Protein AF-A0A817G6S7-F1 (afdb_monomer)

Sequence (597 aa):
MTTTNDTPSNLWQRVIGHIGKLNFYKDNTSFSLVEQILATRIYIVLFALSVLILLIFTGTSAQTRVVTVSSPSLTTFEQLSTDYPSTLSCPCSQISIPYDRFLAFSPEYHQVCSSKFVSDEWILSLFSVTISDNYPLDFRLISSSQFQVLALFCRTANTTVLDAIEQFLSSEMISSNTLFRATFDIQIATQVEQLKSTTSIGFSRTNRLLLLSMAQNLIFSSLRTNFYVKNIPGANGFSTYLATYANYVNEYNISSPPINSNDTCTCLDTFDCKFPSGFFNWSRAGSMVPGEILWPYPPPLFFVSGMQAGCIPQASLLSSTLECFFNQTCLTLVLSSMGDLISVTPLNATAGFSDYNPNTLISDIFDKLMIESFHNKTDFQGYFEACAPKVCSSPLSTKGVQLRQWFQNELNVSLDLPDLNIPCFREQCLSKMVDHVEKKIIESNSTWFLIGSSFGGLVSTLVTQRQPQLVHSLLLLAPAFNPIQRWISKLNIEQWRNNGFMNYFNPMTQCDEPINYEFFRDLQTYPPYPIVITCPVTIIHGLHDDVVPIETSREYMQKLRLSNKHPTLMIEVDDDHHLRKKKTLNTIKTIILDYHK

Nearest PDB structures (foldseek):
  8b4u-assembly1_A  TM=8.163E-01  e=1.088E-08  Candidatus Bathyarchaeota archaeon
  3pf9-assembly1_A  TM=7.535E-01  e=1.072E-07  Lactobacillus johnsonii
  6qe2-assembly2_B  TM=7.305E-01  e=1.205E-07  Palaeococcus ferrophilus
  7xri-assembly1_B  TM=6.910E-01  e=1.437E-07  Lactobacillus acidophilus
  7qun-assembly1_D  TM=6.775E-01  e=6.900E-06  Sus scrofa domesticus

Mean predicted aligned error: 18.36 Å

Secondary structure (DSSP, 8-state):
----------HHHHHHHHHTT--S--S--SS-HHHHHHHHHHHHHHHHHHHHHHHHHHHHS-------EES--HHHHHHHHHH-TTT-B-B-S-SEEEGGGTEEEEEEE-GGGGSGGGSHHHHHHT--TTGGGS-TTBHHHHHHHHHHHHHHHHHHHHHHHHHHHHHHHHSEEE-SBPPPHHHHHHHHHHHHHHHHHHHHHHHHHHHHHHHHHHHHTTPPPTTS-SEEEEEEEETTEEEEEEEEHHHHHHHTT-------TT----TTT-S--EEEEEEE-----S-PPTTTTSSSPPPEEEEEEEEEEESSHHHHHHT-B-HHHH-HHHHHHHHHHHT-----PPP-TT-TT-S--TT-BHHHHHHTTTEEEEEEEE-HHHHHHHH--SEEB----HHHHHHHHHHHHHH-----------S-GGG--HHHHHHHHHHHHHHTTS-EEEEEETHHHHHHHHHHHH-TTTEEEEEEES---SHHHHHHHHS-HHHHHHHSEEEEEETTTTEEEEEEHHHHHHHTTS-SS-----S-EEEEEETT-SSS-HHHHHHHHHHHHHH--S-EEEEEES--TT--SHHHHHHHHHHHHHHH-

Solvent-accessible surface area (backbone atoms only — not comparable to full-atom values): 33404 Å² total; per-residue (Å²): 137,92,76,79,90,75,74,85,74,48,70,64,59,56,51,51,56,51,58,73,67,46,51,82,60,85,62,102,55,102,63,55,75,66,55,34,37,50,52,34,51,52,49,54,52,53,49,53,50,52,52,51,52,49,53,50,54,70,70,67,60,81,74,67,75,65,56,70,40,70,57,57,50,72,71,53,46,55,50,47,44,70,78,30,74,91,47,59,45,27,44,24,70,37,39,67,42,47,38,58,63,28,44,48,77,54,73,39,62,36,68,62,69,78,35,64,70,44,32,69,71,47,32,53,66,41,54,59,96,65,35,85,38,44,51,58,44,19,40,65,57,45,44,27,54,29,33,49,46,50,30,46,50,40,50,51,29,49,52,53,51,50,54,51,48,52,55,52,31,69,36,67,48,79,37,67,43,67,70,53,69,71,58,45,54,52,52,50,52,52,52,53,51,48,50,54,51,52,52,27,53,52,51,49,49,52,52,50,49,51,55,52,49,47,57,76,65,63,58,86,27,62,51,41,38,28,46,36,85,44,72,46,85,50,101,91,48,72,50,75,47,82,42,46,36,71,55,51,44,63,74,67,67,55,74,73,68,97,64,69,94,82,73,87,72,35,46,69,84,43,58,81,36,68,42,78,13,18,44,57,90,48,80,55,99,62,82,80,61,70,68,54,79,77,59,81,64,76,72,60,79,44,70,45,51,45,37,37,27,24,23,38,47,64,58,11,41,35,71,8,27,53,33,26,50,46,31,63,68,51,42,49,53,53,41,67,75,69,74,58,88,77,91,76,79,57,49,74,86,75,56,92,76,59,88,65,58,52,76,42,41,40,41,64,39,50,52,48,44,38,47,54,45,82,46,69,51,79,34,69,63,46,42,50,63,59,23,40,37,54,44,34,38,36,86,68,59,70,66,59,52,54,49,32,55,46,33,43,75,76,67,71,38,89,63,88,80,84,83,66,59,37,89,34,71,42,65,38,31,57,64,50,39,28,51,54,54,42,51,56,50,60,75,64,79,49,75,35,77,47,77,12,49,29,63,44,15,43,39,46,44,50,33,32,44,77,39,43,87,41,32,64,32,38,41,28,41,39,41,40,47,43,54,64,73,57,42,66,78,74,46,68,60,68,57,21,57,74,64,47,34,37,75,42,75,35,68,84,77,74,41,70,40,52,35,36,35,63,26,62,58,48,49,68,75,50,70,55,67,73,46,66,46,76,36,36,37,38,37,42,33,24,76,58,21,84,81,51,57,52,64,48,52,54,53,43,51,57,56,30,64,76,64,26,92,46,65,74,46,80,44,82,37,99,30,38,62,78,51,74,49,70,69,49,44,50,50,53,51,53,54,52,55,66,74,72,110

Structure (mmCIF, N/CA/C/O backbone):
data_AF-A0A817G6S7-F1
#
_entry.id   AF-A0A817G6S7-F1
#
loop_
_atom_site.group_PDB
_atom_site.id
_atom_site.type_symbol
_atom_site.label_atom_id
_atom_site.label_alt_id
_atom_site.label_comp_id
_atom_site.label_asym_id
_atom_site.label_entity_id
_atom_site.label_seq_id
_atom_site.pdbx_PDB_ins_code
_atom_site.Cartn_x
_atom_site.Cartn_y
_atom_site.Cartn_z
_atom_site.occupancy
_atom_site.B_iso_or_equiv
_atom_site.auth_seq_id
_atom_site.auth_comp_id
_atom_site.auth_asym_id
_atom_site.auth_atom_id
_atom_site.pdbx_PDB_model_num
ATOM 1 N N . MET A 1 1 ? -71.262 -42.920 59.393 1.00 38.56 1 MET A N 1
ATOM 2 C CA . MET A 1 1 ? -69.800 -42.846 59.205 1.00 38.56 1 MET A CA 1
ATOM 3 C C . MET A 1 1 ? -69.362 -41.444 59.565 1.00 38.56 1 MET A C 1
ATOM 5 O O . MET A 1 1 ? -69.710 -40.493 58.884 1.00 38.56 1 MET A O 1
ATOM 9 N N . THR A 1 2 ? -68.729 -41.335 60.723 1.00 40.19 2 THR A N 1
ATOM 10 C CA . THR A 1 2 ? -68.119 -40.133 61.289 1.00 40.19 2 THR A CA 1
ATOM 11 C C . THR A 1 2 ? -66.786 -39.862 60.604 1.00 40.19 2 THR A C 1
ATOM 13 O O . THR A 1 2 ? -65.854 -40.638 60.787 1.00 40.19 2 THR A O 1
ATOM 16 N N . THR A 1 3 ? -66.680 -38.755 59.876 1.00 33.69 3 THR A N 1
ATOM 17 C CA . THR A 1 3 ? -65.395 -38.161 59.475 1.00 33.69 3 THR A CA 1
ATOM 18 C C . THR A 1 3 ? -65.510 -36.643 59.572 1.00 33.69 3 THR A C 1
ATOM 20 O O . THR A 1 3 ? -65.927 -35.962 58.642 1.00 33.69 3 THR A O 1
ATOM 23 N N . THR A 1 4 ? -65.268 -36.175 60.797 1.00 35.31 4 THR A N 1
ATOM 24 C CA . THR A 1 4 ? -64.459 -35.001 61.160 1.00 35.31 4 THR A CA 1
ATOM 25 C C . THR A 1 4 ? -64.301 -33.896 60.110 1.00 35.31 4 THR A C 1
ATOM 27 O O . THR A 1 4 ? -63.497 -33.997 59.185 1.00 35.31 4 THR A O 1
ATOM 30 N N . ASN A 1 5 ? -65.000 -32.787 60.367 1.00 38.91 5 ASN A N 1
ATOM 31 C CA . ASN A 1 5 ? -64.627 -31.444 59.931 1.00 38.91 5 ASN A CA 1
ATOM 32 C C . ASN A 1 5 ? -63.262 -31.073 60.538 1.00 38.91 5 ASN A C 1
ATOM 34 O O . ASN A 1 5 ? -63.215 -30.553 61.652 1.00 38.91 5 ASN A O 1
ATOM 38 N N . ASP A 1 6 ? -62.170 -31.324 59.817 1.00 37.66 6 ASP A N 1
ATOM 39 C CA . ASP A 1 6 ? -60.887 -30.680 60.101 1.00 37.66 6 ASP A CA 1
ATOM 40 C C . ASP A 1 6 ? -60.823 -29.370 59.316 1.00 37.66 6 ASP A C 1
ATOM 42 O O . ASP A 1 6 ? -60.654 -29.327 58.096 1.00 37.66 6 ASP A O 1
ATOM 46 N N . THR A 1 7 ? -61.002 -28.274 60.043 1.00 46.25 7 THR A N 1
ATOM 47 C CA . THR A 1 7 ? -60.671 -26.932 59.576 1.00 46.25 7 THR A CA 1
ATOM 48 C C . THR A 1 7 ? -59.185 -26.888 59.193 1.00 46.25 7 THR A C 1
ATOM 50 O O . THR A 1 7 ? -58.347 -27.428 59.924 1.00 46.25 7 THR A O 1
ATOM 53 N N . PRO A 1 8 ? -58.798 -26.240 58.077 1.00 42.81 8 PRO A N 1
ATOM 54 C CA . PRO A 1 8 ? -57.393 -26.060 57.747 1.00 42.81 8 PRO A CA 1
ATOM 55 C C . PRO A 1 8 ? -56.807 -25.041 58.728 1.00 42.81 8 PRO A C 1
ATOM 57 O O . PRO A 1 8 ? -56.767 -23.839 58.474 1.00 42.81 8 PRO A O 1
ATOM 60 N N . SER A 1 9 ? -56.372 -25.523 59.893 1.00 50.97 9 SER A N 1
ATOM 61 C CA . SER A 1 9 ? -55.462 -24.779 60.755 1.00 50.97 9 SER A CA 1
ATOM 62 C C . SER A 1 9 ? -54.223 -24.463 59.922 1.00 50.97 9 SER A C 1
ATOM 64 O O . SER A 1 9 ? -53.489 -25.353 59.490 1.00 50.97 9 SER A O 1
ATOM 66 N N . ASN A 1 10 ? -54.095 -23.173 59.611 1.00 57.75 10 ASN A N 1
ATOM 67 C CA . ASN A 1 10 ? -53.077 -22.545 58.785 1.00 57.75 10 ASN A CA 1
ATOM 68 C C . ASN A 1 10 ? -51.746 -23.311 58.820 1.00 57.75 10 ASN A C 1
ATOM 70 O O . ASN A 1 10 ? -51.132 -23.441 59.879 1.00 57.75 10 ASN A O 1
ATOM 74 N N . LEU A 1 11 ? -51.248 -23.746 57.659 1.00 60.09 11 LEU A N 1
ATOM 75 C CA . LEU A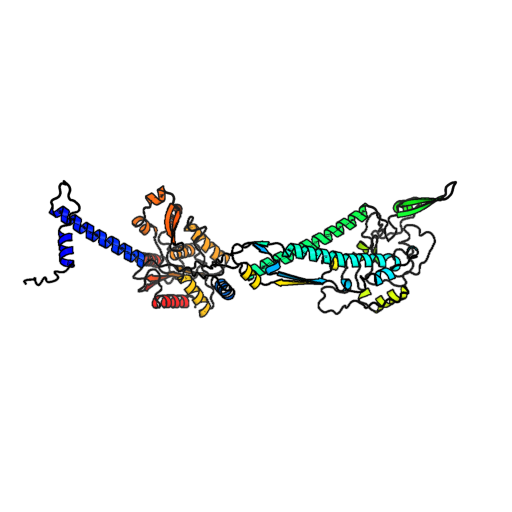 1 11 ? -49.886 -24.276 57.501 1.00 60.09 11 LEU A CA 1
ATOM 76 C C . LEU A 1 11 ? -48.859 -23.346 58.184 1.00 60.09 11 LEU A C 1
ATOM 78 O O . LEU A 1 11 ? -47.944 -23.803 58.864 1.00 60.09 11 LEU A O 1
ATOM 82 N N . TRP A 1 12 ? -49.109 -22.035 58.115 1.00 56.75 12 TRP A N 1
ATOM 83 C CA . TRP A 1 12 ? -48.393 -20.988 58.838 1.00 56.75 12 TRP A CA 1
ATOM 84 C C . TRP A 1 12 ? -48.417 -21.136 60.365 1.00 56.75 12 TRP A C 1
ATOM 86 O O . TRP A 1 12 ? -47.378 -20.975 60.990 1.00 56.75 12 TRP A O 1
ATOM 96 N N . GLN A 1 13 ? -49.541 -21.503 60.987 1.00 59.59 13 GLN A N 1
ATOM 97 C CA . GLN A 1 13 ? -49.611 -21.746 62.436 1.00 59.59 13 GLN A CA 1
ATOM 98 C C . GLN A 1 13 ? -48.802 -22.983 62.853 1.00 59.59 13 GLN A C 1
ATOM 100 O O . GLN A 1 13 ? -48.162 -22.961 63.903 1.00 59.59 13 GLN A O 1
ATOM 105 N N . ARG A 1 14 ? -48.763 -24.036 62.023 1.00 62.38 14 ARG A N 1
ATOM 106 C CA . ARG A 1 14 ? -47.921 -25.223 62.273 1.00 62.38 14 ARG A CA 1
ATOM 107 C C . ARG A 1 14 ? -46.429 -24.918 62.108 1.00 62.38 14 ARG A C 1
ATOM 109 O O . ARG A 1 14 ? -45.633 -25.312 62.957 1.00 62.38 14 ARG A O 1
ATOM 116 N N . VAL A 1 15 ? -46.057 -24.169 61.070 1.00 62.06 15 VAL A N 1
ATOM 117 C CA . VAL A 1 15 ? -44.669 -23.740 60.823 1.00 62.06 15 VAL A CA 1
ATOM 118 C C . VAL A 1 15 ? -44.186 -22.783 61.917 1.00 62.06 15 VAL A C 1
ATOM 120 O O . VAL A 1 15 ? -43.121 -23.004 62.484 1.00 62.06 15 VAL A O 1
ATOM 123 N N . ILE A 1 16 ? -44.992 -21.790 62.305 1.00 64.19 16 ILE A N 1
ATOM 124 C CA . ILE A 1 16 ? -44.683 -20.872 63.416 1.00 64.19 16 ILE A CA 1
ATOM 125 C C . ILE A 1 16 ? -44.578 -21.640 64.744 1.00 64.19 16 ILE A C 1
ATOM 127 O O . ILE A 1 16 ? -43.671 -21.379 65.534 1.00 64.19 16 ILE A O 1
ATOM 131 N N . GLY A 1 17 ? -45.449 -22.629 64.976 1.00 63.94 17 GLY A N 1
ATOM 132 C CA . GLY A 1 17 ? -45.400 -23.490 66.159 1.00 63.94 17 GLY A CA 1
ATOM 133 C C . GLY A 1 17 ? -44.143 -24.368 66.239 1.00 63.94 17 GLY A C 1
ATOM 134 O O . GLY A 1 17 ? -43.617 -24.580 67.333 1.00 63.94 17 GLY A O 1
ATOM 135 N N . HIS A 1 18 ? -43.628 -24.851 65.103 1.00 65.06 18 HIS A N 1
ATOM 136 C CA . HIS A 1 18 ? -42.362 -25.589 65.044 1.00 65.06 18 HIS A CA 1
ATOM 137 C C . HIS A 1 18 ? -41.137 -24.677 65.144 1.00 65.06 18 HIS A C 1
ATOM 139 O O . HIS A 1 18 ? -40.225 -24.992 65.907 1.00 65.06 18 HIS A O 1
ATOM 145 N N . ILE A 1 19 ? -41.143 -23.519 64.478 1.00 62.09 19 ILE A N 1
ATOM 146 C CA . ILE A 1 19 ? -40.071 -22.519 64.590 1.00 62.09 19 ILE A CA 1
ATOM 147 C C . ILE A 1 19 ? -39.972 -21.983 66.023 1.00 62.09 19 ILE A C 1
ATOM 149 O O . ILE A 1 19 ? -38.877 -21.800 66.546 1.00 62.09 19 ILE A O 1
ATOM 153 N N . GLY A 1 20 ? -41.105 -21.814 66.710 1.00 62.12 20 GLY A N 1
ATOM 154 C CA . GLY A 1 20 ? -41.150 -21.371 68.102 1.00 62.12 20 GLY A CA 1
ATOM 155 C C . GLY A 1 20 ? -40.481 -22.324 69.102 1.00 62.12 20 GLY A C 1
ATOM 156 O O . GLY A 1 20 ? -40.126 -21.866 70.190 1.00 62.12 20 GLY A O 1
ATOM 157 N N . LYS A 1 21 ? -40.296 -23.602 68.731 1.00 67.38 21 LYS A N 1
ATOM 158 C CA . LYS A 1 21 ? -39.643 -24.664 69.521 1.00 67.38 21 LYS A CA 1
ATOM 159 C C . LYS A 1 21 ? -38.208 -24.974 69.067 1.00 67.38 21 LYS A C 1
ATOM 161 O O . LYS A 1 21 ? -37.568 -25.836 69.670 1.00 67.38 21 LYS A O 1
ATOM 166 N N . LEU A 1 22 ? -37.710 -24.319 68.013 1.00 69.81 22 LEU A N 1
ATOM 167 C CA . LEU A 1 22 ? -36.333 -24.497 67.556 1.00 69.81 22 LEU A CA 1
ATOM 168 C C . LEU A 1 22 ? -35.369 -23.892 68.575 1.00 69.81 22 LEU A C 1
ATOM 170 O O . LEU A 1 22 ? -35.498 -22.736 68.976 1.00 69.81 22 LEU A O 1
ATOM 174 N N . ASN A 1 23 ? -34.394 -24.699 68.970 1.00 75.44 23 ASN A N 1
ATOM 175 C CA . ASN A 1 23 ? -33.251 -24.278 69.758 1.00 75.44 23 ASN A CA 1
ATOM 176 C C . ASN A 1 23 ? -32.001 -24.896 69.123 1.00 75.44 23 ASN A C 1
ATOM 178 O O . ASN A 1 23 ? -31.816 -26.112 69.194 1.00 75.44 23 ASN A O 1
ATOM 182 N N . PHE A 1 24 ? -31.189 -24.064 68.472 1.00 75.00 24 PHE A N 1
ATOM 183 C CA . PHE A 1 24 ? -29.956 -24.481 67.801 1.00 75.00 24 PHE A CA 1
ATOM 184 C C . PHE A 1 24 ? -28.780 -24.684 68.769 1.00 75.00 24 PHE A C 1
ATOM 186 O O . PHE A 1 24 ? -27.783 -25.281 68.383 1.00 75.00 24 PHE A O 1
ATOM 193 N N . TYR A 1 25 ? -28.901 -24.251 70.028 1.00 69.88 25 TYR A N 1
ATOM 194 C CA . TYR A 1 25 ? -27.814 -24.226 71.013 1.00 69.88 25 TYR A CA 1
ATOM 195 C C . TYR A 1 25 ? -28.022 -25.260 72.125 1.00 69.88 25 TYR A C 1
ATOM 197 O O . TYR A 1 25 ? -27.939 -24.951 73.309 1.00 69.88 25 TYR A O 1
ATOM 205 N N . LYS A 1 26 ? -28.337 -26.501 71.739 1.00 63.44 26 LYS A N 1
ATOM 206 C CA . LYS A 1 26 ? -28.828 -27.564 72.633 1.00 63.44 26 LYS A CA 1
ATOM 207 C C . LYS A 1 26 ? -27.773 -28.217 73.546 1.00 63.44 26 LYS A C 1
ATOM 209 O O . LYS A 1 26 ? -28.055 -29.282 74.088 1.00 63.44 26 LYS A O 1
ATOM 214 N N . ASP A 1 27 ? -26.613 -27.589 73.737 1.00 61.47 27 ASP A N 1
ATOM 215 C CA . ASP A 1 27 ? -25.489 -28.161 74.481 1.00 61.47 27 ASP A CA 1
ATOM 216 C C . ASP A 1 27 ? -25.076 -27.357 75.720 1.00 61.47 27 ASP A C 1
ATOM 218 O O . ASP A 1 27 ? -25.231 -26.137 75.812 1.00 61.47 27 ASP A O 1
ATOM 222 N N . ASN A 1 28 ? -24.549 -28.134 76.670 1.00 57.31 28 ASN A N 1
ATOM 223 C CA . ASN A 1 28 ? -24.267 -27.906 78.088 1.00 57.31 28 ASN A CA 1
ATOM 224 C C . ASN A 1 28 ? -23.417 -26.651 78.391 1.00 57.31 28 ASN A C 1
ATOM 226 O O . ASN A 1 28 ? -22.260 -26.728 78.800 1.00 57.31 28 ASN A O 1
ATOM 230 N N . THR A 1 29 ? -23.998 -25.477 78.181 1.00 57.41 29 THR A N 1
ATOM 231 C CA . THR A 1 29 ? -23.383 -24.174 78.443 1.00 57.41 29 THR A CA 1
ATOM 232 C C . THR A 1 29 ? -24.155 -23.443 79.535 1.00 57.41 29 THR A C 1
ATOM 234 O O . THR A 1 29 ? -25.329 -23.715 79.774 1.00 57.41 29 THR A O 1
ATOM 237 N N . SER A 1 30 ? -23.483 -22.517 80.218 1.00 60.41 30 SER A N 1
ATOM 238 C CA . SER A 1 30 ? -23.931 -21.731 81.380 1.00 60.41 30 SER A CA 1
ATOM 239 C C . SER A 1 30 ? -25.164 -20.832 81.159 1.00 60.41 30 SER A C 1
ATOM 241 O O . SER A 1 30 ? -25.425 -19.951 81.975 1.00 60.41 30 SER A O 1
ATOM 243 N N . PHE A 1 31 ? -25.904 -21.027 80.068 1.00 63.53 31 PHE A N 1
ATOM 244 C CA . PHE A 1 31 ? -27.051 -20.228 79.654 1.00 63.53 31 PHE A CA 1
ATOM 245 C C . PHE A 1 31 ? -28.362 -20.962 79.928 1.00 63.53 31 PHE A C 1
ATOM 247 O O . PHE A 1 31 ? -28.517 -22.151 79.642 1.00 63.53 31 PHE A O 1
ATOM 254 N N . SER A 1 32 ? -29.336 -20.228 80.451 1.00 73.25 32 SER A N 1
ATOM 255 C CA . SER A 1 32 ? -30.696 -20.705 80.667 1.00 73.25 32 SER A CA 1
ATOM 256 C C . SER A 1 32 ? -31.373 -21.096 79.344 1.00 73.25 32 SER A C 1
ATOM 258 O O . SER A 1 32 ? -31.104 -20.534 78.282 1.00 73.25 32 SER A O 1
ATOM 260 N N . LEU A 1 33 ? -32.324 -22.036 79.399 1.00 73.75 33 LEU A N 1
ATOM 261 C CA . LEU A 1 33 ? -33.094 -22.480 78.226 1.00 73.75 33 LEU A CA 1
ATOM 262 C C . LEU A 1 33 ? -33.772 -21.309 77.480 1.00 73.75 33 LEU A C 1
ATOM 264 O O . LEU A 1 33 ? -33.934 -21.352 76.262 1.00 73.75 33 LEU A O 1
ATOM 268 N N . VAL A 1 34 ? -34.143 -20.252 78.209 1.00 73.25 34 VAL A N 1
ATOM 269 C CA . VAL A 1 34 ? -34.744 -19.030 77.654 1.00 73.25 34 VAL A CA 1
ATOM 270 C C . VAL A 1 34 ? -33.745 -18.269 76.778 1.00 73.25 34 VAL A C 1
ATOM 272 O O . VAL A 1 34 ? -34.104 -17.846 75.679 1.00 73.25 34 VAL A O 1
ATOM 275 N N . GLU A 1 35 ? -32.492 -18.143 77.216 1.00 74.44 35 GLU A N 1
ATOM 276 C CA . GLU A 1 35 ? -31.427 -17.469 76.461 1.00 74.44 35 GLU A CA 1
ATOM 277 C C . GLU A 1 35 ? -31.084 -18.226 75.172 1.00 74.44 35 GLU A C 1
ATOM 279 O O . GLU A 1 35 ? -30.914 -17.611 74.121 1.00 74.44 35 GLU A O 1
ATOM 284 N N . GLN A 1 36 ? -31.086 -19.561 75.209 1.00 75.81 36 GLN A N 1
ATOM 285 C CA . GLN A 1 36 ? -30.825 -20.401 74.033 1.00 75.81 36 GLN A CA 1
ATOM 286 C C . GLN A 1 36 ? -31.923 -20.272 72.956 1.00 75.81 36 GLN A C 1
ATOM 288 O O . GLN A 1 36 ? -31.641 -20.156 71.755 1.00 75.81 36 GLN A O 1
ATOM 293 N N . ILE A 1 37 ? -33.194 -20.240 73.376 1.00 75.81 37 ILE A N 1
ATOM 294 C CA . ILE A 1 37 ? -34.338 -20.028 72.471 1.00 75.81 37 ILE A CA 1
ATOM 295 C C . ILE A 1 37 ? -34.308 -18.606 71.893 1.00 75.81 37 ILE A C 1
ATOM 297 O O . ILE A 1 37 ? -34.572 -18.418 70.703 1.00 75.81 37 ILE A O 1
ATOM 301 N N . LEU A 1 38 ? -33.959 -17.602 72.705 1.00 77.44 38 LEU A N 1
ATOM 302 C CA . LEU A 1 38 ? -33.843 -16.215 72.253 1.00 77.44 38 LEU A CA 1
ATOM 303 C C . LEU A 1 38 ? -32.716 -16.052 71.221 1.00 77.44 38 LEU A C 1
ATOM 305 O O . LEU A 1 38 ? -32.946 -15.466 70.163 1.00 77.44 38 LEU A O 1
ATOM 309 N N . ALA A 1 39 ? -31.542 -16.637 71.474 1.00 78.50 39 ALA A N 1
ATOM 310 C CA . ALA A 1 39 ? -30.411 -16.632 70.548 1.00 78.50 39 ALA A CA 1
ATOM 311 C C . ALA A 1 39 ? -30.760 -17.295 69.207 1.00 78.50 39 ALA A C 1
ATOM 313 O O . ALA A 1 39 ? -30.444 -16.759 68.146 1.00 78.50 39 ALA A O 1
ATOM 314 N N . THR A 1 40 ? -31.495 -18.411 69.240 1.00 82.31 40 THR A N 1
ATOM 315 C CA . THR A 1 40 ? -31.969 -19.097 68.027 1.00 82.31 40 THR A CA 1
ATOM 316 C C . THR A 1 40 ? -32.894 -18.209 67.190 1.00 82.31 40 THR A C 1
ATOM 318 O O . THR A 1 40 ? -32.763 -18.144 65.968 1.00 82.31 40 THR A O 1
ATOM 321 N N . ARG A 1 41 ? -33.808 -17.466 67.827 1.00 81.06 41 ARG A N 1
ATOM 322 C CA . ARG A 1 41 ? -34.709 -16.537 67.123 1.00 81.06 41 ARG A CA 1
ATOM 323 C C . ARG A 1 41 ? -33.964 -15.350 66.528 1.00 81.06 41 ARG A C 1
ATOM 325 O O . ARG A 1 41 ? -34.223 -14.996 65.381 1.00 81.06 41 ARG A O 1
ATOM 332 N N . ILE A 1 42 ? -33.031 -14.769 67.283 1.00 82.69 42 ILE A N 1
ATOM 333 C CA . ILE A 1 42 ? -32.172 -13.681 66.803 1.00 82.69 42 ILE A CA 1
ATOM 334 C C . ILE A 1 42 ? -31.367 -14.155 65.589 1.00 82.69 42 ILE A C 1
ATOM 336 O O . ILE A 1 42 ? -31.351 -13.468 64.572 1.00 82.69 42 ILE A O 1
ATOM 340 N N . TYR A 1 43 ? -30.784 -15.355 65.649 1.00 84.56 43 TYR A N 1
ATOM 341 C CA . TYR A 1 43 ? -30.046 -15.942 64.533 1.00 84.56 43 TYR A CA 1
ATOM 342 C C . TYR A 1 43 ? -30.916 -16.108 63.282 1.00 84.56 43 TYR A C 1
ATOM 344 O O . TYR A 1 43 ? -30.513 -15.682 62.206 1.00 84.56 43 TYR A O 1
ATOM 352 N N . ILE A 1 44 ? -32.127 -16.664 63.407 1.00 84.19 44 ILE A N 1
ATOM 353 C CA . ILE A 1 44 ? -33.037 -16.851 62.263 1.00 84.19 44 ILE A CA 1
ATOM 354 C C . ILE A 1 44 ? -33.428 -15.503 61.637 1.00 84.19 44 ILE A C 1
ATOM 356 O O . ILE A 1 44 ? -33.453 -15.383 60.413 1.00 84.19 44 ILE A O 1
ATOM 360 N N . VAL A 1 45 ? -33.702 -14.482 62.455 1.00 84.94 45 VAL A N 1
ATOM 361 C CA . VAL A 1 45 ? -34.047 -13.135 61.971 1.00 84.94 45 VAL A CA 1
ATOM 362 C C . VAL A 1 45 ? -32.859 -12.481 61.265 1.00 84.94 45 VAL A C 1
ATOM 364 O O . VAL A 1 45 ? -33.026 -11.951 60.169 1.00 84.94 45 VAL A O 1
ATOM 367 N N . LEU A 1 46 ? -31.660 -12.556 61.847 1.00 83.94 46 LEU A N 1
ATOM 368 C CA . LEU A 1 46 ? -30.437 -12.032 61.235 1.00 83.94 46 LEU A CA 1
ATOM 369 C C . LEU A 1 46 ? -30.085 -12.773 59.941 1.00 83.94 46 LEU A C 1
ATOM 371 O O . LEU A 1 46 ? -29.707 -12.138 58.961 1.00 83.94 46 LEU A O 1
ATOM 375 N N . PHE A 1 47 ? -30.267 -14.094 59.905 1.00 85.62 47 PHE A N 1
ATOM 376 C CA . PHE A 1 47 ? -30.061 -14.903 58.709 1.00 85.62 47 PHE A CA 1
ATOM 377 C C . PHE A 1 47 ? -31.039 -14.503 57.598 1.00 85.62 47 PHE A C 1
ATOM 379 O O . PHE A 1 47 ? -30.610 -14.207 56.484 1.00 85.62 47 PHE A O 1
ATOM 386 N N . ALA A 1 48 ? -32.335 -14.387 57.902 1.00 85.12 48 ALA A N 1
ATOM 387 C CA . ALA A 1 48 ? -33.338 -13.945 56.933 1.00 85.12 48 ALA A CA 1
ATOM 388 C C . ALA A 1 48 ? -33.069 -12.517 56.420 1.00 85.12 48 ALA A C 1
ATOM 390 O O . ALA A 1 48 ? -33.167 -12.271 55.218 1.00 85.12 48 ALA A O 1
ATOM 391 N N . LEU A 1 49 ? -32.669 -11.594 57.304 1.00 89.38 49 LEU A N 1
ATOM 392 C CA . LEU A 1 49 ? -32.237 -10.244 56.929 1.00 89.38 49 LEU A CA 1
ATOM 393 C C . LEU A 1 49 ? -31.011 -10.275 56.012 1.00 89.38 49 LEU A C 1
ATOM 395 O O . LEU A 1 49 ? -30.996 -9.575 55.005 1.00 89.38 49 LEU A O 1
ATOM 399 N N . SER A 1 50 ? -30.012 -11.109 56.313 1.00 83.19 50 SER A N 1
ATOM 400 C CA . SER A 1 50 ? -28.804 -11.228 55.489 1.00 83.19 50 SER A CA 1
ATOM 401 C C . SER A 1 50 ? -29.103 -11.757 54.084 1.00 83.19 50 SER A C 1
ATOM 403 O O . SER A 1 50 ? -28.585 -11.217 53.111 1.00 83.19 50 SER A O 1
ATOM 405 N N . VAL A 1 51 ? -30.002 -12.743 53.962 1.00 86.88 51 VAL A N 1
ATOM 406 C CA . VAL A 1 51 ? -30.441 -13.292 52.671 1.00 86.88 51 VAL A CA 1
ATOM 407 C C . VAL A 1 51 ? -31.247 -12.258 51.886 1.00 86.88 51 VAL A C 1
ATOM 409 O O . VAL A 1 51 ? -31.041 -12.116 50.685 1.00 86.88 51 VAL A O 1
ATOM 412 N N . LEU A 1 52 ? -32.126 -11.498 52.546 1.00 86.88 52 LEU A N 1
ATOM 413 C CA . LEU A 1 52 ? -32.889 -10.427 51.901 1.00 86.88 52 LEU A CA 1
ATOM 414 C C . LEU A 1 52 ? -31.970 -9.314 51.379 1.00 86.88 52 LEU A C 1
ATOM 416 O O . LEU A 1 52 ? -32.146 -8.860 50.252 1.00 86.88 52 LEU A O 1
ATOM 420 N N . ILE A 1 53 ? -30.969 -8.912 52.167 1.00 81.38 53 ILE A N 1
ATOM 421 C CA . ILE A 1 53 ? -29.951 -7.934 51.757 1.00 81.38 53 ILE A CA 1
ATOM 422 C C . ILE A 1 53 ? -29.167 -8.457 50.546 1.00 81.38 53 ILE A C 1
ATOM 424 O O . ILE A 1 53 ? -28.973 -7.715 49.588 1.00 81.38 53 ILE A O 1
ATOM 428 N N . LEU A 1 54 ? -28.776 -9.736 50.553 1.00 76.25 54 LEU A N 1
ATOM 429 C CA . LEU A 1 54 ? -28.108 -10.391 49.424 1.00 76.25 54 LEU A CA 1
ATOM 430 C C . LEU A 1 54 ? -28.980 -10.392 48.164 1.00 76.25 54 LEU A C 1
ATOM 432 O O . LEU A 1 54 ? -28.502 -10.016 47.099 1.00 76.25 54 LEU A O 1
ATOM 436 N N . LEU A 1 55 ? -30.263 -10.748 48.283 1.00 77.25 55 LEU A N 1
ATOM 437 C CA . LEU A 1 55 ? -31.197 -10.769 47.155 1.00 77.25 55 LEU A CA 1
ATOM 438 C C . LEU A 1 55 ? -31.411 -9.374 46.562 1.00 77.25 55 LEU A C 1
ATOM 440 O O . LEU A 1 55 ? -31.363 -9.221 45.342 1.00 77.25 55 LEU A O 1
ATOM 444 N N . ILE A 1 56 ? -31.586 -8.356 47.409 1.00 70.94 56 ILE A N 1
ATOM 445 C CA . ILE A 1 56 ? -31.706 -6.961 46.970 1.00 70.94 56 ILE A CA 1
ATOM 446 C C . ILE A 1 56 ? -30.421 -6.531 46.255 1.00 70.94 56 ILE A C 1
ATOM 448 O O . ILE A 1 56 ? -30.500 -6.056 45.129 1.00 70.94 56 ILE A O 1
ATOM 452 N N . PHE A 1 57 ? -29.249 -6.799 46.835 1.00 69.00 57 PHE A N 1
ATOM 453 C CA . PHE A 1 57 ? -27.949 -6.462 46.246 1.00 69.00 57 PHE A CA 1
ATOM 454 C C . PHE A 1 57 ? -27.712 -7.132 44.878 1.00 69.00 57 PHE A C 1
ATOM 456 O O . PHE A 1 57 ? -27.209 -6.508 43.940 1.00 69.00 57 PHE A O 1
ATOM 463 N N . THR A 1 58 ? -28.119 -8.397 44.727 1.00 59.59 58 THR A N 1
ATOM 464 C CA . THR A 1 58 ? -28.043 -9.105 43.436 1.00 59.59 58 THR A CA 1
ATOM 465 C C . THR A 1 58 ? -29.084 -8.628 42.420 1.00 59.59 58 THR A C 1
ATOM 467 O O . THR A 1 58 ? -28.859 -8.756 41.222 1.00 59.59 58 THR A O 1
ATOM 470 N N . GLY A 1 59 ? -30.215 -8.075 42.871 1.00 50.53 59 GLY A N 1
ATOM 471 C CA . GLY A 1 59 ? -31.273 -7.552 42.002 1.00 50.53 59 GLY A CA 1
ATOM 472 C C . GLY A 1 59 ? -31.060 -6.103 41.549 1.00 50.53 59 GLY A C 1
ATOM 473 O O . GLY A 1 59 ? -31.584 -5.719 40.505 1.00 50.53 59 GLY A O 1
ATOM 474 N N . THR A 1 60 ? -30.304 -5.299 42.306 1.00 44.28 60 THR A N 1
ATOM 475 C CA . THR A 1 60 ? -30.074 -3.866 42.033 1.00 44.28 60 THR A CA 1
ATOM 476 C C . THR A 1 60 ? -28.738 -3.558 41.355 1.00 44.28 60 THR A C 1
ATOM 478 O O . THR A 1 60 ? -28.542 -2.439 40.882 1.00 44.28 60 THR A O 1
ATOM 481 N N . SER A 1 61 ? -27.825 -4.526 41.240 1.00 38.75 61 SER A N 1
ATOM 482 C CA . SER A 1 61 ? -26.535 -4.327 40.569 1.00 38.75 61 SER A CA 1
ATOM 483 C C . SER A 1 61 ? -26.728 -4.113 39.061 1.00 38.75 61 SER A C 1
ATOM 485 O O . SER A 1 61 ? -27.207 -4.987 38.336 1.00 38.75 61 SER A O 1
ATOM 487 N N . ALA A 1 62 ? -26.372 -2.926 38.557 1.00 39.53 62 ALA A N 1
ATOM 488 C CA . ALA A 1 62 ? -26.534 -2.626 37.140 1.00 39.53 62 ALA A CA 1
ATOM 489 C C . ALA A 1 62 ? -25.614 -3.475 36.267 1.00 39.53 62 ALA A C 1
ATOM 491 O O . ALA A 1 62 ? -24.389 -3.380 36.324 1.00 39.53 62 ALA A O 1
ATOM 492 N N . GLN A 1 63 ? -26.237 -4.234 35.375 1.00 36.16 63 GLN A N 1
ATOM 493 C CA . GLN A 1 63 ? -25.542 -4.909 34.297 1.00 36.16 63 GLN A CA 1
ATOM 494 C C . GLN A 1 63 ? -25.189 -3.903 33.195 1.00 36.16 63 GLN A C 1
ATOM 496 O O . GLN A 1 63 ? -26.068 -3.297 32.574 1.00 36.16 63 GLN A O 1
ATOM 501 N N . THR A 1 64 ? -23.896 -3.739 32.918 1.00 39.72 64 THR A N 1
ATOM 502 C CA . THR A 1 64 ? -23.423 -3.252 31.619 1.00 39.72 64 THR A CA 1
ATOM 503 C C . THR A 1 64 ? -23.784 -4.296 30.573 1.00 39.72 64 THR A C 1
ATOM 505 O O . THR A 1 64 ? -23.216 -5.385 30.539 1.00 39.72 64 THR A O 1
ATOM 508 N N . ARG A 1 65 ? -24.770 -3.985 29.731 1.00 39.47 65 ARG A N 1
ATOM 509 C CA . ARG A 1 65 ? -25.168 -4.867 28.637 1.00 39.47 65 ARG A CA 1
ATOM 510 C C . ARG A 1 65 ? -24.140 -4.734 27.518 1.00 39.47 65 ARG A C 1
ATOM 512 O O . ARG A 1 65 ? -24.141 -3.729 26.813 1.00 39.47 65 ARG A O 1
ATOM 519 N N . VAL A 1 66 ? -23.284 -5.743 27.357 1.00 48.50 66 VAL A N 1
ATOM 520 C CA . VAL A 1 66 ? -22.486 -5.900 26.137 1.00 48.50 66 VAL A CA 1
ATOM 521 C C . VAL A 1 66 ? -23.475 -6.035 24.985 1.00 48.50 66 VAL A C 1
ATOM 523 O O . VAL A 1 66 ? -24.325 -6.929 24.989 1.00 48.50 66 VAL A O 1
ATOM 526 N N . VAL A 1 67 ? -23.417 -5.114 24.026 1.00 54.47 67 VAL A N 1
ATOM 527 C CA . VAL A 1 67 ? -24.173 -5.269 22.784 1.00 54.47 67 VAL A CA 1
ATOM 528 C C . VAL A 1 67 ? -23.452 -6.348 21.991 1.00 54.47 67 VAL A C 1
ATOM 530 O O . VAL A 1 67 ? -22.411 -6.093 21.393 1.00 54.47 67 VAL A O 1
ATOM 533 N N . THR A 1 68 ? -23.961 -7.575 22.069 1.00 61.84 68 THR A N 1
ATOM 534 C CA . THR A 1 68 ? -23.481 -8.700 21.274 1.00 61.84 68 THR A CA 1
ATOM 535 C C . THR A 1 68 ? -24.366 -8.855 20.051 1.00 61.84 68 THR A C 1
ATOM 537 O O . THR A 1 68 ? -25.585 -8.999 20.153 1.00 61.84 68 THR A O 1
ATOM 540 N N . VAL A 1 69 ? -23.747 -8.824 18.876 1.00 72.75 69 VAL A N 1
ATOM 541 C CA . VAL A 1 69 ? -24.420 -9.131 17.613 1.00 72.75 69 VAL A CA 1
ATOM 542 C C . VAL A 1 69 ? -23.789 -10.392 17.053 1.00 72.75 69 VAL A C 1
ATOM 544 O O . VAL A 1 69 ? -22.598 -10.412 16.745 1.00 72.75 69 VAL A O 1
ATOM 547 N N . SER A 1 70 ? -24.576 -11.462 16.960 1.00 81.00 70 SER A N 1
ATOM 548 C CA . SER A 1 70 ? -24.146 -12.720 16.353 1.00 81.00 70 SER A CA 1
ATOM 549 C C . SER A 1 70 ? -24.314 -12.669 14.839 1.00 81.00 70 SER A C 1
ATOM 551 O O . SER A 1 70 ? -25.386 -12.302 14.365 1.00 81.00 70 SER A O 1
ATOM 553 N N . SER A 1 71 ? -23.289 -13.105 14.108 1.00 81.31 71 SER A N 1
ATOM 554 C CA . SER A 1 71 ? -23.236 -13.153 12.638 1.00 81.31 71 SER A CA 1
ATOM 555 C C . SER A 1 71 ? -23.692 -11.834 11.995 1.00 81.31 71 SER A C 1
ATOM 557 O O . SER A 1 71 ? -24.696 -11.813 11.279 1.00 81.31 71 SER A O 1
ATOM 559 N N . PRO A 1 72 ? -23.017 -10.711 12.304 1.00 86.69 72 PRO A N 1
ATOM 560 C CA . PRO A 1 72 ? -23.388 -9.407 11.770 1.00 86.69 72 PRO A CA 1
ATOM 561 C C . PRO A 1 72 ? -23.303 -9.404 10.242 1.00 86.69 72 PRO A C 1
ATOM 563 O O . PRO A 1 72 ? -22.351 -9.917 9.654 1.00 86.69 72 PRO A O 1
ATOM 566 N N . SER A 1 73 ? -24.284 -8.773 9.599 1.00 91.88 73 SER A N 1
ATOM 567 C CA . SER A 1 73 ? -24.164 -8.417 8.184 1.00 91.88 73 SER A CA 1
ATOM 568 C C . SER A 1 73 ? -23.142 -7.289 8.002 1.00 91.88 73 SER A C 1
ATOM 570 O O . SER A 1 73 ? -22.851 -6.564 8.958 1.00 91.88 73 SER A O 1
ATOM 572 N N . LEU A 1 74 ? -22.632 -7.097 6.781 1.00 92.44 74 LEU A N 1
ATOM 573 C CA . LEU A 1 74 ? -21.697 -6.008 6.474 1.00 92.44 74 LEU A CA 1
ATOM 574 C C . LEU A 1 74 ? -22.258 -4.638 6.887 1.00 92.44 74 LEU A C 1
ATOM 576 O O . LEU A 1 74 ? -21.569 -3.864 7.544 1.00 92.44 74 LEU A O 1
ATOM 580 N N . THR A 1 75 ? -23.529 -4.366 6.585 1.00 89.69 75 THR A N 1
ATOM 581 C CA . THR A 1 75 ? -24.183 -3.101 6.955 1.00 89.69 75 THR A CA 1
ATOM 582 C C . THR A 1 75 ? -24.283 -2.938 8.470 1.00 89.69 75 THR A C 1
ATOM 584 O O . THR A 1 75 ? -24.053 -1.852 8.997 1.00 89.69 75 THR A O 1
ATOM 587 N N . THR A 1 76 ? -24.560 -4.027 9.195 1.00 84.56 76 THR A N 1
ATOM 588 C CA . THR A 1 76 ? -24.550 -4.026 10.663 1.00 84.56 76 THR A CA 1
ATOM 589 C C . THR A 1 76 ? -23.153 -3.746 11.210 1.00 84.56 76 THR A C 1
ATOM 591 O O . THR A 1 76 ? -23.015 -2.966 12.145 1.00 84.56 76 THR A O 1
ATOM 594 N N . PHE A 1 77 ? -22.113 -4.347 10.632 1.00 87.62 77 PHE A N 1
ATOM 595 C CA . PHE A 1 77 ? -20.733 -4.094 11.033 1.00 87.62 77 PHE A CA 1
ATOM 596 C C . PHE A 1 77 ? -20.307 -2.648 10.760 1.00 87.62 77 PHE A C 1
ATOM 598 O O . PHE A 1 77 ? -19.711 -2.030 11.636 1.00 87.62 77 PHE A O 1
ATOM 605 N N . GLU A 1 78 ? -20.626 -2.083 9.595 1.00 87.56 78 GLU A N 1
ATOM 606 C CA . GLU A 1 78 ? -20.291 -0.691 9.263 1.00 87.56 78 GLU A CA 1
ATOM 607 C C . GLU A 1 78 ? -20.999 0.297 10.207 1.00 87.56 78 GLU A C 1
ATOM 609 O O . GLU A 1 78 ? -20.382 1.250 10.695 1.00 87.56 78 GLU A O 1
ATOM 614 N N . GLN A 1 79 ? -22.257 0.020 10.562 1.00 81.31 79 GLN A N 1
ATOM 615 C CA . GLN A 1 79 ? -22.979 0.795 11.568 1.00 81.31 79 GLN A CA 1
ATOM 616 C C . GLN A 1 79 ? -22.315 0.685 12.949 1.00 81.31 79 GLN A C 1
ATOM 618 O O . GLN A 1 79 ? -21.980 1.701 13.553 1.00 81.31 79 GLN A O 1
ATOM 623 N N . LEU A 1 80 ? -22.035 -0.535 13.421 1.00 76.12 80 LEU A N 1
ATOM 624 C CA . LEU A 1 80 ? -21.344 -0.756 14.696 1.00 76.12 80 LEU A CA 1
ATOM 625 C C . LEU A 1 80 ? -19.945 -0.126 14.715 1.00 76.12 80 LEU A C 1
ATOM 627 O O . LEU A 1 80 ? -19.509 0.362 15.750 1.00 76.12 80 LEU A O 1
ATOM 631 N N . SER A 1 81 ? -19.241 -0.114 13.585 1.00 81.19 81 SER A N 1
ATOM 632 C CA . SER A 1 81 ? -17.917 0.507 13.454 1.00 81.19 81 SER A CA 1
ATOM 633 C C . SER A 1 81 ? -17.989 2.023 13.615 1.00 81.19 81 SER A C 1
ATOM 635 O O . SER A 1 81 ? -17.083 2.627 14.181 1.00 81.19 81 SER A O 1
ATOM 637 N N . THR A 1 82 ? -19.087 2.631 13.160 1.00 75.25 82 THR A N 1
ATOM 638 C CA . THR A 1 82 ? -19.366 4.061 13.346 1.00 75.25 82 THR A CA 1
ATOM 639 C C . THR A 1 82 ? -19.743 4.366 14.794 1.00 75.25 82 THR A C 1
ATOM 641 O O . THR A 1 82 ? -19.270 5.343 15.372 1.00 75.25 82 THR A O 1
ATOM 644 N N . ASP A 1 83 ? -20.554 3.501 15.403 1.00 68.31 83 ASP A N 1
ATOM 645 C CA . ASP A 1 83 ? -21.025 3.673 16.777 1.00 68.31 83 ASP A CA 1
ATOM 646 C C . ASP A 1 83 ? -19.914 3.402 17.819 1.00 68.31 83 ASP A C 1
ATOM 648 O O . ASP A 1 83 ? -19.890 4.019 18.891 1.00 68.31 83 ASP A O 1
ATOM 652 N N . TYR A 1 84 ? -18.969 2.505 17.502 1.00 70.88 84 TYR A N 1
ATOM 653 C CA . TYR A 1 84 ? -17.970 1.953 18.430 1.00 70.88 84 TYR A CA 1
ATOM 654 C C . TYR A 1 84 ? -16.526 1.893 17.866 1.00 70.88 84 TYR A C 1
ATOM 656 O O . TYR A 1 84 ? -15.853 0.869 18.012 1.00 70.88 84 TYR A O 1
ATOM 664 N N . PRO A 1 85 ? -15.971 2.977 17.296 1.00 63.78 85 PRO A N 1
ATOM 665 C CA . PRO A 1 85 ? -14.736 2.939 16.498 1.00 63.78 85 PRO A CA 1
ATOM 666 C C . PRO A 1 85 ? -13.474 2.494 17.256 1.00 63.78 85 PRO A C 1
ATOM 668 O O . PRO A 1 85 ? -12.532 1.999 16.650 1.00 63.78 85 PRO A O 1
ATOM 671 N N . SER A 1 86 ? -13.427 2.667 18.579 1.00 59.19 86 SER A N 1
ATOM 672 C CA . SER A 1 86 ? -12.255 2.338 19.409 1.00 59.19 86 SER A CA 1
ATOM 673 C C . SER A 1 86 ? -12.424 1.092 20.278 1.00 59.19 86 SER A C 1
ATOM 675 O O . SER A 1 86 ? -11.493 0.697 20.972 1.00 59.19 86 SER A O 1
ATOM 677 N N . THR A 1 87 ? -13.618 0.501 20.296 1.00 64.31 87 THR A N 1
ATOM 678 C CA . THR A 1 87 ? -13.996 -0.541 21.269 1.00 64.31 87 THR A CA 1
ATOM 679 C C . THR A 1 87 ? -14.696 -1.733 20.630 1.00 64.31 87 THR A C 1
ATOM 681 O O . THR A 1 87 ? -14.871 -2.752 21.295 1.00 64.31 87 THR A O 1
ATOM 684 N N . LEU A 1 88 ? -15.105 -1.631 19.361 1.00 75.19 88 LEU A N 1
ATOM 685 C CA . LEU A 1 88 ? -15.687 -2.748 18.634 1.00 75.19 88 LEU A CA 1
ATOM 686 C C . LEU A 1 88 ? -14.641 -3.841 18.413 1.00 75.19 88 LEU A C 1
ATOM 688 O O . LEU A 1 88 ? -13.613 -3.621 17.780 1.00 75.19 88 LEU A O 1
ATOM 692 N N . SER A 1 89 ? -14.948 -5.032 18.905 1.00 81.50 89 SER A N 1
ATOM 693 C CA . SER A 1 89 ? -14.189 -6.251 18.672 1.00 81.50 89 SER A CA 1
ATOM 694 C C . SER A 1 89 ? -15.069 -7.245 17.929 1.00 81.50 89 SER A C 1
ATOM 696 O O . SER A 1 89 ? -16.136 -7.627 18.419 1.00 81.50 89 SER A O 1
ATOM 698 N N . CYS A 1 90 ? -14.617 -7.638 16.742 1.00 82.75 90 CYS A N 1
ATOM 699 C CA . CYS A 1 90 ? -15.288 -8.574 15.848 1.00 82.75 90 CYS A CA 1
ATOM 700 C C . CYS A 1 90 ? -14.268 -9.617 15.375 1.00 82.75 90 CYS A C 1
ATOM 702 O O . CYS A 1 90 ? -13.643 -9.414 14.334 1.00 82.75 90 CYS A O 1
ATOM 704 N N . PRO A 1 91 ? -14.044 -10.709 16.122 1.00 83.69 91 PRO A N 1
ATOM 705 C CA . PRO A 1 91 ? -13.049 -11.703 15.746 1.00 83.69 91 PRO A CA 1
ATOM 706 C C . PRO A 1 91 ? -13.389 -12.371 14.412 1.00 83.69 91 PRO A C 1
ATOM 708 O O . PRO A 1 91 ? -14.519 -12.836 14.220 1.00 83.69 91 PRO A O 1
ATOM 711 N N . CYS A 1 92 ? -12.410 -12.445 13.507 1.00 82.44 92 CYS A N 1
ATOM 712 C CA . CYS A 1 92 ? -12.563 -13.178 12.252 1.00 82.44 92 CYS A CA 1
ATOM 713 C C . CYS A 1 92 ? -12.599 -14.686 12.530 1.00 82.44 92 CYS A C 1
ATOM 715 O O . CYS A 1 92 ? -11.843 -15.199 13.356 1.00 82.44 92 CYS A O 1
ATOM 717 N N . SER A 1 93 ? -13.451 -15.418 11.810 1.00 86.75 93 SER A N 1
ATOM 718 C CA . SER A 1 93 ? -13.399 -16.885 11.808 1.00 86.75 93 SER A CA 1
ATOM 719 C C . SER A 1 93 ? -12.194 -17.398 11.027 1.00 86.75 93 SER A C 1
ATOM 721 O O . SER A 1 93 ? -11.609 -18.409 11.408 1.00 86.75 93 SER A O 1
ATOM 723 N N . GLN A 1 94 ? -11.838 -16.696 9.951 1.00 84.38 94 GLN A N 1
ATOM 724 C CA . GLN A 1 94 ? -10.663 -16.969 9.139 1.00 84.38 94 GLN A CA 1
ATOM 725 C C . GLN A 1 94 ? -9.659 -15.835 9.342 1.00 84.38 94 GLN A C 1
ATOM 727 O O . GLN A 1 94 ? -9.893 -14.704 8.927 1.00 84.38 94 GLN A O 1
ATOM 732 N N . ILE A 1 95 ? -8.554 -16.145 10.018 1.00 83.00 95 ILE A N 1
ATOM 733 C CA . ILE A 1 95 ? -7.533 -15.152 10.388 1.00 83.00 95 ILE A CA 1
ATOM 734 C C . ILE A 1 95 ? -6.574 -14.879 9.223 1.00 83.00 95 ILE A C 1
ATOM 736 O O . ILE A 1 95 ? -6.022 -13.788 9.142 1.00 83.00 95 ILE A O 1
ATOM 740 N N . SER A 1 96 ? -6.391 -15.853 8.329 1.00 89.06 96 SER A N 1
ATOM 741 C CA . SER A 1 96 ? -5.511 -15.760 7.161 1.00 89.06 96 SER A CA 1
ATOM 742 C C . SER A 1 96 ? -6.339 -15.769 5.883 1.00 89.06 96 SER A C 1
ATOM 744 O O . SER A 1 96 ? -7.026 -16.755 5.600 1.00 89.06 96 SER A O 1
ATOM 746 N N . ILE A 1 97 ? -6.326 -14.662 5.144 1.00 91.62 97 ILE A N 1
ATOM 747 C CA . ILE A 1 97 ? -7.156 -14.478 3.950 1.00 91.62 97 ILE A CA 1
ATOM 748 C C . ILE A 1 97 ? -6.246 -14.126 2.771 1.00 91.62 97 ILE A C 1
ATOM 750 O O . ILE A 1 97 ? -5.559 -13.106 2.847 1.00 91.62 97 ILE A O 1
ATOM 754 N N . PRO A 1 98 ? -6.238 -14.916 1.686 1.00 94.06 98 PRO A N 1
ATOM 755 C CA . PRO A 1 98 ? -5.442 -14.592 0.510 1.00 94.06 98 PRO A CA 1
ATOM 756 C C . PRO A 1 98 ? -5.957 -13.318 -0.176 1.00 94.06 98 PRO A C 1
ATOM 758 O O . PRO A 1 98 ? -7.165 -13.052 -0.192 1.00 94.06 98 PRO A O 1
ATOM 761 N N . TYR A 1 99 ? -5.038 -12.500 -0.700 1.00 96.00 99 TYR A N 1
ATOM 762 C CA . TYR A 1 99 ? -5.380 -11.201 -1.301 1.00 96.00 99 TYR A CA 1
ATOM 763 C C . TYR A 1 99 ? -6.263 -11.339 -2.552 1.00 96.00 99 TYR A C 1
ATOM 765 O O . TYR A 1 99 ? -7.070 -10.449 -2.819 1.00 96.00 99 TYR A O 1
ATOM 773 N N . ASP A 1 100 ? -6.175 -12.454 -3.282 1.00 95.81 100 ASP A N 1
ATOM 774 C CA . ASP A 1 100 ? -7.004 -12.759 -4.461 1.00 95.81 100 ASP A CA 1
ATOM 775 C C . ASP A 1 100 ? -8.525 -12.721 -4.207 1.00 95.81 100 ASP A C 1
ATOM 777 O O . ASP A 1 100 ? -9.309 -12.518 -5.134 1.00 95.81 100 ASP A O 1
ATOM 781 N N . ARG A 1 101 ? -8.962 -12.857 -2.948 1.00 94.62 101 ARG A N 1
ATOM 782 C CA . ARG A 1 101 ? -10.380 -12.818 -2.554 1.00 94.62 101 ARG A CA 1
ATOM 783 C C . ARG A 1 101 ? -10.988 -11.424 -2.623 1.00 94.62 101 ARG A C 1
ATOM 785 O O . ARG A 1 101 ? -12.205 -11.313 -2.730 1.00 94.62 101 ARG A O 1
ATOM 792 N N . PHE A 1 102 ? -10.172 -10.381 -2.493 1.00 95.19 102 PHE A N 1
ATOM 793 C CA . PHE A 1 102 ? -10.652 -9.007 -2.326 1.00 95.19 102 PHE A CA 1
ATOM 794 C C . PHE A 1 102 ? -9.818 -7.957 -3.070 1.00 95.19 102 PHE A C 1
ATOM 796 O O . PHE A 1 102 ? -10.067 -6.757 -2.927 1.00 95.19 102 PHE A O 1
ATOM 803 N N . LEU A 1 103 ? -8.829 -8.377 -3.857 1.00 96.56 103 LEU A N 1
ATOM 804 C CA . LEU A 1 103 ? -7.973 -7.494 -4.633 1.00 96.56 103 LEU A CA 1
ATOM 805 C C . LEU A 1 103 ? -7.772 -8.041 -6.045 1.00 96.56 103 LEU A C 1
ATOM 807 O O . LEU A 1 103 ? -7.479 -9.217 -6.238 1.00 96.56 103 LEU A O 1
ATOM 811 N N . ALA A 1 104 ? -7.884 -7.160 -7.034 1.00 96.38 104 ALA A N 1
ATOM 812 C CA . ALA A 1 104 ? -7.568 -7.460 -8.424 1.00 96.38 104 ALA A CA 1
ATOM 813 C C . ALA A 1 104 ? -6.727 -6.338 -9.036 1.00 96.38 104 ALA A C 1
ATOM 815 O O . ALA A 1 104 ? -6.892 -5.168 -8.681 1.00 96.38 104 ALA A O 1
ATOM 816 N N . PHE A 1 105 ? -5.861 -6.691 -9.983 1.00 96.44 105 PHE A N 1
ATOM 817 C CA . PHE A 1 105 ? -4.966 -5.764 -10.672 1.00 96.44 105 PHE A CA 1
ATOM 818 C C . PHE A 1 105 ? -5.227 -5.758 -12.177 1.00 96.44 105 PHE A C 1
ATOM 820 O O . PHE A 1 105 ? -5.565 -6.785 -12.760 1.00 96.44 105 PHE A O 1
ATOM 827 N N . SER A 1 106 ? -5.051 -4.594 -12.797 1.00 94.50 106 SER A N 1
ATOM 828 C CA . SER A 1 106 ? -5.162 -4.388 -14.241 1.00 94.50 106 SER A CA 1
ATOM 829 C C . SER A 1 106 ? -4.117 -3.356 -14.681 1.00 94.50 106 SER A C 1
ATOM 831 O O . SER A 1 106 ? -4.451 -2.177 -14.816 1.00 94.50 106 SER A O 1
ATOM 833 N N . PRO A 1 107 ? -2.838 -3.752 -14.828 1.00 94.44 107 PRO A N 1
ATOM 834 C CA . PRO A 1 107 ? -1.802 -2.852 -15.321 1.00 94.44 107 PRO A CA 1
ATOM 835 C C . PRO A 1 107 ? -1.997 -2.579 -16.817 1.00 94.44 107 PRO A C 1
ATOM 837 O O . PRO A 1 107 ? -2.182 -3.508 -17.605 1.00 94.44 107 PRO A O 1
ATOM 840 N N . GLU A 1 108 ? -1.908 -1.314 -17.217 1.00 93.00 108 GLU A N 1
ATOM 841 C CA . GLU A 1 108 ? -1.893 -0.910 -18.622 1.00 93.00 108 GLU A CA 1
ATOM 842 C C . GLU A 1 108 ? -0.477 -0.478 -19.003 1.00 93.00 108 GLU A C 1
ATOM 844 O O . GLU A 1 108 ? 0.121 0.400 -18.380 1.00 93.00 108 GLU A O 1
ATOM 849 N N . TYR A 1 109 ? 0.083 -1.123 -20.024 1.00 93.94 109 TYR A N 1
ATOM 850 C CA . TYR A 1 109 ? 1.445 -0.855 -20.480 1.00 93.94 109 TYR A CA 1
ATOM 851 C C . TYR A 1 109 ? 1.488 0.293 -21.484 1.00 93.94 109 TYR A C 1
ATOM 853 O O . TYR A 1 109 ? 0.532 0.533 -22.224 1.00 93.94 109 TYR A O 1
ATOM 861 N N . HIS A 1 110 ? 2.646 0.946 -21.558 1.00 93.94 110 HIS A N 1
ATOM 862 C CA . HIS A 1 110 ? 2.956 1.975 -22.539 1.00 93.94 110 HIS A CA 1
ATOM 863 C C . HIS A 1 110 ? 2.609 1.499 -23.944 1.00 93.94 110 HIS A C 1
ATOM 865 O O . HIS A 1 110 ? 2.985 0.399 -24.354 1.00 93.94 110 HIS A O 1
ATOM 871 N N . GLN A 1 111 ? 1.932 2.357 -24.708 1.00 93.06 111 GLN A N 1
ATOM 872 C CA . GLN A 1 111 ? 1.406 2.043 -26.043 1.00 93.06 111 GLN A CA 1
ATOM 873 C C . GLN A 1 111 ? 2.458 1.478 -27.009 1.00 93.06 111 GLN A C 1
ATOM 875 O O . GLN A 1 111 ? 2.137 0.720 -27.920 1.00 93.06 111 GLN A O 1
ATOM 880 N N . VAL A 1 112 ? 3.738 1.800 -26.795 1.00 94.94 112 VAL A N 1
ATOM 881 C CA . VAL A 1 112 ? 4.842 1.224 -27.574 1.00 94.94 112 VAL A CA 1
ATOM 882 C C . VAL A 1 112 ? 4.889 -0.303 -27.471 1.00 94.94 112 VAL A C 1
ATOM 884 O O . VAL A 1 112 ? 5.159 -0.958 -28.473 1.00 94.94 112 VAL A O 1
ATOM 887 N N . CYS A 1 113 ? 4.549 -0.869 -26.310 1.00 96.31 113 CYS A N 1
ATOM 888 C CA . CYS A 1 113 ? 4.582 -2.302 -26.033 1.00 96.31 113 CYS A CA 1
ATOM 889 C C . CYS A 1 113 ? 3.483 -3.100 -26.745 1.00 96.31 113 CYS A C 1
ATOM 891 O O . CYS A 1 113 ? 3.612 -4.314 -26.877 1.00 96.31 113 CYS A O 1
ATOM 893 N N . SER A 1 114 ? 2.429 -2.437 -27.224 1.00 94.81 114 SER A N 1
ATOM 894 C CA . SER A 1 114 ? 1.378 -3.027 -28.065 1.00 94.81 114 SER A CA 1
ATOM 895 C C . SER A 1 114 ? 1.430 -2.536 -29.519 1.00 94.81 114 SER A C 1
ATOM 897 O O . SER A 1 114 ? 0.618 -2.951 -30.346 1.00 94.81 114 SER A O 1
ATOM 899 N N . SER A 1 115 ? 2.386 -1.665 -29.849 1.00 95.12 115 SER A N 1
ATOM 900 C CA . SER A 1 115 ? 2.551 -1.096 -31.187 1.00 95.12 115 SER A CA 1
ATOM 901 C C . SER A 1 115 ? 3.340 -2.011 -32.129 1.00 95.12 115 SER A C 1
ATOM 903 O O . SER A 1 115 ? 4.045 -2.929 -31.710 1.00 95.12 115 SER A O 1
ATOM 905 N N . LYS A 1 116 ? 3.320 -1.689 -33.430 1.00 95.19 116 LYS A N 1
ATOM 906 C CA . LYS A 1 116 ? 4.189 -2.352 -34.414 1.00 95.19 116 LYS A CA 1
ATOM 907 C C . LYS A 1 116 ? 5.685 -2.152 -34.145 1.00 95.19 116 LYS A C 1
ATOM 909 O O . LYS A 1 116 ? 6.469 -2.974 -34.608 1.00 95.19 116 LYS A O 1
ATOM 914 N N . PHE A 1 117 ? 6.095 -1.134 -33.385 1.00 95.69 117 PHE A N 1
ATOM 915 C CA . PHE A 1 117 ? 7.512 -0.843 -33.136 1.00 95.69 117 PHE A CA 1
ATOM 916 C C . PHE A 1 117 ? 8.229 -1.908 -32.295 1.00 95.69 117 PHE A C 1
ATOM 918 O O . PHE A 1 117 ? 9.452 -1.936 -32.265 1.00 95.69 117 PHE A O 1
ATOM 925 N N . VAL A 1 118 ? 7.503 -2.812 -31.639 1.00 96.88 118 VAL A N 1
ATOM 926 C CA . VAL A 1 118 ? 8.090 -3.959 -30.921 1.00 96.88 118 VAL A CA 1
ATOM 927 C C . VAL A 1 118 ? 7.838 -5.296 -31.625 1.00 96.88 118 VAL A C 1
ATOM 929 O O . VAL A 1 118 ? 8.103 -6.353 -31.057 1.00 96.88 118 VAL A O 1
ATOM 932 N N . SER A 1 119 ? 7.310 -5.262 -32.853 1.00 95.81 119 SER A N 1
ATOM 933 C CA . SER A 1 119 ? 7.040 -6.461 -33.651 1.00 95.81 119 SER A CA 1
ATOM 934 C C . SER A 1 119 ? 8.285 -6.959 -34.384 1.00 95.81 119 SER A C 1
ATOM 936 O O . SER A 1 119 ? 9.155 -6.171 -34.764 1.00 95.81 119 SER A O 1
ATOM 938 N N . ASP A 1 120 ? 8.328 -8.264 -34.656 1.00 94.69 120 ASP A N 1
ATOM 939 C CA . ASP A 1 120 ? 9.402 -8.867 -35.451 1.00 94.69 120 ASP A CA 1
ATOM 940 C C . ASP A 1 120 ? 9.444 -8.293 -36.878 1.00 94.69 120 ASP A C 1
ATOM 942 O O . ASP A 1 120 ? 10.526 -8.102 -37.422 1.00 94.69 120 ASP A O 1
ATOM 946 N N . GLU A 1 121 ? 8.286 -7.954 -37.464 1.00 93.12 121 GLU A N 1
ATOM 947 C CA . GLU A 1 121 ? 8.179 -7.329 -38.795 1.00 93.12 121 GLU A CA 1
ATOM 948 C C . GLU A 1 121 ? 8.968 -6.011 -38.854 1.00 93.12 121 GLU A C 1
ATOM 950 O O . GLU A 1 121 ? 9.793 -5.815 -39.744 1.00 93.12 121 GLU A O 1
ATOM 955 N N . TRP A 1 122 ? 8.759 -5.137 -37.864 1.00 93.38 122 TRP A N 1
ATOM 956 C CA . TRP A 1 122 ? 9.480 -3.871 -37.740 1.00 93.38 122 TRP A CA 1
ATOM 957 C C . TRP A 1 122 ? 10.968 -4.086 -37.469 1.00 93.38 122 TRP A C 1
ATOM 959 O O . TRP A 1 122 ? 11.820 -3.515 -38.137 1.00 93.38 122 TRP A O 1
ATOM 969 N N . ILE A 1 123 ? 11.299 -4.935 -36.497 1.00 93.62 123 ILE A N 1
ATOM 970 C CA . ILE A 1 123 ? 12.689 -5.179 -36.106 1.00 93.62 123 ILE A CA 1
ATOM 971 C C . ILE A 1 123 ? 13.514 -5.722 -37.279 1.00 93.62 123 ILE A C 1
ATOM 973 O O . ILE A 1 123 ? 14.661 -5.313 -37.456 1.00 93.62 123 ILE A O 1
ATOM 977 N N . LEU A 1 124 ? 12.948 -6.644 -38.061 1.00 90.75 124 LEU A N 1
ATOM 978 C CA . LEU A 1 124 ? 13.632 -7.261 -39.194 1.00 90.75 124 LEU A CA 1
ATOM 979 C C . LEU A 1 124 ? 13.836 -6.288 -40.353 1.00 90.75 124 LEU A C 1
ATOM 981 O O . LEU A 1 124 ? 14.849 -6.398 -41.036 1.00 90.75 124 LEU A O 1
ATOM 985 N N . SER A 1 125 ? 12.936 -5.326 -40.556 1.00 90.06 125 SER A N 1
ATOM 986 C CA . SER A 1 125 ? 13.134 -4.294 -41.582 1.00 90.06 125 SER A CA 1
ATOM 987 C C . SER A 1 125 ? 14.271 -3.350 -41.230 1.00 90.06 125 SER A C 1
ATOM 989 O O . SER A 1 125 ? 15.005 -2.890 -42.094 1.00 90.06 125 SER A O 1
ATOM 991 N N . LEU A 1 126 ? 14.489 -3.114 -39.934 1.00 89.56 126 LEU A N 1
ATOM 992 C CA . LEU A 1 126 ? 15.605 -2.292 -39.487 1.00 89.56 126 LEU A CA 1
ATOM 993 C C . LEU A 1 126 ? 16.977 -2.940 -39.728 1.00 89.56 126 LEU A C 1
ATOM 995 O O . LEU A 1 126 ? 18.002 -2.272 -39.587 1.00 89.56 126 LEU A O 1
ATOM 999 N N . PHE A 1 127 ? 17.019 -4.234 -40.050 1.00 86.06 127 PHE A N 1
ATOM 1000 C CA . PHE A 1 127 ? 18.251 -4.982 -40.238 1.00 86.06 127 PHE A CA 1
ATOM 1001 C C . PHE A 1 127 ? 18.652 -5.073 -41.716 1.00 86.06 127 PHE A C 1
ATOM 1003 O O . PHE A 1 127 ? 17.867 -5.443 -42.582 1.00 86.06 127 PHE A O 1
ATOM 1010 N N . SER A 1 128 ? 19.935 -4.836 -41.997 1.00 82.00 128 SER A N 1
ATOM 1011 C CA . SER A 1 128 ? 20.546 -5.122 -43.297 1.00 82.00 128 SER A CA 1
ATOM 1012 C C . SER A 1 128 ? 21.879 -5.847 -43.113 1.00 82.00 128 SER A C 1
ATOM 1014 O O . SER A 1 128 ? 22.610 -5.624 -42.151 1.00 82.00 128 SER A O 1
ATOM 1016 N N . VAL A 1 129 ? 22.236 -6.717 -44.056 1.00 77.50 129 VAL A N 1
ATOM 1017 C CA . VAL A 1 129 ? 23.506 -7.463 -44.016 1.00 77.50 129 VAL A CA 1
ATOM 1018 C C . VAL A 1 129 ? 24.736 -6.572 -44.227 1.00 77.50 129 VAL A C 1
ATOM 1020 O O . VAL A 1 129 ? 25.835 -6.960 -43.845 1.00 77.50 129 VAL A O 1
ATOM 1023 N N . THR A 1 130 ? 24.567 -5.371 -44.790 1.00 76.44 130 THR A N 1
ATOM 1024 C CA . THR A 1 130 ? 25.653 -4.403 -45.033 1.00 76.44 130 THR A CA 1
ATOM 1025 C C . THR A 1 130 ? 25.715 -3.295 -43.978 1.00 76.44 130 THR A C 1
ATOM 1027 O O . THR A 1 130 ? 26.403 -2.294 -44.171 1.00 76.44 130 THR A O 1
ATOM 1030 N N . ILE A 1 131 ? 25.009 -3.432 -42.845 1.00 74.06 131 ILE A N 1
ATOM 1031 C CA . ILE A 1 131 ? 24.964 -2.390 -41.798 1.00 74.06 131 ILE A CA 1
ATOM 1032 C C . ILE A 1 131 ? 26.343 -2.013 -41.257 1.00 74.06 131 ILE A C 1
ATOM 1034 O O . ILE A 1 131 ? 26.522 -0.888 -40.798 1.00 74.06 131 ILE A O 1
ATOM 1038 N N . SER A 1 132 ? 27.323 -2.920 -41.330 1.00 71.19 132 SER A N 1
ATOM 1039 C CA . SER A 1 132 ? 28.685 -2.696 -40.844 1.00 71.19 132 SER A CA 1
ATOM 1040 C C . SER A 1 132 ? 29.434 -1.575 -41.566 1.00 71.19 132 SER A C 1
ATOM 1042 O O . SER A 1 132 ? 30.423 -1.085 -41.011 1.00 71.19 132 SER A O 1
ATOM 1044 N N . ASP A 1 133 ? 28.966 -1.188 -42.753 1.00 73.25 133 ASP A N 1
ATOM 1045 C CA . ASP A 1 133 ? 29.575 -0.164 -43.607 1.00 73.25 133 ASP A CA 1
ATOM 1046 C C . ASP A 1 133 ? 29.096 1.255 -43.265 1.00 73.25 133 ASP A C 1
ATOM 1048 O O . ASP A 1 133 ? 29.703 2.239 -43.702 1.00 73.25 133 ASP A O 1
ATOM 1052 N N . ASN A 1 134 ? 28.019 1.362 -42.477 1.00 77.44 134 ASN A N 1
ATOM 1053 C CA . ASN A 1 134 ? 27.473 2.633 -42.019 1.00 77.44 134 ASN A CA 1
ATOM 1054 C C . ASN A 1 134 ? 28.336 3.249 -40.909 1.00 77.44 134 ASN A C 1
ATOM 1056 O O . ASN A 1 134 ? 29.072 2.568 -40.189 1.00 77.44 134 ASN A O 1
ATOM 1060 N N . TYR A 1 135 ? 28.207 4.566 -40.749 1.00 79.62 135 TYR A N 1
ATOM 1061 C CA . TYR A 1 135 ? 28.874 5.308 -39.683 1.00 79.62 135 TYR A CA 1
ATOM 1062 C C . TYR A 1 135 ? 28.417 4.822 -38.286 1.00 79.62 135 TYR A C 1
ATOM 1064 O O . TYR A 1 135 ? 27.245 4.487 -38.130 1.00 79.62 135 TYR A O 1
ATOM 1072 N N . PRO A 1 136 ? 29.270 4.802 -37.241 1.00 79.75 136 PRO A N 1
ATOM 1073 C CA . PRO A 1 136 ? 28.890 4.281 -35.919 1.00 79.75 136 PRO A CA 1
ATOM 1074 C C . PRO A 1 136 ? 27.705 4.978 -35.237 1.00 79.75 136 PRO A C 1
ATOM 1076 O O . PRO A 1 136 ? 27.032 4.369 -34.410 1.00 79.75 136 PRO A O 1
ATOM 1079 N N . LEU A 1 137 ? 27.454 6.251 -35.566 1.00 84.44 137 LEU A N 1
ATOM 1080 C CA . LEU A 1 137 ? 26.295 7.005 -35.064 1.00 84.44 137 LEU A CA 1
ATOM 1081 C C . LEU A 1 137 ? 25.051 6.849 -35.955 1.00 84.44 137 LEU A C 1
ATOM 1083 O O . LEU A 1 137 ? 23.993 7.405 -35.645 1.00 84.44 137 LEU A O 1
ATOM 1087 N N . ASP A 1 138 ? 25.172 6.116 -37.064 1.00 88.81 138 ASP A N 1
ATOM 1088 C CA . ASP A 1 138 ? 24.093 5.936 -38.021 1.00 88.81 138 ASP A CA 1
ATOM 1089 C C . ASP A 1 138 ? 22.960 5.099 -37.428 1.00 88.81 138 ASP A C 1
ATOM 1091 O O . ASP A 1 138 ? 23.167 4.001 -36.906 1.00 88.81 138 ASP A O 1
ATOM 1095 N N . PHE A 1 139 ? 21.741 5.613 -37.543 1.00 91.19 139 PHE A N 1
ATOM 1096 C CA . PHE A 1 139 ? 20.542 4.976 -37.022 1.00 91.19 139 PHE A CA 1
ATOM 1097 C C . PHE A 1 139 ? 20.351 3.561 -37.585 1.00 91.19 139 PHE A C 1
ATOM 1099 O O . PHE A 1 139 ? 19.939 2.656 -36.859 1.00 91.19 139 PHE A O 1
ATOM 1106 N N . ARG A 1 140 ? 20.727 3.317 -38.848 1.00 88.19 140 ARG A N 1
ATOM 1107 C CA . ARG A 1 140 ? 20.621 1.994 -39.492 1.00 88.19 140 ARG A CA 1
ATOM 1108 C C . ARG A 1 140 ? 21.531 0.943 -38.855 1.00 88.19 140 ARG A C 1
ATOM 1110 O O . ARG A 1 140 ? 21.257 -0.243 -38.979 1.00 88.19 140 ARG A O 1
ATOM 1117 N N . LEU A 1 141 ? 22.608 1.351 -38.183 1.00 85.44 141 LEU A N 1
ATOM 1118 C CA . LEU A 1 141 ? 23.521 0.421 -37.516 1.00 85.44 141 LEU A CA 1
ATOM 1119 C C . LEU A 1 141 ? 22.948 -0.096 -36.188 1.00 85.44 141 LEU A C 1
ATOM 1121 O O . LEU A 1 141 ? 23.147 -1.258 -35.843 1.00 85.44 141 LEU A O 1
ATOM 1125 N N . ILE A 1 142 ? 22.264 0.766 -35.431 1.00 86.25 142 ILE A N 1
ATOM 1126 C CA . ILE A 1 142 ? 21.885 0.487 -34.035 1.00 86.25 142 ILE A CA 1
ATOM 1127 C C . ILE A 1 142 ? 20.398 0.178 -33.844 1.00 86.25 142 ILE A C 1
ATOM 1129 O O . ILE A 1 142 ? 20.041 -0.529 -32.899 1.00 86.25 142 ILE A O 1
ATOM 1133 N N . SER A 1 143 ? 19.535 0.688 -34.726 1.00 91.38 143 SER A N 1
ATOM 1134 C CA . SER A 1 143 ? 18.080 0.697 -34.534 1.00 91.38 143 SER A CA 1
ATOM 1135 C C . SER A 1 143 ? 17.500 -0.705 -34.374 1.00 91.38 143 SER A C 1
ATOM 1137 O O . SER A 1 143 ? 16.784 -0.944 -33.406 1.00 91.38 143 SER A O 1
ATOM 1139 N N . SER A 1 144 ? 17.873 -1.669 -35.224 1.00 92.25 144 SER A N 1
ATOM 1140 C CA . SER A 1 144 ? 17.421 -3.062 -35.082 1.00 92.25 144 SER A CA 1
ATOM 1141 C C . SER A 1 144 ? 17.691 -3.624 -33.682 1.00 92.25 144 SER A C 1
ATOM 1143 O O . SER A 1 144 ? 16.812 -4.256 -33.099 1.00 92.25 144 SER A O 1
ATOM 1145 N N . SER A 1 145 ? 18.875 -3.374 -33.117 1.00 92.00 145 SER A N 1
ATOM 1146 C CA . SER A 1 145 ? 19.229 -3.879 -31.785 1.00 92.00 145 SER A CA 1
ATOM 1147 C C . SER A 1 145 ? 18.501 -3.115 -30.678 1.00 92.00 145 SER A C 1
ATOM 1149 O O . SER A 1 145 ? 18.074 -3.704 -29.690 1.00 92.00 145 SER A O 1
ATOM 1151 N N . GLN A 1 146 ? 18.321 -1.803 -30.839 1.00 95.06 146 GLN A N 1
ATOM 1152 C CA . GLN A 1 146 ? 17.574 -0.981 -29.888 1.00 95.06 146 GLN A CA 1
ATOM 1153 C C . GLN A 1 146 ? 16.099 -1.384 -29.819 1.00 95.06 146 GLN A C 1
ATOM 1155 O O . GLN A 1 146 ? 15.567 -1.549 -28.726 1.00 95.06 146 GLN A O 1
ATOM 1160 N N . PHE A 1 147 ? 15.449 -1.631 -30.956 1.00 96.88 147 PHE A N 1
ATOM 1161 C CA . PHE A 1 147 ? 14.056 -2.080 -30.979 1.00 96.88 147 PHE A CA 1
ATOM 1162 C C . PHE A 1 147 ? 13.884 -3.527 -30.498 1.00 96.88 147 PHE A C 1
ATOM 1164 O O . PHE A 1 147 ? 12.881 -3.828 -29.853 1.00 96.88 147 PHE A O 1
ATOM 1171 N N . GLN A 1 148 ? 14.885 -4.397 -30.685 1.00 96.69 148 GLN A N 1
ATOM 1172 C CA . GLN A 1 148 ? 14.924 -5.706 -30.015 1.00 96.69 148 GLN A CA 1
ATOM 1173 C C . GLN A 1 148 ? 14.969 -5.567 -28.491 1.00 96.69 148 GLN A C 1
ATOM 1175 O O . GLN A 1 148 ? 14.227 -6.256 -27.790 1.00 96.69 148 GLN A O 1
ATOM 1180 N N . VAL A 1 149 ? 15.809 -4.666 -27.970 1.00 95.88 149 VAL A N 1
ATOM 1181 C CA . VAL A 1 149 ? 15.878 -4.397 -26.527 1.00 95.88 149 VAL A CA 1
ATOM 1182 C C . VAL A 1 149 ? 14.576 -3.773 -26.025 1.00 95.88 149 VAL A C 1
ATOM 1184 O O . VAL A 1 149 ? 14.088 -4.184 -24.979 1.00 95.88 149 VAL A O 1
ATOM 1187 N N . LEU A 1 150 ? 13.966 -2.850 -26.771 1.00 98.06 150 LEU A N 1
ATOM 1188 C CA . LEU A 1 150 ? 12.681 -2.250 -26.408 1.00 98.06 150 LEU A CA 1
ATOM 1189 C C . LEU A 1 150 ? 11.565 -3.301 -26.325 1.00 98.06 150 LEU A C 1
ATOM 1191 O O . LEU A 1 150 ? 10.822 -3.342 -25.345 1.00 98.06 150 LEU A O 1
ATOM 1195 N N . ALA A 1 151 ? 11.486 -4.199 -27.311 1.00 98.31 151 ALA A N 1
ATOM 1196 C CA . ALA A 1 151 ? 10.555 -5.323 -27.291 1.00 98.31 151 ALA A CA 1
ATOM 1197 C C . ALA A 1 151 ? 10.821 -6.260 -26.103 1.00 98.31 151 ALA A C 1
ATOM 1199 O O . ALA A 1 151 ? 9.887 -6.736 -25.453 1.00 98.31 151 ALA A O 1
ATOM 1200 N N . LEU A 1 152 ? 12.096 -6.506 -25.782 1.00 97.12 152 LEU A N 1
ATOM 1201 C CA . LEU A 1 152 ? 12.479 -7.289 -24.612 1.00 97.12 152 LEU A CA 1
ATOM 1202 C C . LEU A 1 152 ? 12.074 -6.598 -23.305 1.00 97.12 152 LEU A C 1
ATOM 1204 O O . LEU A 1 152 ? 11.536 -7.267 -22.434 1.00 97.12 152 LEU A O 1
ATOM 1208 N N . PHE A 1 153 ? 12.265 -5.285 -23.172 1.00 97.25 153 PHE A N 1
ATOM 1209 C CA . PHE A 1 153 ? 11.819 -4.524 -22.005 1.00 97.25 153 PHE A CA 1
ATOM 1210 C C . PHE A 1 153 ? 10.313 -4.644 -21.801 1.00 97.25 153 PHE A C 1
ATOM 1212 O O . PHE A 1 153 ? 9.888 -4.979 -20.701 1.00 97.25 153 PHE A O 1
ATOM 1219 N N . CYS A 1 154 ? 9.518 -4.478 -22.859 1.00 98.12 154 CYS A N 1
ATOM 1220 C CA . CYS A 1 154 ? 8.069 -4.654 -22.796 1.00 98.12 154 CYS A CA 1
ATOM 1221 C C . CYS A 1 154 ? 7.662 -6.064 -22.342 1.00 98.12 154 CYS A C 1
ATOM 1223 O O . CYS A 1 154 ? 6.823 -6.210 -21.456 1.00 98.12 154 CYS A O 1
ATOM 1225 N N . ARG A 1 155 ? 8.268 -7.114 -22.915 1.00 97.69 155 ARG A N 1
ATOM 1226 C CA . ARG A 1 155 ? 7.953 -8.504 -22.545 1.00 97.69 155 ARG A CA 1
ATOM 1227 C C . ARG A 1 155 ? 8.383 -8.835 -21.120 1.00 97.69 155 ARG A C 1
ATOM 1229 O O . ARG A 1 155 ? 7.576 -9.342 -20.350 1.00 97.69 155 ARG A O 1
ATOM 1236 N N . THR A 1 156 ? 9.628 -8.532 -20.763 1.00 96.94 156 THR A N 1
ATOM 1237 C CA . THR A 1 156 ? 10.175 -8.869 -19.446 1.00 96.94 156 THR A CA 1
ATOM 1238 C C . THR A 1 156 ? 9.500 -8.060 -18.349 1.00 96.94 156 THR A C 1
ATOM 1240 O O . THR A 1 156 ? 9.224 -8.621 -17.295 1.00 96.94 156 THR A O 1
ATOM 1243 N N . ALA A 1 157 ? 9.187 -6.781 -18.578 1.00 97.56 157 ALA A N 1
ATOM 1244 C CA . ALA A 1 157 ? 8.430 -5.994 -17.612 1.00 97.56 157 ALA A CA 1
ATOM 1245 C C . ALA A 1 157 ? 7.027 -6.575 -17.405 1.00 97.56 157 ALA A C 1
ATOM 1247 O O . ALA A 1 157 ? 6.606 -6.726 -16.262 1.00 97.56 157 ALA A O 1
ATOM 1248 N N . ASN A 1 158 ? 6.356 -6.999 -18.484 1.00 97.56 158 ASN A N 1
ATOM 1249 C CA . ASN A 1 158 ? 5.050 -7.641 -18.387 1.00 97.56 158 ASN A CA 1
ATOM 1250 C C . ASN A 1 158 ? 5.092 -8.928 -17.552 1.00 97.56 158 ASN A C 1
ATOM 1252 O O . ASN A 1 158 ? 4.391 -9.035 -16.549 1.00 97.56 158 ASN A O 1
ATOM 1256 N N . THR A 1 159 ? 5.980 -9.863 -17.894 1.00 97.56 159 THR A N 1
ATOM 1257 C CA . THR A 1 159 ? 6.156 -11.099 -17.118 1.00 97.56 159 THR A CA 1
ATOM 1258 C C . THR A 1 159 ? 6.534 -10.811 -15.664 1.00 97.56 159 THR A C 1
ATOM 1260 O O . THR A 1 159 ? 5.913 -11.353 -14.762 1.00 97.56 159 THR A O 1
ATOM 1263 N N . THR A 1 160 ? 7.471 -9.889 -15.419 1.00 97.50 160 THR A N 1
ATOM 1264 C CA . THR A 1 160 ? 7.898 -9.517 -14.056 1.00 97.50 160 THR A CA 1
ATOM 1265 C C . THR A 1 160 ? 6.733 -8.997 -13.214 1.00 97.50 160 THR A C 1
ATOM 1267 O O . THR A 1 160 ? 6.613 -9.335 -12.039 1.00 97.50 160 THR A O 1
ATOM 1270 N N . VAL A 1 161 ? 5.869 -8.168 -13.801 1.00 97.69 161 VAL A N 1
ATOM 1271 C CA . VAL A 1 161 ? 4.698 -7.604 -13.121 1.00 97.69 161 VAL A CA 1
ATOM 1272 C C . VAL A 1 161 ? 3.643 -8.674 -12.865 1.00 97.69 161 VAL A C 1
ATOM 1274 O O . VAL A 1 161 ? 3.104 -8.720 -11.762 1.00 97.69 161 VAL A O 1
ATOM 1277 N N . LEU A 1 162 ? 3.357 -9.533 -13.848 1.00 97.00 162 LEU A N 1
ATOM 1278 C CA . LEU A 1 162 ? 2.388 -10.620 -13.696 1.00 97.00 162 LEU A CA 1
ATOM 1279 C C . LEU A 1 162 ? 2.827 -11.623 -12.627 1.00 97.00 162 LEU A C 1
ATOM 1281 O O . LEU A 1 162 ? 2.027 -11.929 -11.748 1.00 97.00 162 LEU A O 1
ATOM 1285 N N . ASP A 1 163 ? 4.092 -12.044 -12.637 1.00 97.81 163 ASP A N 1
ATOM 1286 C CA . ASP A 1 163 ? 4.647 -12.960 -11.636 1.00 97.81 163 ASP A CA 1
ATOM 1287 C C . ASP A 1 163 ? 4.590 -12.338 -10.230 1.00 97.81 163 ASP A C 1
ATOM 1289 O O . ASP A 1 163 ? 4.196 -12.988 -9.260 1.00 97.81 163 ASP A O 1
ATOM 1293 N N . ALA A 1 164 ? 4.932 -11.048 -10.110 1.00 97.56 164 ALA A N 1
ATOM 1294 C CA . ALA A 1 164 ? 4.863 -10.332 -8.839 1.00 97.56 164 ALA A CA 1
ATOM 1295 C C . ALA A 1 164 ? 3.419 -10.188 -8.331 1.00 97.56 164 ALA A C 1
ATOM 1297 O O . ALA A 1 164 ? 3.171 -10.336 -7.133 1.00 97.56 164 ALA A O 1
ATOM 1298 N N . ILE A 1 165 ? 2.463 -9.917 -9.226 1.00 97.75 165 ILE A N 1
ATOM 1299 C CA . ILE A 1 165 ? 1.034 -9.862 -8.904 1.00 97.75 165 ILE A CA 1
ATOM 1300 C C . ILE A 1 165 ? 0.533 -11.237 -8.466 1.00 97.75 165 ILE A C 1
ATOM 1302 O O . ILE A 1 165 ? -0.133 -11.324 -7.441 1.00 97.75 165 ILE A O 1
ATOM 1306 N N . GLU A 1 166 ? 0.853 -12.304 -9.195 1.00 97.00 166 GLU A N 1
ATOM 1307 C CA . GLU A 1 166 ? 0.434 -13.668 -8.860 1.00 97.00 166 GLU A CA 1
ATOM 1308 C C . GLU A 1 166 ? 0.969 -14.080 -7.484 1.00 97.00 166 GLU A C 1
ATOM 1310 O O . GLU A 1 166 ? 0.207 -14.510 -6.613 1.00 97.00 166 GLU A O 1
ATOM 1315 N N . GLN A 1 167 ? 2.261 -13.846 -7.237 1.00 96.69 167 GLN A N 1
ATOM 1316 C CA . GLN A 1 167 ? 2.875 -14.108 -5.942 1.00 96.69 167 GLN A CA 1
ATOM 1317 C C . GLN A 1 167 ? 2.211 -13.288 -4.827 1.00 96.69 167 GLN A C 1
ATOM 1319 O O . GLN A 1 167 ? 1.908 -13.829 -3.763 1.00 96.69 167 GLN A O 1
ATOM 1324 N N . PHE A 1 168 ? 1.944 -12.002 -5.061 1.00 96.56 168 PHE A N 1
ATOM 1325 C CA . PHE A 1 168 ? 1.279 -11.141 -4.087 1.00 96.56 168 PHE A CA 1
ATOM 1326 C C . PHE A 1 168 ? -0.154 -11.597 -3.792 1.00 96.56 168 PHE A C 1
ATOM 1328 O O . PHE A 1 168 ? -0.536 -11.701 -2.628 1.00 96.56 168 PHE A O 1
ATOM 1335 N N . LEU A 1 169 ? -0.940 -11.906 -4.823 1.00 96.19 169 LEU A N 1
ATOM 1336 C CA . LEU A 1 169 ? -2.327 -12.349 -4.686 1.00 96.19 169 LEU A CA 1
ATOM 1337 C C . LEU A 1 169 ? -2.437 -13.698 -3.963 1.00 96.19 169 LEU A C 1
ATOM 1339 O O . LEU A 1 169 ? -3.394 -13.905 -3.219 1.00 96.19 169 LEU A O 1
ATOM 1343 N N . SER A 1 170 ? -1.434 -14.569 -4.119 1.00 93.81 170 SER A N 1
ATOM 1344 C CA . SER A 1 170 ? -1.323 -15.832 -3.377 1.00 93.81 170 SER A CA 1
ATOM 1345 C C . SER A 1 170 ? -0.914 -15.663 -1.907 1.00 93.81 170 SER A C 1
ATOM 1347 O O . SER A 1 170 ? -1.061 -16.593 -1.114 1.00 93.81 170 SER A O 1
ATOM 1349 N N . SER A 1 171 ? -0.382 -14.495 -1.530 1.00 93.81 171 SER A N 1
ATOM 1350 C CA . SER A 1 171 ? 0.015 -14.221 -0.150 1.00 93.81 171 SER A CA 1
ATOM 1351 C C . SER A 1 171 ? -1.203 -13.961 0.739 1.00 93.81 171 SER A C 1
ATOM 1353 O O . SER A 1 171 ? -2.271 -13.573 0.263 1.00 93.81 171 SER A O 1
ATOM 1355 N N . GLU A 1 172 ? -1.052 -14.183 2.045 1.00 88.81 172 GLU A N 1
ATOM 1356 C CA . GLU A 1 172 ? -2.155 -14.071 2.997 1.00 88.81 172 GLU A CA 1
ATOM 1357 C C . GLU A 1 172 ? -2.067 -12.790 3.833 1.00 88.81 172 GLU A C 1
ATOM 1359 O O . GLU A 1 172 ? -1.020 -12.431 4.379 1.00 88.81 172 GLU A O 1
ATOM 1364 N N . MET A 1 173 ? -3.204 -12.115 3.979 1.00 88.31 173 MET A N 1
ATOM 1365 C CA . MET A 1 173 ? -3.406 -11.071 4.970 1.00 88.31 173 MET A CA 1
ATOM 1366 C C . MET A 1 173 ? -3.824 -11.702 6.299 1.00 88.31 173 MET A C 1
ATOM 1368 O O . MET A 1 173 ? -4.807 -12.441 6.362 1.00 88.31 173 MET A O 1
ATOM 1372 N N . ILE A 1 174 ? -3.098 -11.365 7.366 1.00 82.69 174 ILE A N 1
ATOM 1373 C CA . ILE A 1 174 ? -3.360 -11.863 8.718 1.00 82.69 174 ILE A CA 1
ATOM 1374 C C . ILE A 1 174 ? -4.135 -10.805 9.502 1.00 82.69 174 ILE A C 1
ATOM 1376 O O . ILE A 1 174 ? -3.615 -9.718 9.756 1.00 82.69 174 ILE A O 1
ATOM 1380 N N . SER A 1 175 ? -5.355 -11.131 9.925 1.00 81.56 175 SER A N 1
ATOM 1381 C CA . SER A 1 175 ? -6.133 -10.289 10.833 1.00 81.56 175 SER A CA 1
ATOM 1382 C C . SER A 1 175 ? -6.969 -11.120 11.799 1.00 81.56 175 SER A C 1
ATOM 1384 O O . SER A 1 175 ? -7.824 -11.906 11.402 1.00 81.56 175 SER A O 1
ATOM 1386 N N . SER A 1 176 ? -6.742 -10.936 13.099 1.00 78.69 176 SER A N 1
ATOM 1387 C CA . SER A 1 176 ? -7.514 -11.616 14.147 1.00 78.69 176 SER A CA 1
ATOM 1388 C C . SER A 1 176 ? -8.908 -11.016 14.347 1.00 78.69 176 SER A C 1
ATOM 1390 O O . SER A 1 176 ? -9.808 -11.701 14.829 1.00 78.69 176 SER A O 1
ATOM 1392 N N . ASN A 1 177 ? -9.099 -9.755 13.958 1.00 82.75 177 ASN A N 1
ATOM 1393 C CA . ASN A 1 177 ? -10.368 -9.035 14.020 1.00 82.75 177 ASN A CA 1
ATOM 1394 C C . ASN A 1 177 ? -10.717 -8.428 12.661 1.00 82.75 177 ASN A C 1
ATOM 1396 O O . ASN A 1 177 ? -9.833 -8.113 11.866 1.00 82.75 177 ASN A O 1
ATOM 1400 N N . THR A 1 178 ? -12.005 -8.218 12.401 1.00 90.00 178 THR A N 1
ATOM 1401 C CA . THR A 1 178 ? -12.460 -7.510 11.207 1.00 90.00 178 THR A CA 1
ATOM 1402 C C . THR A 1 178 ? -11.891 -6.096 11.208 1.00 90.00 178 THR A C 1
ATOM 1404 O O . THR A 1 178 ? -12.092 -5.329 12.149 1.00 90.00 178 THR A O 1
ATOM 1407 N N . LEU A 1 179 ? -11.170 -5.758 10.143 1.00 89.62 179 LEU A N 1
ATOM 1408 C CA . LEU A 1 179 ? -10.610 -4.421 9.960 1.00 89.62 179 LEU A CA 1
ATOM 1409 C C . LEU A 1 179 ? -11.728 -3.430 9.636 1.00 89.62 179 LEU A C 1
ATOM 1411 O O . LEU A 1 179 ? -12.633 -3.732 8.856 1.00 89.62 179 LEU A O 1
ATOM 1415 N N . PHE A 1 180 ? -11.629 -2.223 10.184 1.00 88.38 180 PHE A N 1
ATOM 1416 C CA . PHE A 1 180 ? -12.463 -1.110 9.745 1.00 88.38 180 PHE A CA 1
ATOM 1417 C C . PHE A 1 180 ? -12.121 -0.720 8.311 1.00 88.38 180 PHE A C 1
ATOM 1419 O O . PHE A 1 180 ? -10.971 -0.846 7.892 1.00 88.38 180 PHE A O 1
ATOM 1426 N N . ARG A 1 181 ? -13.102 -0.183 7.578 1.00 90.69 181 ARG A N 1
ATOM 1427 C CA . ARG A 1 181 ? -12.945 0.180 6.162 1.00 90.69 181 ARG A CA 1
ATOM 1428 C C . ARG A 1 181 ? -11.736 1.082 5.908 1.00 90.69 181 ARG A C 1
ATOM 1430 O O . ARG A 1 181 ? -10.898 0.740 5.089 1.00 90.69 181 ARG A O 1
ATOM 1437 N N . ALA A 1 182 ? -11.578 2.155 6.684 1.00 84.81 182 ALA A N 1
ATOM 1438 C CA . ALA A 1 182 ? -10.429 3.051 6.544 1.00 84.81 182 ALA A CA 1
ATOM 1439 C C . ALA A 1 182 ? -9.084 2.343 6.801 1.00 84.81 182 ALA A C 1
ATOM 1441 O O . ALA A 1 182 ? -8.115 2.573 6.084 1.00 84.81 182 ALA A O 1
ATOM 1442 N N . THR A 1 183 ? -9.019 1.461 7.804 1.00 87.00 183 THR 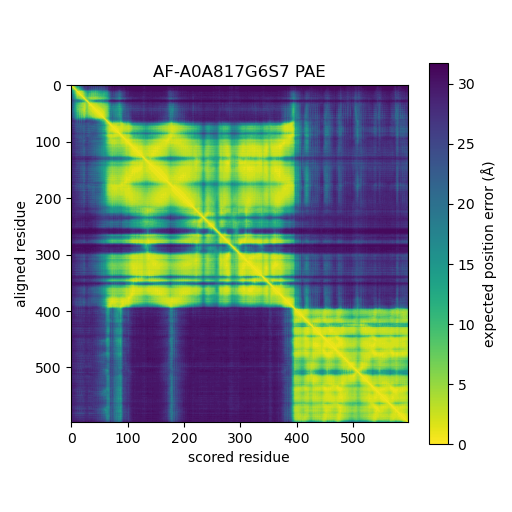A N 1
ATOM 1443 C CA . THR A 1 183 ? -7.807 0.687 8.112 1.00 87.00 183 THR A CA 1
ATOM 1444 C C . THR A 1 183 ? -7.494 -0.315 7.007 1.00 87.00 183 THR A C 1
ATOM 1446 O O . THR A 1 183 ? -6.340 -0.423 6.605 1.00 87.00 183 THR A O 1
ATOM 1449 N N . PHE A 1 184 ? -8.515 -1.003 6.491 1.00 92.31 184 PHE A N 1
ATOM 1450 C CA . PHE A 1 184 ? -8.391 -1.884 5.337 1.00 92.31 184 PHE A CA 1
ATOM 1451 C C . PHE A 1 184 ? -7.858 -1.112 4.126 1.00 92.31 184 PHE A C 1
ATOM 1453 O O . PHE A 1 184 ? -6.827 -1.493 3.584 1.00 92.31 184 PHE A O 1
ATOM 1460 N N . ASP A 1 185 ? -8.482 0.008 3.758 1.00 91.06 185 ASP A N 1
ATOM 1461 C CA . ASP A 1 185 ? -8.088 0.792 2.584 1.00 91.06 185 ASP A CA 1
ATOM 1462 C C . ASP A 1 185 ? -6.631 1.276 2.689 1.00 91.06 185 ASP A C 1
ATOM 1464 O O . ASP A 1 185 ? -5.861 1.127 1.740 1.00 91.06 185 ASP A O 1
ATOM 1468 N N . ILE A 1 186 ? -6.214 1.780 3.859 1.00 86.00 186 ILE A N 1
ATOM 1469 C CA . ILE A 1 186 ? -4.827 2.213 4.108 1.00 86.00 186 ILE A CA 1
ATOM 1470 C C . ILE A 1 186 ? -3.854 1.035 4.033 1.00 86.00 186 ILE A C 1
ATOM 1472 O O . ILE A 1 186 ? -2.789 1.153 3.422 1.00 86.00 186 ILE A O 1
ATOM 1476 N N . GLN A 1 187 ? -4.197 -0.099 4.647 1.00 90.50 187 GLN A N 1
ATOM 1477 C CA . GLN A 1 187 ? -3.340 -1.279 4.656 1.00 90.50 187 GLN A CA 1
ATOM 1478 C C . GLN A 1 187 ? -3.163 -1.834 3.240 1.00 90.50 187 GLN A C 1
ATOM 1480 O O . GLN A 1 187 ? -2.034 -2.106 2.836 1.00 90.50 187 GLN A O 1
ATOM 1485 N N . ILE A 1 188 ? -4.241 -1.934 2.457 1.00 93.56 188 ILE A N 1
ATOM 1486 C CA . ILE A 1 188 ? -4.172 -2.387 1.064 1.00 93.56 188 ILE A CA 1
ATOM 1487 C C . ILE A 1 188 ? -3.383 -1.406 0.206 1.00 93.56 188 ILE A C 1
ATOM 1489 O O . ILE A 1 188 ? -2.488 -1.837 -0.515 1.00 93.56 188 ILE A O 1
ATOM 1493 N N . ALA A 1 189 ? -3.647 -0.102 0.311 1.00 92.38 189 ALA A N 1
ATOM 1494 C CA . ALA A 1 189 ? -2.887 0.906 -0.423 1.00 92.38 189 ALA A CA 1
ATOM 1495 C C . ALA A 1 189 ? -1.383 0.809 -0.120 1.00 92.38 189 ALA A C 1
ATOM 1497 O O . ALA A 1 189 ? -0.568 0.795 -1.038 1.00 92.38 189 ALA A O 1
ATOM 1498 N N . THR A 1 190 ? -1.017 0.648 1.155 1.00 92.56 190 THR A N 1
ATOM 1499 C CA . THR A 1 190 ? 0.383 0.492 1.579 1.00 92.56 190 THR A CA 1
ATOM 1500 C C . THR A 1 190 ? 1.026 -0.749 0.959 1.00 92.56 190 THR A C 1
ATOM 1502 O O . THR A 1 190 ? 2.131 -0.668 0.428 1.00 92.56 190 THR A O 1
ATOM 1505 N N . GLN A 1 191 ? 0.329 -1.887 0.974 1.00 94.25 191 GLN A N 1
ATOM 1506 C CA . GLN A 1 191 ? 0.859 -3.133 0.421 1.00 94.25 191 GLN A CA 1
ATOM 1507 C C . GLN A 1 191 ? 0.965 -3.099 -1.108 1.00 94.25 191 GLN A C 1
ATOM 1509 O O . GLN A 1 191 ? 1.939 -3.595 -1.670 1.00 94.25 191 GLN A O 1
ATOM 1514 N N . VAL A 1 192 ? 0.005 -2.465 -1.786 1.00 95.44 192 VAL A N 1
ATOM 1515 C CA . VAL A 1 192 ? 0.046 -2.244 -3.238 1.00 95.44 192 VAL A CA 1
ATOM 1516 C C . VAL A 1 192 ? 1.224 -1.346 -3.619 1.00 95.44 192 VAL A C 1
ATOM 1518 O O . VAL A 1 192 ? 1.951 -1.660 -4.560 1.00 95.44 192 VAL A O 1
ATOM 1521 N N . GLU A 1 193 ? 1.463 -0.258 -2.885 1.00 94.06 193 GLU A N 1
ATOM 1522 C CA . GLU A 1 193 ? 2.624 0.607 -3.128 1.00 94.06 193 GLU A CA 1
ATOM 1523 C C . GLU A 1 193 ? 3.949 -0.108 -2.843 1.00 94.06 193 GLU A C 1
ATOM 1525 O O . GLU A 1 193 ? 4.913 0.033 -3.601 1.00 94.06 193 GLU A O 1
ATOM 1530 N N . GLN A 1 194 ? 3.999 -0.950 -1.809 1.00 94.31 194 GLN A N 1
ATOM 1531 C CA . GLN A 1 194 ? 5.171 -1.773 -1.531 1.00 94.31 194 GLN A CA 1
ATOM 1532 C C . GLN A 1 194 ? 5.444 -2.786 -2.651 1.00 94.31 194 GLN A C 1
ATOM 1534 O O . GLN A 1 194 ? 6.605 -2.945 -3.041 1.00 94.31 194 GLN A O 1
ATOM 1539 N N . LEU A 1 195 ? 4.407 -3.433 -3.195 1.00 95.56 195 LEU A N 1
ATOM 1540 C CA . LEU A 1 195 ? 4.513 -4.316 -4.359 1.00 95.56 195 LEU A CA 1
ATOM 1541 C C . LEU A 1 195 ? 5.100 -3.559 -5.556 1.00 95.56 195 LEU A C 1
ATOM 1543 O O . LEU A 1 195 ? 6.134 -3.963 -6.081 1.00 95.56 195 LEU A O 1
ATOM 1547 N N . LYS A 1 196 ? 4.494 -2.428 -5.943 1.00 94.44 196 LYS A N 1
ATOM 1548 C CA . LYS A 1 196 ? 4.960 -1.600 -7.070 1.00 94.44 196 LYS A CA 1
ATOM 1549 C C . LYS A 1 196 ? 6.429 -1.208 -6.915 1.00 94.44 196 LYS A C 1
ATOM 1551 O O . LYS A 1 196 ? 7.233 -1.436 -7.818 1.00 94.44 196 LYS A O 1
ATOM 1556 N N . SER A 1 197 ? 6.778 -0.653 -5.754 1.00 94.81 197 SER A N 1
ATOM 1557 C CA . SER A 1 197 ? 8.126 -0.165 -5.455 1.00 94.81 197 SER A CA 1
ATOM 1558 C C . SER A 1 197 ? 9.158 -1.293 -5.468 1.00 94.81 197 SER A C 1
ATOM 1560 O O . SER A 1 197 ? 10.194 -1.186 -6.123 1.00 94.81 197 SER A O 1
ATOM 1562 N N . THR A 1 198 ? 8.862 -2.415 -4.810 1.00 95.81 198 THR A N 1
ATOM 1563 C CA . THR A 1 198 ? 9.797 -3.546 -4.726 1.00 95.81 198 THR A CA 1
ATOM 1564 C C . THR A 1 198 ? 10.030 -4.178 -6.097 1.00 95.81 198 THR A C 1
ATOM 1566 O O . THR A 1 198 ? 11.178 -4.457 -6.448 1.00 95.81 198 THR A O 1
ATOM 1569 N N . THR A 1 199 ? 8.971 -4.349 -6.893 1.00 96.50 199 THR A N 1
ATOM 1570 C CA . THR A 1 199 ? 9.057 -4.907 -8.248 1.00 96.50 199 THR A CA 1
ATOM 1571 C C . THR A 1 199 ? 9.854 -3.994 -9.179 1.00 96.50 199 THR A C 1
ATOM 1573 O O . THR A 1 199 ? 10.777 -4.462 -9.843 1.00 96.50 199 THR A O 1
ATOM 1576 N N . SER A 1 200 ? 9.572 -2.686 -9.173 1.00 95.25 200 SER A N 1
ATOM 1577 C CA . SER A 1 200 ? 10.309 -1.686 -9.964 1.00 95.25 200 SER A CA 1
ATOM 1578 C C . SER A 1 200 ? 11.797 -1.660 -9.592 1.00 95.25 200 SER A C 1
ATOM 1580 O O . SER A 1 200 ? 12.664 -1.838 -10.449 1.00 95.25 200 SER A O 1
ATOM 1582 N N . ILE A 1 201 ? 12.114 -1.558 -8.296 1.00 95.31 201 ILE A N 1
ATOM 1583 C CA . ILE A 1 201 ? 13.499 -1.538 -7.811 1.00 95.31 201 ILE A CA 1
ATOM 1584 C C . ILE A 1 201 ? 14.230 -2.836 -8.176 1.00 95.31 201 ILE A C 1
ATOM 1586 O O . ILE A 1 201 ? 15.392 -2.794 -8.590 1.00 95.31 201 ILE A O 1
ATOM 1590 N N . GLY A 1 202 ? 13.582 -3.993 -8.017 1.00 95.56 202 GLY A N 1
ATOM 1591 C CA . GLY A 1 202 ? 14.153 -5.293 -8.375 1.00 95.56 202 GLY A CA 1
ATOM 1592 C C . GLY A 1 202 ? 14.470 -5.400 -9.869 1.00 95.56 202 GLY A C 1
ATOM 1593 O O . GLY A 1 202 ? 15.564 -5.838 -10.246 1.00 95.56 202 GLY A O 1
ATOM 1594 N N . PHE A 1 203 ? 13.554 -4.928 -10.712 1.00 95.25 203 PHE A N 1
ATOM 1595 C CA . PHE A 1 203 ? 13.709 -4.898 -12.162 1.00 95.25 203 PHE A CA 1
ATOM 1596 C C . PHE A 1 203 ? 14.872 -3.992 -12.599 1.00 95.25 203 PHE A C 1
ATOM 1598 O O . PHE A 1 203 ? 15.799 -4.459 -13.272 1.00 95.25 203 PHE A O 1
ATOM 1605 N N . SER A 1 204 ? 14.917 -2.742 -12.124 1.00 93.44 204 SER A N 1
ATOM 1606 C CA . SER A 1 204 ? 15.997 -1.801 -12.459 1.00 93.44 204 SER A CA 1
ATOM 1607 C C . SER A 1 204 ? 17.361 -2.248 -11.925 1.00 93.44 204 SER A C 1
ATOM 1609 O O . SER A 1 204 ? 18.377 -2.098 -12.611 1.00 93.44 204 SER A O 1
ATOM 1611 N N . ARG A 1 205 ? 17.420 -2.874 -10.739 1.00 94.19 205 ARG A N 1
ATOM 1612 C CA . ARG A 1 205 ? 18.665 -3.461 -10.204 1.00 94.19 205 ARG A CA 1
ATOM 1613 C C . ARG A 1 205 ? 19.188 -4.594 -11.078 1.00 94.19 205 ARG A C 1
ATOM 1615 O O . ARG A 1 205 ? 20.387 -4.634 -11.351 1.00 94.19 205 ARG A O 1
ATOM 1622 N N . THR A 1 206 ? 18.308 -5.482 -11.535 1.00 93.06 206 THR A N 1
ATOM 1623 C CA . THR A 1 206 ? 18.678 -6.586 -12.433 1.00 93.06 206 THR A CA 1
ATOM 1624 C C . THR A 1 206 ? 19.239 -6.042 -13.745 1.00 93.06 206 THR A C 1
ATOM 1626 O O . THR A 1 206 ? 20.314 -6.446 -14.185 1.00 93.06 206 THR A O 1
ATOM 1629 N N . ASN A 1 207 ? 18.577 -5.039 -14.320 1.00 90.75 207 ASN A N 1
ATOM 1630 C CA . ASN A 1 207 ? 19.039 -4.343 -15.516 1.00 90.75 207 ASN A CA 1
ATOM 1631 C C . ASN A 1 207 ? 20.413 -3.681 -15.325 1.00 90.75 207 ASN A C 1
ATOM 1633 O O . ASN A 1 207 ? 21.305 -3.842 -16.159 1.00 90.75 207 ASN A O 1
ATOM 1637 N N . ARG A 1 208 ? 20.625 -2.987 -14.199 1.00 90.19 208 ARG A N 1
ATOM 1638 C CA . ARG A 1 208 ? 21.918 -2.368 -13.879 1.00 90.19 208 ARG A CA 1
ATOM 1639 C C . ARG A 1 208 ? 23.025 -3.406 -13.714 1.00 90.19 208 ARG A C 1
ATOM 1641 O O . ARG A 1 208 ? 24.136 -3.169 -14.181 1.00 90.19 208 ARG A O 1
ATOM 1648 N N . LEU A 1 209 ? 22.732 -4.546 -13.090 1.00 91.31 209 LEU A N 1
ATOM 1649 C CA . LEU A 1 209 ? 23.684 -5.648 -12.967 1.00 91.31 209 LEU A CA 1
ATOM 1650 C C . LEU A 1 209 ? 24.087 -6.196 -14.341 1.00 91.31 209 LEU A C 1
ATOM 1652 O O . LEU A 1 209 ? 25.274 -6.418 -14.573 1.00 91.31 209 LEU A O 1
ATOM 1656 N N . LEU A 1 210 ? 23.133 -6.357 -15.264 1.00 88.44 210 LEU A N 1
ATOM 1657 C CA . LEU A 1 210 ? 23.420 -6.778 -16.638 1.00 88.44 210 LEU A CA 1
ATOM 1658 C C . LEU A 1 210 ? 24.326 -5.772 -17.355 1.00 88.44 210 LEU A C 1
ATOM 1660 O O . LEU A 1 210 ? 25.341 -6.174 -17.916 1.00 88.44 210 LEU A O 1
ATOM 1664 N N . LEU A 1 211 ? 24.025 -4.473 -17.270 1.00 84.62 211 LEU A N 1
ATOM 1665 C CA . LEU A 1 211 ? 24.857 -3.420 -17.866 1.00 84.62 211 LEU A CA 1
ATOM 1666 C C . LEU A 1 211 ? 26.290 -3.437 -17.313 1.00 84.62 211 LEU A C 1
ATOM 1668 O O . LEU A 1 211 ? 27.250 -3.386 -18.079 1.00 84.62 211 LEU A O 1
ATOM 1672 N N . LEU A 1 212 ? 26.446 -3.556 -15.991 1.00 84.31 212 LEU A N 1
ATOM 1673 C CA . LEU A 1 212 ? 27.761 -3.657 -15.351 1.00 84.31 212 LEU A CA 1
ATOM 1674 C C . LEU A 1 212 ? 28.496 -4.937 -15.761 1.00 84.31 212 LEU A C 1
ATOM 1676 O O . LEU A 1 212 ? 29.702 -4.903 -15.990 1.00 84.31 212 LEU A O 1
ATOM 1680 N N . SER A 1 213 ? 27.780 -6.054 -15.894 1.00 85.94 213 SER A N 1
ATOM 1681 C CA . SER A 1 213 ? 28.355 -7.315 -16.358 1.00 85.94 213 SER A CA 1
ATOM 1682 C C . SER A 1 213 ? 28.862 -7.200 -17.795 1.00 85.94 213 SER A C 1
ATOM 1684 O O . SER A 1 213 ? 30.004 -7.562 -18.067 1.00 85.94 213 SER A O 1
ATOM 1686 N N . MET A 1 214 ? 28.070 -6.630 -18.707 1.00 81.12 214 MET A N 1
ATOM 1687 C CA . MET A 1 214 ? 28.497 -6.376 -20.088 1.00 81.12 214 MET A CA 1
ATOM 1688 C C . MET A 1 214 ? 29.719 -5.457 -20.135 1.00 81.12 214 MET A C 1
ATOM 1690 O O . MET A 1 214 ? 30.636 -5.693 -20.925 1.00 81.12 214 MET A O 1
ATOM 1694 N N . ALA A 1 215 ? 29.751 -4.456 -19.251 1.00 75.69 215 ALA A N 1
ATOM 1695 C CA . ALA A 1 215 ? 30.851 -3.514 -19.179 1.00 75.69 215 ALA A CA 1
ATOM 1696 C C . ALA A 1 215 ? 32.168 -4.164 -18.747 1.00 75.69 215 ALA A C 1
ATOM 1698 O O . ALA A 1 215 ? 33.190 -4.006 -19.409 1.00 75.69 215 ALA A O 1
ATOM 1699 N N . GLN A 1 216 ? 32.133 -4.947 -17.668 1.00 80.31 216 GLN A N 1
ATOM 1700 C CA . GLN A 1 216 ? 33.318 -5.620 -17.130 1.00 80.31 216 GLN A CA 1
ATOM 1701 C C . GLN A 1 216 ? 33.796 -6.782 -18.008 1.00 80.31 216 GLN A C 1
ATOM 1703 O O . GLN A 1 216 ? 34.983 -7.095 -18.021 1.00 80.31 216 GLN A O 1
ATOM 1708 N N . ASN A 1 217 ? 32.897 -7.399 -18.780 1.00 83.19 217 ASN A N 1
ATOM 1709 C CA . ASN A 1 217 ? 33.260 -8.422 -19.762 1.00 83.19 217 ASN A CA 1
ATOM 1710 C C . ASN A 1 217 ? 33.762 -7.839 -21.094 1.00 83.19 217 ASN A C 1
ATOM 1712 O O . ASN A 1 217 ? 34.065 -8.607 -22.004 1.00 83.19 217 ASN A O 1
ATOM 1716 N N . LEU A 1 218 ? 33.860 -6.507 -21.218 1.00 78.25 218 LEU A N 1
ATOM 1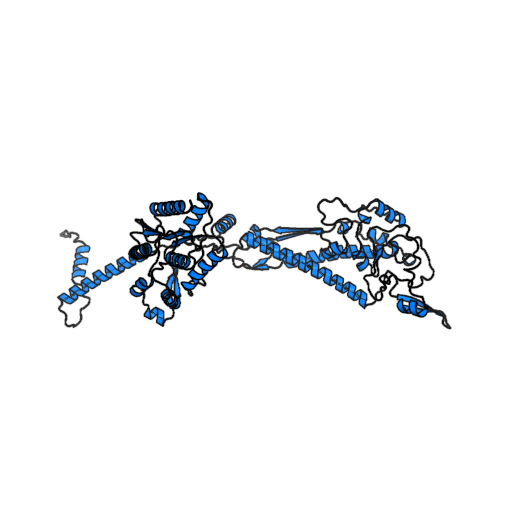717 C CA . LEU A 1 218 ? 34.395 -5.817 -22.393 1.00 78.25 218 LEU A CA 1
ATOM 1718 C C . LEU A 1 218 ? 33.735 -6.290 -23.702 1.00 78.25 218 LEU A C 1
ATOM 1720 O O . LEU A 1 218 ? 34.403 -6.596 -24.688 1.00 78.25 218 LEU A O 1
ATOM 1724 N N . ILE A 1 219 ? 32.403 -6.369 -23.726 1.00 81.81 219 ILE A N 1
ATOM 1725 C CA . ILE A 1 219 ? 31.675 -6.744 -24.946 1.00 81.81 219 ILE A CA 1
ATOM 1726 C C . ILE A 1 219 ? 31.920 -5.693 -26.033 1.00 81.81 219 ILE A C 1
ATOM 1728 O O . ILE A 1 219 ? 31.936 -4.495 -25.751 1.00 81.81 219 ILE A O 1
ATOM 1732 N N . PHE A 1 220 ? 32.105 -6.130 -27.283 1.00 78.94 220 PHE A N 1
ATOM 1733 C CA . PHE A 1 220 ? 32.306 -5.239 -28.427 1.00 78.94 220 PHE A CA 1
ATOM 1734 C C . PHE A 1 220 ? 31.227 -4.153 -28.489 1.00 78.94 220 PHE A C 1
ATOM 1736 O O . PHE A 1 220 ? 30.035 -4.451 -28.521 1.00 78.94 220 PHE A O 1
ATOM 1743 N N . SER A 1 221 ? 31.658 -2.892 -28.494 1.00 78.88 221 SER A N 1
ATOM 1744 C CA . SER A 1 221 ? 30.732 -1.761 -28.467 1.00 78.88 221 SER A CA 1
ATOM 1745 C C . SER A 1 221 ? 30.150 -1.477 -29.849 1.00 78.88 221 SER A C 1
ATOM 1747 O O . SER A 1 221 ? 30.856 -1.575 -30.856 1.00 78.88 221 SER A O 1
ATOM 1749 N N . SER A 1 222 ? 28.892 -1.031 -29.901 1.00 76.81 222 SER A N 1
ATOM 1750 C CA . SER A 1 222 ? 28.257 -0.551 -31.138 1.00 76.81 222 SER A CA 1
ATOM 1751 C C . SER A 1 222 ? 28.944 0.692 -31.706 1.00 76.81 222 SER A C 1
ATOM 1753 O O . SER A 1 222 ? 28.972 0.864 -32.921 1.00 76.81 222 SER A O 1
ATOM 1755 N N . LEU A 1 223 ? 29.571 1.512 -30.852 1.00 75.38 223 LEU A N 1
ATOM 1756 C CA . LEU A 1 223 ? 30.392 2.641 -31.298 1.00 75.38 223 LEU A CA 1
ATOM 1757 C C . LEU A 1 223 ? 31.753 2.213 -31.861 1.00 75.38 223 LEU A C 1
ATOM 1759 O O . LEU A 1 223 ? 32.374 3.000 -32.558 1.00 75.38 223 LEU A O 1
ATOM 1763 N N . ARG A 1 224 ? 32.231 0.989 -31.603 1.00 74.81 224 ARG A N 1
ATOM 1764 C CA . ARG A 1 224 ? 33.581 0.529 -31.986 1.00 74.81 224 ARG A CA 1
ATOM 1765 C C . ARG A 1 224 ? 34.714 1.362 -31.356 1.00 74.81 224 ARG A C 1
ATOM 1767 O O . ARG A 1 224 ? 35.762 1.549 -31.968 1.00 74.81 224 ARG A O 1
ATOM 1774 N N . THR A 1 225 ? 34.517 1.863 -30.132 1.00 71.69 225 THR A N 1
ATOM 1775 C CA . THR A 1 225 ? 35.536 2.646 -29.391 1.00 71.69 225 THR A CA 1
ATOM 1776 C C . THR A 1 225 ? 36.239 1.873 -28.286 1.00 71.69 225 THR A C 1
ATOM 1778 O O . THR A 1 225 ? 37.194 2.385 -27.716 1.00 71.69 225 THR A O 1
ATOM 1781 N N . ASN A 1 226 ? 35.818 0.645 -27.976 1.00 76.44 226 ASN A N 1
ATOM 1782 C CA . ASN A 1 226 ? 36.532 -0.205 -27.020 1.00 76.44 226 ASN A CA 1
ATOM 1783 C C . ASN A 1 226 ? 37.630 -1.053 -27.680 1.00 76.44 226 ASN A C 1
ATOM 1785 O O . ASN A 1 226 ? 38.745 -1.122 -27.160 1.00 76.44 226 ASN A O 1
ATOM 1789 N N . PHE A 1 227 ? 37.349 -1.631 -28.851 1.00 77.06 227 PHE A N 1
ATOM 1790 C CA . PHE A 1 227 ? 38.290 -2.460 -29.605 1.00 77.06 227 PHE A CA 1
ATOM 1791 C C . PHE A 1 227 ? 38.356 -2.084 -31.074 1.00 77.06 227 PHE A C 1
ATOM 1793 O O . PHE A 1 227 ? 37.399 -1.576 -31.656 1.00 77.06 227 PHE A O 1
ATOM 1800 N N . TYR A 1 228 ? 39.475 -2.451 -31.687 1.00 71.75 228 TYR A N 1
ATOM 1801 C CA . TYR A 1 228 ? 39.639 -2.446 -33.121 1.00 71.75 228 TYR A CA 1
ATOM 1802 C C . TYR A 1 228 ? 40.402 -3.646 -33.650 1.00 71.75 228 TYR A C 1
ATOM 1804 O O . TYR A 1 228 ? 41.165 -4.300 -32.939 1.00 71.75 228 TYR A O 1
ATOM 1812 N N . VAL A 1 229 ? 40.200 -3.900 -34.939 1.00 72.88 229 VAL A N 1
ATOM 1813 C CA . VAL A 1 229 ? 40.899 -4.941 -35.681 1.00 72.88 229 VAL A CA 1
ATOM 1814 C C . VAL A 1 229 ? 42.204 -4.369 -36.224 1.00 72.88 229 VAL A C 1
ATOM 1816 O O . VAL A 1 229 ? 42.190 -3.483 -37.078 1.00 72.88 229 VAL A O 1
ATOM 1819 N N . LYS A 1 230 ? 43.334 -4.887 -35.740 1.00 72.50 230 LYS A N 1
ATOM 1820 C CA . LYS A 1 230 ? 44.667 -4.552 -36.238 1.00 72.50 230 LYS A CA 1
ATOM 1821 C C . LYS A 1 230 ? 45.193 -5.670 -37.127 1.00 72.50 230 LYS A C 1
ATOM 1823 O O . LYS A 1 230 ? 45.170 -6.837 -36.746 1.00 72.50 230 LYS A O 1
ATOM 1828 N N . ASN A 1 231 ? 45.712 -5.295 -38.293 1.00 76.56 231 ASN A N 1
ATOM 1829 C CA . ASN A 1 231 ? 46.402 -6.202 -39.204 1.00 76.56 231 ASN A CA 1
ATOM 1830 C C . ASN A 1 231 ? 47.897 -5.867 -39.196 1.00 76.56 231 ASN A C 1
ATOM 1832 O O . ASN A 1 231 ? 48.286 -4.807 -39.682 1.00 76.56 231 ASN A O 1
ATOM 1836 N N . ILE A 1 232 ? 48.735 -6.753 -38.650 1.00 75.50 232 ILE A N 1
ATOM 1837 C CA . ILE A 1 232 ? 50.195 -6.641 -38.777 1.00 75.50 232 ILE A CA 1
ATOM 1838 C C . ILE A 1 232 ? 50.651 -7.429 -40.014 1.00 75.50 232 ILE A C 1
ATOM 1840 O O . ILE A 1 232 ? 50.357 -8.624 -40.104 1.00 75.50 232 ILE A O 1
ATOM 1844 N N . PRO A 1 233 ? 51.402 -6.814 -40.945 1.00 75.25 233 PRO A N 1
ATOM 1845 C CA . PRO A 1 233 ? 52.074 -7.541 -42.017 1.00 75.25 233 PRO A CA 1
ATOM 1846 C C . PRO A 1 233 ? 53.184 -8.440 -41.450 1.00 75.25 233 PRO A C 1
ATOM 1848 O O . PRO A 1 233 ? 54.046 -7.975 -40.708 1.00 75.25 233 PRO A O 1
ATOM 1851 N N . GLY A 1 234 ? 53.183 -9.720 -41.817 1.00 75.38 234 GLY A N 1
ATOM 1852 C CA . GLY A 1 234 ? 54.225 -10.693 -41.493 1.00 75.38 234 GLY A CA 1
ATOM 1853 C C . GLY A 1 234 ? 54.740 -11.420 -42.739 1.00 75.38 234 GLY A C 1
ATOM 1854 O O . GLY A 1 234 ? 54.177 -11.299 -43.826 1.00 75.38 234 GLY A O 1
ATOM 1855 N N . ALA A 1 235 ? 55.805 -12.212 -42.581 1.00 69.81 235 ALA A N 1
ATOM 1856 C CA . ALA A 1 235 ? 56.495 -12.883 -43.692 1.00 69.81 235 ALA A CA 1
ATOM 1857 C C . ALA A 1 235 ? 55.604 -13.831 -44.533 1.00 69.81 235 ALA A C 1
ATOM 1859 O O . ALA A 1 235 ? 55.933 -14.091 -45.685 1.00 69.81 235 ALA A O 1
ATOM 1860 N N . ASN A 1 236 ? 54.470 -14.299 -43.987 1.00 73.62 236 ASN A N 1
ATOM 1861 C CA . ASN A 1 236 ? 53.532 -15.230 -44.636 1.00 73.62 236 ASN A CA 1
ATOM 1862 C C . ASN A 1 236 ? 52.100 -14.660 -44.805 1.00 73.62 236 ASN A C 1
ATOM 1864 O O . ASN A 1 236 ? 51.157 -15.431 -44.968 1.00 73.62 236 ASN A O 1
ATOM 1868 N N . GLY A 1 237 ? 51.908 -13.336 -44.731 1.00 78.88 237 GLY A N 1
ATOM 1869 C CA . GLY A 1 237 ? 50.590 -12.685 -44.835 1.00 78.88 237 GLY A CA 1
ATOM 1870 C C . GLY A 1 237 ? 50.285 -11.745 -43.665 1.00 78.88 237 GLY A C 1
ATOM 1871 O O . GLY A 1 237 ? 51.191 -11.322 -42.952 1.00 78.88 237 GLY A O 1
ATOM 1872 N N . PHE A 1 238 ? 49.012 -11.398 -43.457 1.00 75.31 238 PHE A N 1
ATOM 1873 C CA . PHE A 1 238 ? 48.591 -10.534 -42.346 1.00 75.31 238 PHE A CA 1
ATOM 1874 C C . PHE A 1 238 ? 48.218 -11.360 -41.111 1.00 75.31 238 PHE A C 1
ATOM 1876 O O . PHE A 1 238 ? 47.469 -12.327 -41.210 1.00 75.31 238 PHE A O 1
ATOM 1883 N N . SER A 1 239 ? 48.713 -10.956 -39.941 1.00 76.75 239 SER A N 1
ATOM 1884 C CA . SER A 1 239 ? 48.214 -11.430 -38.648 1.00 76.75 239 SER A CA 1
ATOM 1885 C C . SER A 1 239 ? 47.175 -10.444 -38.124 1.00 76.75 239 SER A C 1
ATOM 1887 O O . SER A 1 239 ? 47.495 -9.278 -37.881 1.00 76.75 239 SER A O 1
ATOM 1889 N N . THR A 1 240 ? 45.938 -10.910 -37.964 1.00 73.88 240 THR A N 1
ATOM 1890 C CA . THR A 1 240 ? 44.817 -10.110 -37.462 1.00 73.88 240 THR A CA 1
ATOM 1891 C C . THR A 1 240 ? 44.641 -10.336 -35.965 1.00 73.88 240 THR A C 1
ATOM 1893 O O . THR A 1 240 ? 44.524 -11.476 -35.521 1.00 73.88 240 THR A O 1
ATOM 1896 N N . TYR A 1 241 ? 44.595 -9.263 -35.181 1.00 75.50 241 TYR A N 1
ATOM 1897 C CA . TYR A 1 241 ? 44.299 -9.332 -33.751 1.00 75.50 241 TYR A CA 1
ATOM 1898 C C . TYR A 1 241 ? 43.459 -8.146 -33.292 1.00 75.50 241 TYR A C 1
ATOM 1900 O O . TYR A 1 241 ? 43.363 -7.114 -33.957 1.00 75.50 241 TYR A O 1
ATOM 1908 N N . LEU A 1 242 ? 42.838 -8.319 -32.131 1.00 74.56 242 LEU A N 1
ATOM 1909 C CA . LEU A 1 242 ? 42.049 -7.295 -31.467 1.00 74.56 242 LEU A CA 1
ATOM 1910 C C . LEU A 1 242 ? 42.951 -6.460 -30.562 1.00 74.56 242 LEU A C 1
ATOM 1912 O O . LEU A 1 242 ? 43.638 -6.999 -29.698 1.00 74.56 242 LEU A O 1
ATOM 1916 N N . ALA A 1 243 ? 42.950 -5.147 -30.763 1.00 72.31 243 ALA A N 1
ATOM 1917 C CA . ALA A 1 243 ? 43.656 -4.190 -29.922 1.00 72.31 243 ALA A CA 1
ATOM 1918 C C . ALA A 1 243 ? 42.666 -3.173 -29.337 1.00 72.31 243 ALA A C 1
ATOM 1920 O O . ALA A 1 243 ? 41.601 -2.931 -29.902 1.00 72.31 243 ALA A O 1
ATOM 1921 N N . THR A 1 244 ? 42.989 -2.593 -28.180 1.00 74.62 244 THR A N 1
ATOM 1922 C CA . THR A 1 244 ? 42.144 -1.568 -27.551 1.00 74.62 244 THR A CA 1
ATOM 1923 C C . THR A 1 244 ? 42.340 -0.223 -28.231 1.00 74.62 244 THR A C 1
ATOM 1925 O O . THR A 1 244 ? 43.438 0.099 -28.685 1.00 74.62 244 THR A O 1
ATOM 1928 N N . TYR A 1 245 ? 41.301 0.607 -28.264 1.00 67.06 245 TYR A N 1
ATOM 1929 C CA . TYR A 1 245 ? 41.414 1.942 -28.853 1.00 67.06 245 TYR A CA 1
ATOM 1930 C C . TYR A 1 245 ? 42.495 2.813 -28.180 1.00 67.06 245 TYR A C 1
ATOM 1932 O O . TYR A 1 245 ? 43.228 3.528 -28.857 1.00 67.06 245 TYR A O 1
ATOM 1940 N N . ALA A 1 246 ? 42.693 2.678 -26.867 1.00 66.50 246 ALA A N 1
ATOM 1941 C CA . ALA A 1 246 ? 43.782 3.353 -26.159 1.00 66.50 246 ALA A 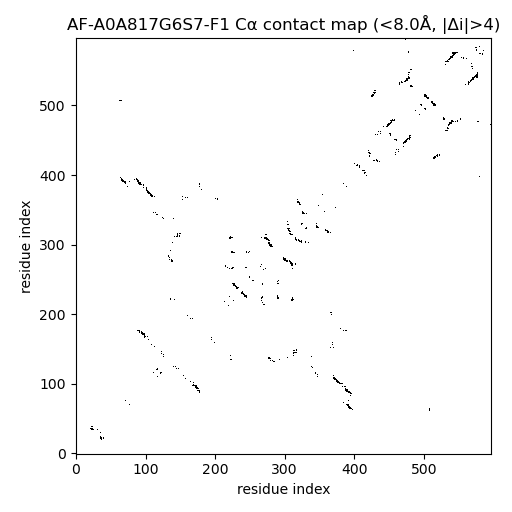CA 1
ATOM 1942 C C . ALA A 1 246 ? 45.173 3.017 -26.743 1.00 66.50 246 ALA A C 1
ATOM 1944 O O . ALA A 1 246 ? 46.018 3.899 -26.891 1.00 66.50 246 ALA A O 1
ATOM 1945 N N . ASN A 1 247 ? 45.401 1.760 -27.149 1.00 67.19 247 ASN A N 1
ATOM 1946 C CA . ASN A 1 247 ? 46.647 1.363 -27.809 1.00 67.19 247 ASN A CA 1
ATOM 1947 C C . ASN A 1 247 ? 46.792 2.000 -29.194 1.00 67.19 247 ASN A C 1
ATOM 1949 O O . ASN A 1 247 ? 47.908 2.309 -29.592 1.00 67.19 247 ASN A O 1
ATOM 1953 N N . TYR A 1 248 ? 45.686 2.216 -29.911 1.00 65.56 248 TYR A N 1
ATOM 1954 C CA . TYR A 1 248 ? 45.696 2.904 -31.201 1.00 65.56 248 TYR A CA 1
ATOM 1955 C C . TYR A 1 248 ? 46.184 4.356 -31.067 1.00 65.56 248 TYR A C 1
ATOM 1957 O O . TYR A 1 248 ? 47.119 4.756 -31.756 1.00 65.56 248 TYR A O 1
ATOM 1965 N N . VAL A 1 249 ? 45.610 5.127 -30.134 1.00 64.88 249 VAL A N 1
ATOM 1966 C CA . VAL A 1 249 ? 46.000 6.531 -29.890 1.00 64.88 249 VAL A CA 1
ATOM 1967 C C . VAL A 1 249 ? 47.490 6.647 -29.556 1.00 64.88 249 VAL A C 1
ATOM 1969 O O . VAL A 1 249 ? 48.188 7.491 -30.119 1.00 64.88 249 VAL A O 1
ATOM 1972 N N . ASN A 1 250 ? 47.979 5.756 -28.688 1.00 64.88 250 ASN A N 1
ATOM 1973 C CA . ASN A 1 250 ? 49.382 5.717 -28.280 1.00 64.88 250 ASN A CA 1
ATOM 1974 C C . ASN A 1 250 ? 50.323 5.298 -29.421 1.00 64.88 250 ASN A C 1
ATOM 1976 O O . ASN A 1 250 ? 51.382 5.892 -29.590 1.00 64.88 250 ASN A O 1
ATOM 1980 N N . GLU A 1 251 ? 49.960 4.278 -30.203 1.00 68.62 251 GLU A N 1
ATOM 1981 C CA . GLU A 1 251 ? 50.806 3.747 -31.279 1.00 68.62 251 GLU A CA 1
ATOM 1982 C C . GLU A 1 251 ? 51.013 4.752 -32.414 1.00 68.62 251 GLU A C 1
ATOM 1984 O O . GLU A 1 251 ? 52.113 4.861 -32.956 1.00 68.62 251 GLU A O 1
ATOM 1989 N N . TYR A 1 252 ? 49.968 5.499 -32.764 1.00 67.00 252 TYR A N 1
ATOM 1990 C CA . TYR A 1 252 ? 50.001 6.424 -33.894 1.00 67.00 252 TYR A CA 1
ATOM 1991 C C . TYR A 1 252 ? 50.337 7.868 -33.494 1.00 67.00 252 TYR A C 1
ATOM 1993 O O . TYR A 1 252 ? 50.282 8.749 -34.350 1.00 67.00 252 TYR A O 1
ATOM 2001 N N . ASN A 1 253 ? 50.711 8.119 -32.227 1.00 60.38 253 ASN A N 1
ATOM 2002 C CA . ASN A 1 253 ? 51.006 9.457 -31.690 1.00 60.38 253 ASN A CA 1
ATOM 2003 C C . ASN A 1 253 ? 49.953 10.497 -32.106 1.00 60.38 253 ASN A C 1
ATOM 2005 O O . ASN A 1 253 ? 50.271 11.637 -32.456 1.00 60.38 253 ASN A O 1
ATOM 2009 N N . ILE A 1 254 ? 48.684 10.088 -32.104 1.00 63.03 254 ILE A N 1
ATOM 2010 C CA . ILE A 1 254 ? 47.591 10.985 -32.449 1.00 63.03 254 ILE A CA 1
ATOM 2011 C C . ILE A 1 254 ? 47.503 11.964 -31.291 1.00 63.03 254 ILE A C 1
ATOM 2013 O O . ILE A 1 254 ? 47.155 11.578 -30.174 1.00 63.03 254 ILE A O 1
ATOM 2017 N N . SER A 1 255 ? 47.863 13.227 -31.540 1.00 54.50 255 SER A N 1
ATOM 2018 C CA . SER A 1 255 ? 47.570 14.302 -30.605 1.00 54.50 255 SER A CA 1
ATOM 2019 C C . SER A 1 255 ? 46.073 14.236 -30.369 1.00 54.50 255 SER A C 1
ATOM 2021 O O . SER A 1 255 ? 45.304 14.507 -31.296 1.00 54.50 255 SER A O 1
ATOM 2023 N N . SER A 1 256 ? 45.672 13.812 -29.168 1.00 51.72 256 SER A N 1
ATOM 2024 C CA . SER A 1 256 ? 44.302 13.962 -28.694 1.00 51.72 256 SER A CA 1
ATOM 2025 C C . SER A 1 256 ? 43.792 15.313 -29.204 1.00 51.72 256 SER A C 1
ATOM 2027 O O . SER A 1 256 ? 44.536 16.296 -29.070 1.00 51.72 256 SER A O 1
ATOM 2029 N N . PRO A 1 257 ? 42.621 15.381 -29.871 1.00 44.88 257 PRO A N 1
ATOM 2030 C CA . PRO A 1 257 ? 42.145 16.638 -30.438 1.00 44.88 257 PRO A CA 1
ATOM 2031 C C . PRO A 1 257 ? 42.123 17.726 -29.348 1.00 44.88 257 PRO A C 1
ATOM 2033 O O . PRO A 1 257 ? 42.236 17.397 -28.164 1.00 44.88 257 PRO A O 1
ATOM 2036 N N . PRO A 1 258 ? 42.002 19.024 -29.680 1.00 38.66 258 PRO A N 1
ATOM 2037 C CA . PRO A 1 258 ? 41.739 20.046 -28.673 1.00 38.66 258 PRO A CA 1
ATOM 2038 C C . PRO A 1 258 ? 40.364 19.751 -28.052 1.00 38.66 258 PRO A C 1
ATOM 2040 O O . PRO A 1 258 ? 39.322 20.207 -28.510 1.00 38.66 258 PRO A O 1
ATOM 2043 N N . ILE A 1 259 ? 40.384 18.870 -27.059 1.00 45.38 259 ILE A N 1
ATOM 2044 C CA . ILE A 1 259 ? 39.263 18.330 -26.317 1.00 45.38 259 ILE A CA 1
ATOM 2045 C C . ILE A 1 259 ? 38.941 19.404 -25.297 1.00 45.38 259 ILE A C 1
ATOM 2047 O O . ILE A 1 259 ? 39.671 19.594 -24.323 1.00 45.38 259 ILE A O 1
ATOM 2051 N N . ASN A 1 260 ? 37.833 20.106 -25.504 1.00 37.22 260 ASN A N 1
ATOM 2052 C CA . ASN A 1 260 ? 37.151 20.688 -24.363 1.00 37.22 260 ASN A CA 1
ATOM 2053 C C . ASN A 1 260 ? 36.852 19.522 -23.408 1.00 37.22 260 ASN A C 1
ATOM 2055 O O . ASN A 1 260 ? 36.306 18.494 -23.802 1.00 37.22 260 ASN A O 1
ATOM 2059 N N . SER A 1 261 ? 37.349 19.646 -22.187 1.00 42.03 261 SER A N 1
ATOM 2060 C CA . SER A 1 261 ? 37.769 18.579 -21.279 1.00 42.03 261 SER A CA 1
ATOM 2061 C C . SER A 1 261 ? 36.654 17.714 -20.661 1.00 42.03 261 SER A C 1
ATOM 2063 O O . SER A 1 261 ? 36.679 17.518 -19.455 1.00 42.03 261 SER A O 1
ATOM 2065 N N . ASN A 1 262 ? 35.702 17.187 -21.443 1.00 42.28 262 ASN A N 1
ATOM 2066 C CA . ASN A 1 262 ? 34.664 16.239 -20.988 1.00 42.28 262 ASN A CA 1
ATOM 2067 C C . ASN A 1 262 ? 34.182 15.216 -22.057 1.00 42.28 262 ASN A C 1
ATOM 2069 O O . ASN A 1 262 ? 33.438 14.307 -21.701 1.00 42.28 262 ASN A O 1
ATOM 2073 N N . ASP A 1 263 ? 34.604 15.308 -23.330 1.00 48.53 263 ASP A N 1
ATOM 2074 C CA . ASP A 1 263 ? 33.958 14.586 -24.454 1.00 48.53 263 ASP A CA 1
ATOM 2075 C C . ASP A 1 263 ? 34.728 13.375 -25.037 1.00 48.53 263 ASP A C 1
ATOM 2077 O O . ASP A 1 263 ? 34.322 12.806 -26.053 1.00 48.53 263 ASP A O 1
ATOM 2081 N N . THR A 1 264 ? 35.822 12.907 -24.425 1.00 58.56 264 THR A N 1
ATOM 2082 C CA . THR A 1 264 ? 36.484 11.657 -24.861 1.00 58.56 264 THR A CA 1
ATOM 2083 C C . THR A 1 264 ? 35.764 10.438 -24.304 1.00 58.56 264 THR A C 1
ATOM 2085 O O . THR A 1 264 ? 36.271 9.751 -23.418 1.00 58.56 264 THR A O 1
ATOM 2088 N N . CYS A 1 265 ? 34.560 10.169 -24.798 1.00 68.56 265 CYS A N 1
ATOM 2089 C CA . CYS A 1 265 ? 33.823 9.001 -24.352 1.00 68.56 265 CYS A CA 1
ATOM 2090 C C . CYS A 1 265 ? 34.281 7.743 -25.100 1.00 68.56 265 CYS A C 1
ATOM 2092 O O . CYS A 1 265 ? 33.960 7.537 -26.273 1.00 68.56 265 CYS A O 1
ATOM 2094 N N . THR A 1 266 ? 35.053 6.902 -24.411 1.00 73.00 266 THR A N 1
ATOM 2095 C CA . THR A 1 266 ? 35.477 5.584 -24.891 1.00 73.00 266 THR A CA 1
ATOM 2096 C C . THR A 1 266 ? 34.701 4.485 -24.178 1.00 73.00 266 THR A C 1
ATOM 2098 O O . THR A 1 266 ? 34.631 4.450 -22.949 1.00 73.00 266 THR A O 1
ATOM 2101 N N . CYS A 1 267 ? 34.187 3.529 -24.955 1.00 78.75 267 CYS A N 1
ATOM 2102 C CA . CYS A 1 267 ? 33.493 2.354 -24.433 1.00 78.75 267 CYS A CA 1
ATOM 2103 C C . CYS A 1 267 ? 34.416 1.372 -23.699 1.00 78.75 267 CYS A C 1
ATOM 2105 O O . CYS A 1 267 ? 33.964 0.311 -23.273 1.00 78.75 267 CYS A O 1
ATOM 2107 N N . LEU A 1 268 ? 35.714 1.682 -23.609 1.00 74.50 268 LEU A N 1
ATOM 2108 C CA . LEU A 1 268 ? 36.666 0.960 -22.771 1.00 74.50 268 LEU A CA 1
ATOM 2109 C C . LEU A 1 268 ? 36.517 1.336 -21.289 1.00 74.50 268 LEU A C 1
ATOM 2111 O O . LEU A 1 268 ? 36.593 0.457 -20.437 1.00 74.50 268 LEU A O 1
ATOM 2115 N N . ASP A 1 269 ? 36.281 2.620 -21.001 1.00 70.12 269 ASP A N 1
ATOM 2116 C CA . ASP A 1 269 ? 36.295 3.161 -19.635 1.00 70.12 269 ASP A CA 1
ATOM 2117 C C . ASP A 1 269 ? 34.879 3.353 -19.075 1.00 70.12 269 ASP A C 1
ATOM 2119 O O . ASP A 1 269 ? 34.657 3.254 -17.868 1.00 70.12 269 ASP A O 1
ATOM 2123 N N . THR A 1 270 ? 33.899 3.618 -19.945 1.00 73.38 270 THR A N 1
ATOM 2124 C CA . THR A 1 270 ? 32.495 3.800 -19.560 1.00 73.38 270 THR A CA 1
ATOM 2125 C C . THR A 1 270 ? 31.540 3.371 -20.670 1.00 73.38 270 THR A C 1
ATOM 2127 O O . THR A 1 270 ? 31.800 3.590 -21.847 1.00 73.38 270 THR A O 1
ATOM 2130 N N . PHE A 1 271 ? 30.395 2.791 -20.301 1.00 76.44 271 PHE A N 1
ATOM 2131 C CA . PHE A 1 271 ? 29.318 2.456 -21.244 1.00 76.44 271 PHE A CA 1
ATOM 2132 C C . PHE A 1 271 ? 28.248 3.547 -21.351 1.00 76.44 271 PHE A C 1
ATOM 2134 O O . PHE A 1 271 ? 27.310 3.405 -22.135 1.00 76.44 271 PHE A O 1
ATOM 2141 N N . ASP A 1 272 ? 28.418 4.647 -20.617 1.00 77.44 272 ASP A N 1
ATOM 2142 C CA . ASP A 1 272 ? 27.473 5.766 -20.575 1.00 77.44 272 ASP A CA 1
ATOM 2143 C C . ASP A 1 272 ? 27.653 6.738 -21.759 1.00 77.44 272 ASP A C 1
ATOM 2145 O O . ASP A 1 272 ? 27.022 7.796 -21.810 1.00 77.44 272 ASP A O 1
ATOM 2149 N N . CYS A 1 273 ? 28.502 6.389 -22.733 1.00 80.56 273 CYS A N 1
ATOM 2150 C CA . CYS A 1 273 ? 28.674 7.179 -23.945 1.00 80.56 273 CYS A CA 1
ATOM 2151 C C . CYS A 1 273 ? 27.381 7.243 -24.742 1.00 80.56 273 CYS A C 1
ATOM 2153 O O . CYS A 1 273 ? 26.842 6.211 -25.152 1.00 80.56 273 CYS A O 1
ATOM 2155 N N . LYS A 1 274 ? 26.939 8.472 -25.005 1.00 84.12 274 LYS A N 1
ATOM 2156 C CA . LYS A 1 274 ? 25.724 8.773 -25.750 1.00 84.12 274 LYS A CA 1
ATOM 2157 C C . LYS A 1 274 ? 25.963 9.917 -26.723 1.00 84.12 274 LYS A C 1
ATOM 2159 O O . LYS A 1 274 ? 26.547 10.936 -26.366 1.00 84.12 274 LYS A O 1
ATOM 2164 N N . PHE A 1 275 ? 25.494 9.723 -27.942 1.00 86.62 275 PHE A N 1
ATOM 2165 C CA . PHE A 1 275 ? 25.599 10.678 -29.032 1.00 86.62 275 PHE A CA 1
ATOM 2166 C C . PHE A 1 275 ? 24.289 10.678 -29.819 1.00 86.62 275 PHE A C 1
ATOM 2168 O O . PHE A 1 275 ? 23.717 9.605 -30.009 1.00 86.62 275 PHE A O 1
ATOM 2175 N N . PRO A 1 276 ? 23.818 11.823 -30.335 1.00 90.38 276 PRO A N 1
ATOM 2176 C CA . PRO A 1 276 ? 22.634 11.852 -31.185 1.00 90.38 276 PRO A CA 1
ATOM 2177 C C . PRO A 1 276 ? 22.785 10.915 -32.390 1.00 90.38 276 PRO A C 1
ATOM 2179 O O . PRO A 1 276 ? 23.797 10.957 -33.094 1.00 90.38 276 PRO A O 1
ATOM 2182 N N . SER A 1 277 ? 21.778 10.074 -32.629 1.00 91.81 277 SER A N 1
ATOM 2183 C CA . SER A 1 277 ? 21.754 9.171 -33.779 1.00 91.81 277 SER A CA 1
ATOM 2184 C C . SER A 1 277 ? 21.045 9.817 -34.968 1.00 91.81 277 SER A C 1
ATOM 2186 O O . SER A 1 277 ? 20.081 10.569 -34.817 1.00 91.81 277 SER A O 1
ATOM 2188 N N . GLY A 1 278 ? 21.530 9.542 -36.174 1.00 91.94 278 GLY A N 1
ATOM 2189 C CA . GLY A 1 278 ? 21.015 10.143 -37.401 1.00 91.94 278 GLY A CA 1
ATOM 2190 C C . GLY A 1 278 ? 21.319 9.307 -38.630 1.00 91.94 278 GLY A C 1
ATOM 2191 O O . GLY A 1 278 ? 21.903 8.237 -38.529 1.00 91.94 278 GLY A O 1
ATOM 2192 N N . PHE A 1 279 ? 20.936 9.794 -39.801 1.00 91.06 279 PHE A N 1
ATOM 2193 C CA . PHE A 1 279 ? 21.327 9.188 -41.072 1.00 91.06 279 PHE A CA 1
ATOM 2194 C C . PHE A 1 279 ? 22.539 9.922 -41.630 1.00 91.06 279 PHE A C 1
ATOM 2196 O O . PHE A 1 279 ? 22.537 11.150 -41.701 1.00 91.06 279 PHE A O 1
ATOM 2203 N N . PHE A 1 280 ? 23.561 9.186 -42.058 1.00 86.38 280 PHE A N 1
ATOM 2204 C CA . PHE A 1 280 ? 24.791 9.755 -42.602 1.00 86.38 280 PHE A CA 1
ATOM 2205 C C . PHE A 1 280 ? 25.001 9.300 -44.046 1.00 86.38 280 PHE A C 1
ATOM 2207 O O . PHE A 1 280 ? 24.761 8.146 -44.407 1.00 86.38 280 PHE A O 1
ATOM 2214 N N . ASN A 1 281 ? 25.491 10.212 -44.887 1.00 78.81 281 ASN A N 1
ATOM 2215 C CA . ASN A 1 281 ? 25.904 9.884 -46.249 1.00 78.81 281 ASN A CA 1
ATOM 2216 C C . ASN A 1 281 ? 27.355 9.376 -46.248 1.00 78.81 281 ASN A C 1
ATOM 2218 O O . ASN A 1 281 ? 28.268 10.057 -46.714 1.00 78.81 281 ASN A O 1
ATOM 2222 N N . TRP A 1 282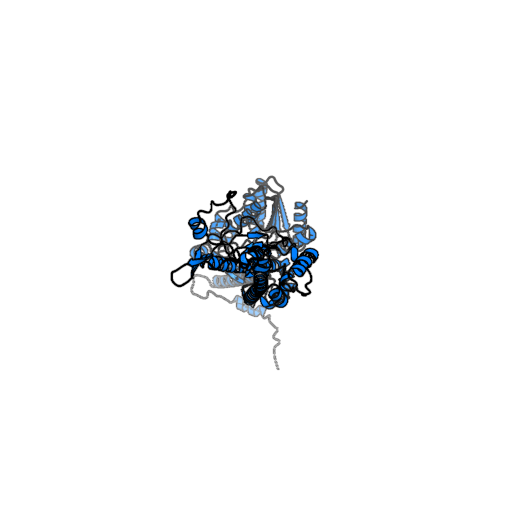 ? 27.576 8.211 -45.632 1.00 67.56 282 TRP A N 1
ATOM 2223 C CA . TRP A 1 282 ? 28.891 7.590 -45.502 1.00 67.56 282 TRP A CA 1
ATOM 2224 C C . TRP A 1 282 ? 28.813 6.092 -45.790 1.00 67.56 282 TRP A C 1
ATOM 2226 O O . TRP A 1 282 ? 28.186 5.343 -45.048 1.00 67.56 282 TRP A O 1
ATOM 2236 N N . SER A 1 283 ? 29.499 5.662 -46.846 1.00 58.56 283 SER A N 1
ATOM 2237 C CA . SER A 1 283 ? 29.726 4.255 -47.169 1.00 58.56 283 SER A CA 1
ATOM 2238 C C . SER A 1 283 ? 31.212 4.069 -47.472 1.00 58.56 283 SER A C 1
ATOM 2240 O O . SER A 1 283 ? 31.676 4.428 -48.559 1.00 58.56 283 SER A O 1
ATOM 2242 N N . ARG A 1 284 ? 31.996 3.544 -46.526 1.00 55.28 284 ARG A N 1
ATOM 2243 C CA . ARG A 1 284 ? 33.380 3.129 -46.806 1.00 55.28 284 ARG A CA 1
ATOM 2244 C C . ARG A 1 284 ? 33.607 1.687 -46.379 1.00 55.28 284 ARG A C 1
ATOM 2246 O O . ARG A 1 284 ? 33.862 1.407 -45.215 1.00 55.28 284 ARG A O 1
ATOM 2253 N N . ALA A 1 285 ? 33.670 0.818 -47.385 1.00 44.03 285 ALA A N 1
ATOM 2254 C CA . ALA A 1 285 ? 34.225 -0.535 -47.344 1.00 44.03 285 ALA A CA 1
ATOM 2255 C C . ALA A 1 285 ? 35.767 -0.564 -47.145 1.00 44.03 285 ALA A C 1
ATOM 2257 O O . ALA A 1 285 ? 36.451 -1.453 -47.642 1.00 44.03 285 ALA A O 1
ATOM 2258 N N . GLY A 1 286 ? 36.352 0.425 -46.459 1.00 45.34 286 GLY A N 1
ATOM 2259 C CA . GLY A 1 286 ? 37.800 0.575 -46.308 1.00 45.34 286 GLY A CA 1
ATOM 2260 C C . GLY A 1 286 ? 38.152 1.152 -44.946 1.00 45.34 286 GLY A C 1
ATOM 2261 O O . GLY A 1 286 ? 37.916 2.334 -44.714 1.00 45.34 286 GLY A O 1
ATOM 2262 N N . SER A 1 287 ? 38.670 0.280 -44.072 1.00 47.84 287 SER A N 1
ATOM 2263 C CA . SER A 1 287 ? 39.331 0.550 -42.785 1.00 47.84 287 SER A CA 1
ATOM 2264 C C . SER A 1 287 ? 38.936 1.871 -42.115 1.00 47.84 287 SER A C 1
ATOM 2266 O O . SER A 1 287 ? 39.660 2.861 -42.223 1.00 47.84 287 SER A O 1
ATOM 2268 N N . MET A 1 288 ? 37.813 1.870 -41.387 1.00 48.03 288 MET A N 1
ATOM 2269 C CA . MET A 1 288 ? 37.614 2.863 -40.332 1.00 48.03 288 MET A CA 1
ATOM 2270 C C . MET A 1 288 ? 38.830 2.816 -39.418 1.00 48.03 288 MET A C 1
ATOM 2272 O O . MET A 1 288 ? 39.150 1.768 -38.847 1.00 48.03 288 MET A O 1
ATOM 2276 N N . VAL A 1 289 ? 39.501 3.951 -39.302 1.00 49.19 289 VAL A N 1
ATOM 2277 C CA . VAL A 1 289 ? 40.523 4.117 -38.296 1.00 49.19 289 VAL A CA 1
ATOM 2278 C C . VAL A 1 289 ? 39.810 4.127 -36.935 1.00 49.19 289 VAL A C 1
ATOM 2280 O O . VAL A 1 289 ? 38.837 4.863 -36.749 1.00 49.19 289 VAL A O 1
ATOM 2283 N N . PRO A 1 290 ? 40.224 3.282 -35.984 1.00 44.56 290 PRO A N 1
ATOM 2284 C CA . PRO A 1 290 ? 39.658 3.269 -34.638 1.00 44.56 290 PRO A CA 1
ATOM 2285 C C . PRO A 1 290 ? 39.742 4.672 -34.047 1.00 44.56 290 PRO A C 1
ATOM 2287 O O . PRO A 1 290 ? 40.812 5.267 -34.100 1.00 44.56 290 PRO A O 1
ATOM 2290 N N . GLY A 1 291 ? 38.643 5.211 -33.510 1.00 49.50 291 GLY A N 1
ATOM 2291 C CA . GLY A 1 291 ? 38.650 6.543 -32.888 1.00 49.50 291 GLY A CA 1
ATOM 2292 C C . GLY A 1 291 ? 38.271 7.741 -33.731 1.00 49.50 291 GLY A C 1
ATOM 2293 O O . GLY A 1 291 ? 38.034 8.808 -33.170 1.00 49.50 291 GLY A O 1
ATOM 2294 N N . GLU A 1 292 ? 38.132 7.583 -35.045 1.00 47.47 292 GLU A N 1
ATOM 2295 C CA . GLU A 1 292 ? 37.644 8.643 -35.941 1.00 47.47 292 GLU A CA 1
ATOM 2296 C C . GLU A 1 292 ? 36.144 8.957 -35.762 1.00 47.47 292 GLU A C 1
ATOM 2298 O O . GLU A 1 292 ? 35.525 9.571 -36.624 1.00 47.47 292 GLU A O 1
ATOM 2303 N N . ILE A 1 293 ? 35.526 8.587 -34.635 1.00 51.53 293 ILE A N 1
ATOM 2304 C CA . ILE A 1 293 ? 34.158 9.033 -34.322 1.00 51.53 293 ILE A CA 1
ATOM 2305 C C . ILE A 1 293 ? 34.123 10.546 -34.112 1.00 51.53 293 ILE A C 1
ATOM 2307 O O . ILE A 1 293 ? 33.065 11.143 -34.253 1.00 51.53 293 ILE A O 1
ATOM 2311 N N . LEU A 1 294 ? 35.258 11.169 -33.778 1.00 51.66 294 LEU A N 1
ATOM 2312 C CA . LEU A 1 294 ? 35.282 12.541 -33.282 1.00 51.66 294 LEU A CA 1
ATOM 2313 C C . LEU A 1 294 ? 35.799 13.587 -34.278 1.00 51.66 294 LEU A C 1
ATOM 2315 O O . LEU A 1 294 ? 35.642 14.770 -33.976 1.00 51.66 294 LEU A O 1
ATOM 2319 N N . TRP A 1 295 ? 36.394 13.229 -35.432 1.00 49.41 295 TRP A N 1
ATOM 2320 C CA . TRP A 1 295 ? 36.805 14.260 -36.399 1.00 49.41 295 TRP A CA 1
ATOM 2321 C C . TRP A 1 295 ? 37.252 13.780 -37.798 1.00 49.41 295 TRP A C 1
ATOM 2323 O O . TRP A 1 295 ? 38.072 12.869 -37.882 1.00 49.41 295 TRP A O 1
ATOM 2333 N N . PRO A 1 296 ? 36.859 14.487 -38.881 1.00 52.94 296 PRO A N 1
ATOM 2334 C CA . PRO A 1 296 ? 35.673 15.330 -38.979 1.00 52.94 296 PRO A CA 1
ATOM 2335 C C . PRO A 1 296 ? 34.436 14.440 -39.135 1.00 52.94 296 PRO A C 1
ATOM 2337 O O . PRO A 1 296 ? 34.393 13.584 -40.017 1.00 52.94 296 PRO A O 1
ATOM 2340 N N . TYR A 1 297 ? 33.423 14.662 -38.291 1.00 61.62 297 TYR A N 1
ATOM 2341 C CA . TYR A 1 297 ? 32.126 13.999 -38.425 1.00 61.62 297 TYR A CA 1
ATOM 2342 C C . TYR A 1 297 ? 31.603 14.193 -39.855 1.00 61.62 297 TYR A C 1
ATOM 2344 O O . TYR A 1 297 ? 31.517 15.346 -40.300 1.00 61.62 297 TYR A O 1
ATOM 2352 N N . PRO A 1 298 ? 31.220 13.130 -40.585 1.00 71.38 298 PRO A N 1
ATOM 2353 C CA . PRO A 1 298 ? 30.423 13.337 -41.781 1.00 71.38 298 PRO A CA 1
ATOM 2354 C C . PRO A 1 298 ? 29.151 14.094 -41.365 1.00 71.38 298 PRO A C 1
ATOM 2356 O O . PRO A 1 298 ? 28.530 13.723 -40.363 1.00 71.38 298 PRO A O 1
ATOM 2359 N N . PRO A 1 299 ? 28.764 15.175 -42.065 1.00 77.81 299 PRO A N 1
ATOM 2360 C CA . PRO A 1 299 ? 27.554 15.900 -41.711 1.00 77.81 299 PRO A CA 1
ATOM 2361 C C . PRO A 1 299 ? 26.350 14.948 -41.811 1.00 77.81 299 PRO A C 1
ATOM 2363 O O . PRO A 1 299 ? 26.225 14.230 -42.813 1.00 77.81 299 PRO A O 1
ATOM 2366 N N . PRO A 1 300 ? 25.474 14.901 -40.791 1.00 86.06 300 PRO A N 1
ATOM 2367 C CA . PRO A 1 300 ? 24.274 14.082 -40.851 1.00 86.06 300 PRO A CA 1
ATOM 2368 C C . PRO A 1 300 ? 23.338 14.631 -41.931 1.00 86.06 300 PRO A C 1
ATOM 2370 O O . PRO A 1 300 ? 23.199 15.843 -42.094 1.00 86.06 300 PRO A O 1
ATOM 2373 N N . LEU A 1 301 ? 22.658 13.734 -42.641 1.00 89.81 301 LEU A N 1
ATOM 2374 C CA . LEU A 1 301 ? 21.515 14.081 -43.482 1.00 89.81 301 LEU A CA 1
ATOM 2375 C C . LEU A 1 301 ? 20.394 14.660 -42.611 1.00 89.81 301 LEU A C 1
ATOM 2377 O O . LEU A 1 301 ? 19.830 15.702 -42.931 1.00 89.81 301 LEU A O 1
ATOM 2381 N N . PHE A 1 302 ? 20.106 13.989 -41.496 1.00 93.31 302 PHE A N 1
ATOM 2382 C CA . PHE A 1 302 ? 19.250 14.462 -40.411 1.00 93.31 302 PHE A CA 1
ATOM 2383 C C . PHE A 1 302 ? 19.479 13.605 -39.159 1.00 93.31 302 PHE A C 1
ATOM 2385 O O . PHE A 1 302 ? 19.921 12.457 -39.254 1.00 93.31 302 PHE A O 1
ATOM 2392 N N . PHE A 1 303 ? 19.159 14.153 -37.988 1.00 93.94 303 PHE A N 1
ATOM 2393 C CA . PHE A 1 303 ? 19.095 13.392 -36.740 1.00 93.94 303 PHE A CA 1
ATOM 2394 C C . PHE A 1 303 ? 17.698 12.810 -36.542 1.00 93.94 303 PHE A C 1
ATOM 2396 O O . PHE A 1 303 ? 16.701 13.453 -36.869 1.00 93.94 303 PHE A O 1
ATOM 2403 N N . VAL A 1 304 ? 17.625 11.605 -35.983 1.00 96.19 304 VAL A N 1
ATOM 2404 C CA . VAL A 1 304 ? 16.356 10.996 -35.584 1.00 96.19 304 VAL A CA 1
ATOM 2405 C C . VAL A 1 304 ? 16.009 11.537 -34.201 1.00 96.19 304 VAL A C 1
ATOM 2407 O O . VAL A 1 304 ? 16.653 11.169 -33.219 1.00 96.19 304 VAL A O 1
ATOM 2410 N N . SER A 1 305 ? 15.029 12.445 -34.123 1.00 96.00 305 SER A N 1
ATOM 2411 C CA . SER A 1 305 ? 14.654 13.116 -32.871 1.00 96.00 305 SER A CA 1
ATOM 2412 C C . SER A 1 305 ? 14.457 12.120 -31.728 1.00 96.00 305 SER A C 1
ATOM 2414 O O . SER A 1 305 ? 13.710 11.149 -31.862 1.00 96.00 305 SER A O 1
ATOM 2416 N N . GLY A 1 306 ? 15.140 12.368 -30.612 1.00 94.19 306 GLY A N 1
ATOM 2417 C CA . GLY A 1 306 ? 15.072 11.526 -29.421 1.00 94.19 306 GLY A CA 1
ATOM 2418 C C . GLY A 1 306 ? 16.018 10.327 -29.400 1.00 94.19 306 GLY A C 1
ATOM 2419 O O . GLY A 1 306 ? 16.352 9.857 -28.317 1.00 94.19 306 GLY A O 1
ATOM 2420 N N . MET A 1 307 ? 16.515 9.853 -30.543 1.00 96.12 307 MET A N 1
ATOM 2421 C CA . MET A 1 307 ? 17.326 8.635 -30.600 1.00 96.12 307 MET A CA 1
ATOM 2422 C C . MET A 1 307 ? 18.809 8.910 -30.351 1.00 96.12 307 MET A C 1
ATOM 2424 O O . MET A 1 307 ? 19.416 9.802 -30.948 1.00 96.12 307 MET A O 1
ATOM 2428 N N . GLN A 1 308 ? 19.415 8.097 -29.490 1.00 94.12 308 GLN A N 1
ATOM 2429 C CA . GLN A 1 308 ? 20.833 8.148 -29.149 1.00 94.12 308 GLN A CA 1
ATOM 2430 C C . GLN A 1 308 ? 21.548 6.886 -29.639 1.00 94.12 308 GLN A C 1
ATOM 2432 O O . GLN A 1 308 ? 21.017 5.784 -29.560 1.00 94.12 308 GLN A O 1
ATOM 2437 N N . ALA A 1 309 ? 22.784 7.042 -30.094 1.00 89.50 309 ALA A N 1
ATOM 2438 C CA . ALA A 1 309 ? 23.768 5.990 -30.295 1.00 89.50 309 ALA A CA 1
ATOM 2439 C C . ALA A 1 309 ? 24.701 5.930 -29.083 1.00 89.50 309 ALA A C 1
ATOM 2441 O O . ALA A 1 309 ? 25.026 6.955 -28.487 1.00 89.50 309 ALA A O 1
ATOM 2442 N N . GLY A 1 310 ? 25.159 4.739 -28.711 1.00 87.31 310 GLY A N 1
ATOM 2443 C CA . GLY A 1 310 ? 26.028 4.572 -27.549 1.00 87.31 310 GLY A CA 1
ATOM 2444 C C . GLY A 1 310 ? 26.746 3.237 -27.540 1.00 87.31 310 GLY A C 1
ATOM 2445 O O . GLY A 1 310 ? 26.648 2.470 -28.499 1.00 87.31 310 GLY A O 1
ATOM 2446 N N . CYS A 1 311 ? 27.494 2.965 -26.472 1.00 84.50 311 CYS A N 1
ATOM 2447 C CA . CYS A 1 311 ? 28.378 1.799 -26.392 1.00 84.50 311 CYS A CA 1
ATOM 2448 C C . CYS A 1 311 ? 27.662 0.465 -26.554 1.00 84.50 311 CYS A C 1
ATOM 2450 O O . CYS A 1 311 ? 28.205 -0.452 -27.163 1.00 84.50 311 CYS A O 1
ATOM 2452 N N . ILE A 1 312 ? 26.451 0.372 -26.015 1.00 86.69 312 ILE A N 1
ATOM 2453 C CA . ILE A 1 312 ? 25.581 -0.791 -26.138 1.00 86.69 312 ILE A CA 1
ATOM 2454 C C . ILE A 1 312 ? 24.156 -0.332 -26.470 1.00 86.69 312 ILE A C 1
ATOM 2456 O O . ILE A 1 312 ? 23.733 0.739 -26.008 1.00 86.69 312 ILE A O 1
ATOM 2460 N N . PRO A 1 313 ? 23.389 -1.132 -27.236 1.00 88.94 313 PRO A N 1
ATOM 2461 C CA . PRO A 1 313 ? 22.022 -0.787 -27.630 1.00 88.94 313 PRO A CA 1
ATOM 2462 C C . PRO A 1 313 ? 21.118 -0.475 -26.435 1.00 88.94 313 PRO A C 1
ATOM 2464 O O . PRO A 1 313 ? 20.350 0.475 -26.470 1.00 88.94 313 PRO A O 1
ATOM 2467 N N . GLN A 1 314 ? 21.268 -1.221 -25.341 1.00 90.25 314 GLN A N 1
ATOM 2468 C CA . GLN A 1 314 ? 20.468 -1.059 -24.129 1.00 90.25 314 GLN A CA 1
ATOM 2469 C C . GLN A 1 314 ? 20.682 0.293 -23.431 1.00 90.25 314 GLN A C 1
ATOM 2471 O O . GLN A 1 314 ? 19.715 0.988 -23.136 1.00 90.25 314 GLN A O 1
ATOM 2476 N N . ALA A 1 315 ? 21.933 0.696 -23.187 1.00 89.31 315 ALA A N 1
ATOM 2477 C CA . ALA A 1 315 ? 22.241 1.959 -22.504 1.00 89.31 315 ALA A CA 1
ATOM 2478 C C . ALA A 1 315 ? 21.860 3.184 -23.353 1.00 89.31 315 ALA A C 1
ATOM 2480 O O . ALA A 1 315 ? 21.317 4.167 -22.845 1.00 89.31 315 ALA A O 1
ATOM 2481 N N . SER A 1 316 ? 22.106 3.100 -24.663 1.00 91.62 316 SER A N 1
ATOM 2482 C CA . SER A 1 316 ? 21.731 4.153 -25.610 1.00 91.62 316 SER A CA 1
ATOM 2483 C C . SER A 1 316 ? 20.218 4.276 -25.775 1.00 91.62 316 SER A C 1
ATOM 2485 O O . SER A 1 316 ? 19.705 5.392 -25.787 1.00 91.62 316 SER A O 1
ATOM 2487 N N . LEU A 1 317 ? 19.488 3.155 -25.795 1.00 95.06 317 LEU A N 1
ATOM 2488 C CA . LEU A 1 317 ? 18.027 3.154 -25.791 1.00 95.06 317 LEU A CA 1
ATOM 2489 C C . LEU A 1 317 ? 17.470 3.806 -24.522 1.00 95.06 317 LEU A C 1
ATOM 2491 O O . LEU A 1 317 ? 16.619 4.675 -24.631 1.00 95.06 317 LEU A O 1
ATOM 2495 N N . LEU A 1 318 ? 17.963 3.444 -23.332 1.00 94.56 318 LEU A N 1
ATOM 2496 C CA . LEU A 1 318 ? 17.504 4.044 -22.068 1.00 94.56 318 LEU A CA 1
ATOM 2497 C C . LEU A 1 318 ? 17.730 5.565 -22.026 1.00 94.56 318 LEU A C 1
ATOM 2499 O O . LEU A 1 318 ? 16.944 6.285 -21.422 1.00 94.56 318 LEU A O 1
ATOM 2503 N N . SER A 1 319 ? 18.769 6.055 -22.706 1.00 93.81 319 SER A N 1
ATOM 2504 C CA . SER A 1 319 ? 19.046 7.492 -22.856 1.00 93.81 319 SER A CA 1
ATOM 2505 C C . SER A 1 319 ? 18.277 8.162 -24.003 1.00 93.81 319 SER A C 1
ATOM 2507 O O . SER A 1 319 ? 18.439 9.363 -24.216 1.00 93.81 319 SER A O 1
ATOM 2509 N N . SER A 1 320 ? 17.501 7.398 -24.773 1.00 97.00 320 SER A N 1
ATOM 2510 C CA . SER A 1 320 ? 16.697 7.891 -25.891 1.00 97.00 320 SER A CA 1
ATOM 2511 C C . SER A 1 320 ? 15.275 8.240 -25.447 1.00 97.00 320 SER A C 1
ATOM 2513 O O . SER A 1 320 ? 14.819 7.833 -24.379 1.00 97.00 320 SER A O 1
ATOM 2515 N N . THR A 1 321 ? 14.559 8.968 -26.297 1.00 97.12 321 THR A N 1
ATOM 2516 C CA . THR A 1 321 ? 13.110 9.193 -26.218 1.00 97.12 321 THR A CA 1
ATOM 2517 C C . THR A 1 321 ? 12.437 8.607 -27.461 1.00 97.12 321 THR A C 1
ATOM 2519 O O . THR A 1 321 ? 13.105 8.225 -28.424 1.00 97.12 321 THR A O 1
ATOM 2522 N N . LEU A 1 322 ? 11.105 8.537 -27.464 1.00 95.69 322 LEU A N 1
ATOM 2523 C CA . LEU A 1 322 ? 10.327 8.046 -28.608 1.00 95.69 322 LEU A CA 1
ATOM 2524 C C . LEU A 1 322 ? 9.777 9.180 -29.490 1.00 95.69 322 LEU A C 1
ATOM 2526 O O . LEU A 1 322 ? 8.890 8.935 -30.303 1.00 95.69 322 LEU A O 1
ATOM 2530 N N . GLU A 1 323 ? 10.299 10.405 -29.368 1.00 95.25 323 GLU A N 1
ATOM 2531 C CA . GLU A 1 323 ? 9.764 11.620 -30.006 1.00 95.25 323 GLU A CA 1
ATOM 2532 C C . GLU A 1 323 ? 9.489 11.441 -31.509 1.00 95.25 323 GLU A C 1
ATOM 2534 O O . GLU A 1 323 ? 8.391 11.738 -31.987 1.00 95.25 323 GLU A O 1
ATOM 2539 N N . CYS A 1 324 ? 10.450 10.886 -32.256 1.00 95.94 324 CYS A N 1
ATOM 2540 C CA . CYS A 1 324 ? 10.284 10.632 -33.687 1.00 95.94 324 CYS A CA 1
ATOM 2541 C C . CYS A 1 324 ? 9.101 9.698 -34.002 1.00 95.94 324 CYS A C 1
ATOM 2543 O O . CYS A 1 324 ? 8.426 9.871 -35.013 1.00 95.94 324 CYS A O 1
ATOM 2545 N N . PHE A 1 325 ? 8.810 8.738 -33.123 1.00 95.00 325 PHE A N 1
ATOM 2546 C CA . PHE A 1 325 ? 7.774 7.717 -33.309 1.00 95.00 325 PHE A CA 1
ATOM 2547 C C . PHE A 1 325 ? 6.368 8.217 -32.970 1.00 95.00 325 PHE A C 1
ATOM 2549 O O . PHE A 1 325 ? 5.391 7.585 -33.363 1.00 95.00 325 PHE A O 1
ATOM 2556 N N . PHE A 1 326 ? 6.252 9.373 -32.314 1.00 93.75 326 PHE A N 1
ATOM 2557 C CA . PHE A 1 326 ? 5.003 10.133 -32.194 1.00 93.75 326 PHE A CA 1
ATOM 2558 C C . PHE A 1 326 ? 4.794 11.115 -33.360 1.00 93.75 326 PHE A C 1
ATOM 2560 O O . PHE A 1 326 ? 3.689 11.613 -33.570 1.00 93.75 326 PHE A O 1
ATOM 2567 N N . ASN A 1 327 ? 5.845 11.413 -34.131 1.00 94.31 327 ASN A N 1
ATOM 2568 C CA . ASN A 1 327 ? 5.828 12.434 -35.172 1.00 94.31 327 ASN A CA 1
ATOM 2569 C C . ASN A 1 327 ? 5.778 11.808 -36.576 1.00 94.31 327 ASN A C 1
ATOM 2571 O O . ASN A 1 327 ? 6.768 11.270 -37.070 1.00 94.31 327 ASN A O 1
ATOM 2575 N N . GLN A 1 328 ? 4.641 11.953 -37.265 1.00 92.88 328 GLN A N 1
ATOM 2576 C CA . GLN A 1 328 ? 4.447 11.412 -38.618 1.00 92.88 328 GLN A CA 1
ATOM 2577 C C . GLN A 1 328 ? 5.530 11.863 -39.611 1.00 92.88 328 GLN A C 1
ATOM 2579 O O . GLN A 1 328 ? 5.978 11.060 -40.430 1.00 92.88 328 GLN A O 1
ATOM 2584 N N . THR A 1 329 ? 5.965 13.124 -39.556 1.00 94.06 329 THR A N 1
ATOM 2585 C CA . THR A 1 329 ? 6.988 13.660 -40.466 1.00 94.06 329 THR A CA 1
ATOM 2586 C C . THR A 1 329 ? 8.334 12.987 -40.222 1.00 94.06 329 THR A C 1
ATOM 2588 O O . THR A 1 329 ? 8.962 12.526 -41.172 1.00 94.06 329 THR A O 1
ATOM 2591 N N . CYS A 1 330 ? 8.751 12.872 -38.957 1.00 94.50 330 CYS A N 1
ATOM 2592 C CA . CYS A 1 330 ? 10.003 12.206 -38.602 1.00 94.50 330 CYS A CA 1
ATOM 2593 C C . CYS A 1 330 ? 9.979 10.722 -38.990 1.00 94.50 330 CYS A C 1
ATOM 2595 O O . CYS A 1 330 ? 10.890 10.244 -39.664 1.00 94.50 330 CYS A O 1
ATOM 2597 N N . LEU A 1 331 ? 8.894 10.015 -38.660 1.00 93.06 331 LEU A N 1
ATOM 2598 C CA . LEU A 1 331 ? 8.718 8.610 -39.019 1.00 93.06 331 LEU A CA 1
ATOM 2599 C C . LEU A 1 331 ? 8.773 8.390 -40.540 1.00 93.06 331 LEU A C 1
ATOM 2601 O O . LEU A 1 331 ? 9.422 7.459 -41.009 1.00 93.06 331 LEU A O 1
ATOM 2605 N N . THR A 1 332 ? 8.155 9.278 -41.322 1.00 92.19 332 THR A N 1
ATOM 2606 C CA . THR A 1 332 ? 8.191 9.212 -42.794 1.00 92.19 332 THR A CA 1
ATOM 2607 C C . THR A 1 332 ? 9.613 9.407 -43.333 1.00 92.19 332 THR A C 1
ATOM 2609 O O . THR A 1 332 ? 10.024 8.696 -44.251 1.00 92.19 332 THR A O 1
ATOM 2612 N N . LEU A 1 333 ? 10.395 10.323 -42.745 1.00 92.62 333 LEU A N 1
ATOM 2613 C CA . LEU A 1 333 ? 11.804 10.517 -43.108 1.00 92.62 333 LEU A CA 1
ATOM 2614 C C . LEU A 1 333 ? 12.640 9.265 -42.823 1.00 92.62 333 LEU A C 1
ATOM 2616 O O . LEU A 1 333 ? 13.400 8.841 -43.695 1.00 92.62 333 LEU A O 1
ATOM 2620 N N . VAL A 1 334 ? 12.456 8.642 -41.654 1.00 92.19 334 VAL A N 1
ATOM 2621 C CA . VAL A 1 334 ? 13.121 7.379 -41.298 1.00 92.19 334 VAL A CA 1
ATOM 2622 C C . VAL A 1 334 ? 12.783 6.291 -42.319 1.00 92.19 334 VAL A C 1
ATOM 2624 O O . VAL A 1 334 ? 13.693 5.764 -42.951 1.00 92.19 334 VAL A O 1
ATOM 2627 N N . LEU A 1 335 ? 11.498 6.019 -42.563 1.00 90.88 335 LEU A N 1
ATOM 2628 C CA . LEU A 1 335 ? 11.053 4.973 -43.496 1.00 90.88 335 LEU A CA 1
ATOM 2629 C C . LEU A 1 335 ? 11.603 5.179 -44.915 1.00 90.88 335 LEU A C 1
ATOM 2631 O O . LEU A 1 335 ? 12.152 4.257 -45.518 1.00 90.88 335 LEU A O 1
ATOM 2635 N N . SER A 1 336 ? 11.530 6.412 -45.426 1.00 88.88 336 SER A N 1
ATOM 2636 C CA . SER A 1 336 ? 12.042 6.757 -46.759 1.00 88.88 336 SER A CA 1
ATOM 2637 C C . SER A 1 336 ? 13.551 6.531 -46.900 1.00 88.88 336 SER A C 1
ATOM 2639 O O . SER A 1 336 ? 14.018 6.127 -47.963 1.00 88.88 336 SER A O 1
ATOM 2641 N N . SER A 1 337 ? 14.309 6.734 -45.819 1.00 87.06 337 SER A N 1
ATOM 2642 C CA . SER A 1 337 ? 15.768 6.577 -45.793 1.00 87.06 337 SER A CA 1
ATOM 2643 C C . SER A 1 337 ? 16.218 5.122 -45.642 1.00 87.06 337 SER A C 1
ATOM 2645 O O . SER A 1 337 ? 17.386 4.811 -45.882 1.00 87.06 337 SER A O 1
ATOM 2647 N N . MET A 1 338 ? 15.307 4.235 -45.237 1.00 82.25 338 MET A N 1
ATOM 2648 C CA . MET A 1 338 ? 15.555 2.798 -45.092 1.00 82.25 338 MET A CA 1
ATOM 2649 C C . MET A 1 338 ? 15.157 2.004 -46.340 1.00 82.25 338 MET A C 1
ATOM 2651 O O . MET A 1 338 ? 15.666 0.910 -46.546 1.00 82.25 338 MET A O 1
ATOM 2655 N N . GLY A 1 339 ? 14.330 2.579 -47.222 1.00 74.06 339 GLY A N 1
ATOM 2656 C CA . GLY A 1 339 ? 13.905 1.930 -48.467 1.00 74.06 339 GLY A CA 1
ATOM 2657 C C . GLY A 1 339 ? 12.845 0.838 -48.275 1.00 74.06 339 GLY A C 1
ATOM 2658 O O . GLY A 1 339 ? 12.527 0.132 -49.231 1.00 74.06 339 GLY A O 1
ATOM 2659 N N . ASP A 1 340 ? 12.284 0.721 -47.069 1.00 67.00 340 ASP A N 1
ATOM 2660 C CA . ASP A 1 340 ? 11.309 -0.304 -46.700 1.00 67.00 340 ASP A CA 1
ATOM 2661 C C . ASP A 1 340 ? 9.858 0.143 -46.924 1.00 67.00 340 ASP A C 1
ATOM 2663 O O . ASP A 1 340 ? 9.481 1.290 -46.684 1.00 67.00 340 ASP A O 1
ATOM 2667 N N . LEU A 1 341 ? 9.010 -0.810 -47.324 1.00 64.75 341 LEU A N 1
ATOM 2668 C CA . LEU A 1 341 ? 7.573 -0.628 -47.576 1.00 64.75 341 LEU A CA 1
ATOM 2669 C C . LEU A 1 341 ? 6.696 -1.007 -46.368 1.00 64.75 341 LEU A C 1
ATOM 2671 O O . LEU A 1 341 ? 5.551 -1.432 -46.539 1.00 64.75 341 LEU A O 1
ATOM 2675 N N . ILE A 1 342 ? 7.207 -0.892 -45.140 1.00 79.75 342 ILE A N 1
ATOM 2676 C CA . ILE A 1 342 ? 6.410 -1.232 -43.956 1.00 79.75 342 ILE A CA 1
ATOM 2677 C C . ILE A 1 342 ? 5.446 -0.102 -43.617 1.00 79.75 342 ILE A C 1
ATOM 2679 O O . ILE A 1 342 ? 5.828 1.049 -43.408 1.00 79.75 342 ILE A O 1
ATOM 2683 N N . SER A 1 343 ? 4.172 -0.468 -43.492 1.00 83.19 343 SER A N 1
ATOM 2684 C CA . SER A 1 343 ? 3.148 0.410 -42.943 1.00 83.19 343 SER A CA 1
ATOM 2685 C C . SER A 1 343 ? 3.177 0.356 -41.413 1.00 83.19 343 SER A C 1
ATOM 2687 O O . SER A 1 343 ? 2.788 -0.646 -40.801 1.00 83.19 343 SER A O 1
ATOM 2689 N N . VAL A 1 344 ? 3.642 1.450 -40.811 1.00 87.69 344 VAL A N 1
ATOM 2690 C CA . VAL A 1 344 ? 3.571 1.730 -39.372 1.00 87.69 344 VAL A CA 1
ATOM 2691 C C . VAL A 1 344 ? 2.820 3.036 -39.135 1.00 87.69 344 VAL A C 1
ATOM 2693 O O . VAL A 1 344 ? 2.954 3.998 -39.891 1.00 87.69 344 VAL A O 1
ATOM 2696 N N . THR A 1 345 ? 2.023 3.066 -38.073 1.00 90.44 345 THR A N 1
ATOM 2697 C CA . THR A 1 345 ? 1.329 4.268 -37.604 1.00 90.44 345 THR A CA 1
ATOM 2698 C C . THR A 1 345 ? 2.108 4.893 -36.449 1.00 90.44 345 THR A C 1
ATOM 2700 O O . THR A 1 345 ? 2.585 4.142 -35.592 1.00 90.44 345 THR A O 1
ATOM 2703 N N . PRO A 1 346 ? 2.218 6.231 -36.374 1.00 92.94 346 PRO A N 1
ATOM 2704 C CA . PRO A 1 346 ? 2.801 6.890 -35.214 1.00 92.94 346 PRO A CA 1
ATOM 2705 C C . PRO A 1 346 ? 2.058 6.541 -33.926 1.00 92.94 346 PRO A C 1
ATOM 2707 O O . PRO A 1 346 ? 0.855 6.266 -33.935 1.00 92.94 346 PRO A O 1
ATOM 2710 N N . LEU A 1 347 ? 2.782 6.606 -32.815 1.00 92.88 347 LEU A N 1
ATOM 2711 C CA . LEU A 1 347 ? 2.207 6.574 -31.478 1.00 92.88 347 LEU A CA 1
ATOM 2712 C C . LEU A 1 347 ? 1.309 7.803 -31.259 1.00 92.88 347 LEU A C 1
ATOM 2714 O O . LEU A 1 347 ? 1.532 8.876 -31.823 1.00 92.88 347 LEU A O 1
ATOM 2718 N N . ASN A 1 348 ? 0.278 7.657 -30.431 1.00 89.44 348 ASN A N 1
ATOM 2719 C CA . ASN A 1 348 ? -0.698 8.706 -30.170 1.00 89.44 348 ASN A CA 1
ATOM 2720 C C . ASN A 1 348 ? -0.257 9.584 -28.990 1.00 89.44 348 ASN A C 1
ATOM 2722 O O . ASN A 1 348 ? -0.338 9.161 -27.838 1.00 89.44 348 ASN A O 1
ATOM 2726 N N . ALA A 1 349 ? 0.155 10.822 -29.278 1.00 78.00 349 ALA A N 1
ATOM 2727 C CA . ALA A 1 349 ? 0.563 11.812 -28.271 1.00 78.00 349 ALA A CA 1
ATOM 2728 C C . ALA A 1 349 ? -0.622 12.467 -27.529 1.00 78.00 349 ALA A C 1
ATOM 2730 O O . ALA A 1 349 ? -0.424 13.184 -26.556 1.00 78.00 349 ALA A O 1
ATOM 2731 N N . THR A 1 350 ? -1.851 12.255 -28.007 1.00 67.50 350 THR A N 1
ATOM 2732 C CA . THR A 1 350 ? -3.091 12.863 -27.486 1.00 67.50 350 THR A CA 1
ATOM 2733 C C . THR A 1 350 ? -4.006 11.866 -26.780 1.00 67.50 350 THR A C 1
ATOM 2735 O O . THR A 1 350 ? -5.161 12.183 -26.493 1.00 67.50 350 THR A O 1
ATOM 2738 N N . ALA A 1 351 ? -3.524 10.656 -26.489 1.00 62.62 351 ALA A N 1
ATOM 2739 C CA . ALA A 1 351 ? -4.237 9.752 -25.598 1.00 62.62 351 ALA A CA 1
ATOM 2740 C C . ALA A 1 351 ? -4.278 10.409 -24.207 1.00 62.62 351 ALA A C 1
ATOM 2742 O O . ALA A 1 351 ? -3.269 10.441 -23.512 1.00 62.62 351 ALA A O 1
ATOM 2743 N N . GLY A 1 352 ? -5.419 10.999 -23.834 1.00 55.00 352 GLY A N 1
ATOM 2744 C CA . GLY A 1 352 ? -5.595 11.881 -22.666 1.00 55.00 352 GLY A CA 1
ATOM 2745 C C . GLY A 1 352 ? -5.409 11.244 -21.281 1.00 55.00 352 GLY A C 1
ATOM 2746 O O . GLY A 1 352 ? -5.955 11.760 -20.313 1.00 55.00 352 GLY A O 1
ATOM 2747 N N . PHE A 1 353 ? -4.673 10.135 -21.196 1.00 56.84 353 PHE A N 1
ATOM 2748 C CA . PHE A 1 353 ? -4.437 9.329 -20.000 1.00 56.84 353 PHE A CA 1
ATOM 2749 C C . PHE A 1 353 ? -2.964 8.922 -19.816 1.00 56.84 353 PHE A C 1
ATOM 2751 O O . PHE A 1 353 ? -2.687 8.134 -18.919 1.00 56.84 353 PHE A O 1
ATOM 2758 N N . SER A 1 354 ? -2.030 9.409 -20.647 1.00 68.06 354 SER A N 1
ATOM 2759 C CA . SER A 1 354 ? -0.606 9.084 -20.482 1.00 68.06 354 SER A CA 1
ATOM 2760 C C . SER A 1 354 ? 0.089 10.068 -19.543 1.00 68.06 354 SER A C 1
ATOM 2762 O O . SER A 1 354 ? 0.025 11.282 -19.747 1.00 68.06 354 SER A O 1
ATOM 2764 N N . ASP A 1 355 ? 0.798 9.531 -18.550 1.00 70.69 355 ASP A N 1
ATOM 2765 C CA . ASP A 1 355 ? 1.715 10.287 -17.685 1.00 70.69 355 ASP A CA 1
ATOM 2766 C C . ASP A 1 355 ? 3.022 10.660 -18.417 1.00 70.69 355 ASP A C 1
ATOM 2768 O O . ASP A 1 355 ? 3.876 11.365 -17.866 1.00 70.69 355 ASP A O 1
ATOM 2772 N N . TYR A 1 356 ? 3.208 10.179 -19.652 1.00 85.62 356 TYR A N 1
ATOM 2773 C CA . TYR A 1 356 ? 4.424 10.361 -20.431 1.00 85.62 356 TYR A CA 1
ATOM 2774 C C . TYR A 1 356 ? 4.193 11.245 -21.653 1.00 85.62 356 TYR A C 1
ATOM 2776 O O . TYR A 1 356 ? 3.258 11.084 -22.434 1.00 85.62 356 TYR A O 1
ATOM 2784 N N . ASN A 1 357 ? 5.128 12.166 -21.860 1.00 88.62 357 ASN A N 1
ATOM 2785 C CA . ASN A 1 357 ? 5.176 12.983 -23.060 1.00 88.62 357 ASN A CA 1
ATOM 2786 C C . ASN A 1 357 ? 6.064 12.292 -24.110 1.00 88.62 357 ASN A C 1
ATOM 2788 O O . ASN A 1 357 ? 6.931 11.494 -23.751 1.00 88.62 357 ASN A O 1
ATOM 2792 N N . PRO A 1 358 ? 5.967 12.652 -25.403 1.00 90.06 358 PRO A N 1
ATOM 2793 C CA . PRO A 1 358 ? 6.853 12.107 -26.441 1.00 90.06 358 PRO A CA 1
ATOM 2794 C C . PRO A 1 358 ? 8.359 12.257 -26.151 1.00 90.06 358 PRO A C 1
ATOM 2796 O O . PRO A 1 358 ? 9.170 11.472 -26.640 1.00 90.06 358 PRO A O 1
ATOM 2799 N N . ASN A 1 359 ? 8.725 13.247 -25.329 1.00 92.50 359 ASN A N 1
ATOM 2800 C CA . ASN A 1 359 ? 10.104 13.555 -24.946 1.00 92.50 359 ASN A CA 1
ATOM 2801 C C . ASN A 1 359 ? 10.531 12.884 -23.628 1.00 92.50 359 ASN A C 1
ATOM 2803 O O . ASN A 1 359 ? 11.625 13.156 -23.141 1.00 92.50 359 ASN A O 1
ATOM 2807 N N . THR A 1 360 ? 9.681 12.048 -23.028 1.00 94.81 360 THR A N 1
ATOM 2808 C CA . THR A 1 360 ? 10.043 11.257 -21.849 1.00 94.81 360 THR A CA 1
ATOM 2809 C C . THR A 1 360 ? 11.161 10.278 -22.210 1.00 94.81 360 THR A C 1
ATOM 2811 O O . THR A 1 360 ? 11.128 9.644 -23.270 1.00 94.81 360 THR A O 1
ATOM 2814 N N . LEU A 1 361 ? 12.159 10.154 -21.330 1.00 96.62 361 LEU A N 1
ATOM 2815 C CA . LEU A 1 361 ? 13.238 9.191 -21.513 1.00 96.62 361 LEU A CA 1
ATOM 2816 C C . LEU A 1 361 ? 12.700 7.770 -21.381 1.00 96.62 361 LEU A C 1
ATOM 2818 O O . LEU A 1 361 ? 11.900 7.459 -20.499 1.00 96.62 361 LEU A O 1
ATOM 2822 N N . ILE A 1 362 ? 13.209 6.869 -22.214 1.00 96.62 362 ILE A N 1
ATOM 2823 C CA . ILE A 1 362 ? 12.872 5.451 -22.109 1.00 96.62 362 ILE A CA 1
ATOM 2824 C C . ILE A 1 362 ? 13.336 4.891 -20.758 1.00 96.62 362 ILE A C 1
ATOM 2826 O O . ILE A 1 362 ? 12.683 3.988 -20.251 1.00 96.62 362 ILE A O 1
ATOM 2830 N N . SER A 1 363 ? 14.382 5.446 -20.127 1.00 95.62 363 SER A N 1
ATOM 2831 C CA . SER A 1 363 ? 14.746 5.111 -18.742 1.00 95.62 363 SER A CA 1
ATOM 2832 C C . SER A 1 363 ? 13.615 5.355 -17.748 1.00 95.62 363 SER A C 1
ATOM 2834 O O . SER A 1 363 ? 13.376 4.507 -16.898 1.00 95.62 363 SER A O 1
ATOM 2836 N N . ASP A 1 364 ? 12.884 6.462 -17.879 1.00 95.00 364 ASP A N 1
ATOM 2837 C CA . ASP A 1 364 ? 11.820 6.823 -16.938 1.00 95.00 364 ASP A CA 1
ATOM 2838 C C . ASP A 1 364 ? 10.602 5.905 -17.110 1.00 95.00 364 ASP A C 1
ATOM 2840 O O . ASP A 1 364 ? 9.960 5.511 -16.136 1.00 95.00 364 ASP A O 1
ATOM 2844 N N . ILE A 1 365 ? 10.315 5.522 -18.359 1.00 95.19 365 ILE A N 1
ATOM 2845 C CA . ILE A 1 365 ? 9.280 4.536 -18.697 1.00 95.19 365 ILE A CA 1
ATOM 2846 C C . ILE A 1 365 ? 9.704 3.145 -18.191 1.00 95.19 365 ILE A C 1
ATOM 2848 O O . ILE A 1 365 ? 8.905 2.414 -17.605 1.00 95.19 365 ILE A O 1
ATOM 2852 N N . PHE A 1 366 ? 10.977 2.788 -18.373 1.00 95.81 366 PHE A N 1
ATOM 2853 C CA . PHE A 1 366 ? 11.561 1.513 -17.959 1.00 95.81 366 PHE A CA 1
ATOM 2854 C C . PHE A 1 366 ? 11.574 1.334 -16.438 1.00 95.81 366 PHE A C 1
ATOM 2856 O O . PHE A 1 366 ? 11.169 0.281 -15.946 1.00 95.81 366 PHE A O 1
ATOM 2863 N N . ASP A 1 367 ? 11.985 2.358 -15.686 1.00 94.25 367 ASP A N 1
ATOM 2864 C CA . ASP A 1 367 ? 12.013 2.327 -14.220 1.00 94.25 367 ASP A CA 1
ATOM 2865 C C . ASP A 1 367 ? 10.603 2.172 -13.633 1.00 94.25 367 ASP A C 1
ATOM 2867 O O . ASP A 1 367 ? 10.427 1.613 -12.550 1.00 94.25 367 ASP A O 1
ATOM 2871 N N . LYS A 1 368 ? 9.574 2.568 -14.386 1.00 93.12 368 LYS A N 1
ATOM 2872 C CA . LYS A 1 368 ? 8.160 2.319 -14.082 1.00 93.12 368 LYS A CA 1
ATOM 2873 C C . LYS A 1 368 ? 7.605 1.053 -14.750 1.00 93.12 368 LYS A C 1
ATOM 2875 O O . LYS A 1 368 ? 6.402 0.949 -14.969 1.00 93.12 368 LYS A O 1
ATOM 2880 N N . LEU A 1 369 ? 8.456 0.069 -15.055 1.00 95.94 369 LEU A N 1
ATOM 2881 C CA . LEU A 1 369 ? 8.073 -1.244 -15.603 1.00 95.94 369 LEU A CA 1
ATOM 2882 C C . LEU A 1 369 ? 7.313 -1.154 -16.937 1.00 95.94 369 LEU A C 1
ATOM 2884 O O . LEU A 1 369 ? 6.503 -2.020 -17.260 1.00 95.94 369 LEU A O 1
ATOM 2888 N N . MET A 1 370 ? 7.556 -0.106 -17.726 1.00 95.38 370 MET A N 1
ATOM 2889 C CA . MET A 1 370 ? 6.815 0.172 -18.957 1.00 95.38 370 MET A CA 1
ATOM 2890 C C . MET A 1 370 ? 5.301 0.353 -18.741 1.00 95.38 370 MET A C 1
ATOM 2892 O O . MET A 1 370 ? 4.534 0.156 -19.681 1.00 95.38 370 MET A O 1
ATOM 2896 N N . ILE A 1 371 ? 4.856 0.701 -17.529 1.00 93.69 371 ILE A N 1
ATOM 2897 C CA . ILE A 1 371 ? 3.441 0.870 -17.167 1.00 93.69 371 ILE A CA 1
ATOM 2898 C C . ILE A 1 371 ? 3.028 2.335 -17.330 1.00 93.69 371 ILE A C 1
ATOM 2900 O O . ILE A 1 371 ? 3.729 3.237 -16.874 1.00 93.69 371 ILE A O 1
ATOM 2904 N N . GLU A 1 372 ? 1.879 2.563 -17.963 1.00 90.44 372 GLU A N 1
ATOM 2905 C CA . GLU A 1 372 ? 1.188 3.862 -18.032 1.00 90.44 372 GLU A CA 1
ATOM 2906 C C . GLU A 1 372 ? 0.347 4.080 -16.788 1.00 90.44 372 GLU A C 1
ATOM 2908 O O . GLU A 1 372 ? 0.508 5.065 -16.077 1.00 90.44 372 GLU A O 1
ATOM 2913 N N . SER A 1 373 ? -0.521 3.114 -16.497 1.00 88.75 373 SER A N 1
ATOM 2914 C CA . SER A 1 373 ? -1.453 3.174 -15.386 1.00 88.75 373 SER A CA 1
ATOM 2915 C C . SER A 1 373 ? -1.471 1.831 -14.658 1.00 88.75 373 SER A C 1
ATOM 2917 O O . SER A 1 373 ? -1.479 0.748 -15.249 1.00 88.75 373 SER A O 1
ATOM 2919 N N . PHE A 1 374 ? -1.439 1.890 -13.330 1.00 88.62 374 PHE A N 1
ATOM 2920 C CA . PHE A 1 374 ? -1.508 0.701 -12.489 1.00 88.62 374 PHE A CA 1
ATOM 2921 C C . PHE A 1 374 ? -2.824 0.709 -11.723 1.00 88.62 374 PHE A C 1
ATOM 2923 O O . PHE A 1 374 ? -2.913 1.269 -10.627 1.00 88.62 374 PHE A O 1
ATOM 2930 N N . HIS A 1 375 ? -3.857 0.105 -12.310 1.00 90.44 375 HIS A N 1
ATOM 2931 C CA . HIS A 1 375 ? -5.174 0.036 -11.692 1.00 90.44 375 HIS A CA 1
ATOM 2932 C C . HIS A 1 375 ? -5.290 -1.170 -10.761 1.00 90.44 375 HIS A C 1
ATOM 2934 O O . HIS A 1 375 ? -4.925 -2.294 -11.109 1.00 90.44 375 HIS A O 1
ATOM 2940 N N . ASN A 1 376 ? -5.858 -0.939 -9.580 1.00 92.62 376 ASN A N 1
ATOM 2941 C CA . ASN A 1 376 ? -6.249 -1.985 -8.648 1.00 92.62 376 ASN A CA 1
ATOM 2942 C C . ASN A 1 376 ? -7.695 -1.773 -8.196 1.00 92.62 376 ASN A C 1
ATOM 2944 O O . ASN A 1 376 ? -8.130 -0.649 -7.950 1.00 92.62 376 ASN A O 1
ATOM 2948 N N . LYS A 1 377 ? -8.439 -2.869 -8.074 1.00 94.62 377 LYS A N 1
ATOM 2949 C CA . LYS A 1 377 ? -9.806 -2.882 -7.560 1.00 94.62 377 LYS A CA 1
ATOM 2950 C C . LYS A 1 377 ? -9.813 -3.574 -6.207 1.00 94.62 377 LYS A C 1
ATOM 2952 O O . LYS A 1 377 ? -9.396 -4.725 -6.114 1.00 94.62 377 LYS A O 1
ATOM 2957 N N . THR A 1 378 ? -10.295 -2.875 -5.187 1.00 95.50 378 THR A N 1
ATOM 2958 C CA . THR A 1 378 ? -10.486 -3.412 -3.839 1.00 95.50 378 THR A CA 1
ATOM 2959 C C . THR A 1 378 ? -11.948 -3.793 -3.619 1.00 95.50 378 THR A C 1
ATOM 2961 O O . THR A 1 378 ? -12.861 -3.111 -4.089 1.00 95.50 378 THR A O 1
ATOM 2964 N N . ASP A 1 379 ? -12.177 -4.891 -2.905 1.00 96.00 379 ASP A N 1
ATOM 2965 C CA . ASP A 1 379 ? -13.504 -5.376 -2.535 1.00 96.00 379 ASP A CA 1
ATOM 2966 C C . ASP A 1 379 ? -13.582 -5.645 -1.028 1.00 96.00 379 ASP A C 1
ATOM 2968 O O . ASP A 1 379 ? -13.322 -6.742 -0.533 1.00 96.00 379 ASP A O 1
ATOM 2972 N N . PHE A 1 380 ? -13.968 -4.615 -0.275 1.00 95.19 380 PHE A N 1
ATOM 2973 C CA . PHE A 1 380 ? -14.152 -4.747 1.170 1.00 95.19 380 PHE A CA 1
ATOM 2974 C C . PHE A 1 380 ? -15.245 -5.759 1.540 1.00 95.19 380 PHE A C 1
ATOM 2976 O O . PHE A 1 380 ? -15.162 -6.373 2.601 1.00 95.19 380 PHE A O 1
ATOM 2983 N N . GLN A 1 381 ? -16.266 -5.942 0.694 1.00 95.00 381 GLN A N 1
ATOM 2984 C CA . GLN A 1 381 ? -17.315 -6.919 0.967 1.00 95.00 381 GLN A CA 1
ATOM 2985 C C . GLN A 1 381 ? -16.754 -8.337 0.851 1.00 95.00 381 GLN A C 1
ATOM 2987 O O . GLN A 1 381 ? -16.919 -9.118 1.786 1.00 95.00 381 GLN A O 1
ATOM 2992 N N . GLY A 1 382 ? -16.021 -8.633 -0.225 1.00 93.62 382 GLY A N 1
ATOM 2993 C CA . GLY A 1 382 ? -15.303 -9.900 -0.379 1.00 93.62 382 GLY A CA 1
ATOM 2994 C C . GLY A 1 382 ? -14.350 -10.178 0.790 1.00 93.62 382 GLY A C 1
ATOM 2995 O O . GLY A 1 382 ? -14.310 -11.294 1.312 1.00 93.62 382 GLY A O 1
ATOM 2996 N N . TYR A 1 383 ? -13.653 -9.149 1.286 1.00 95.88 383 TYR A N 1
ATOM 2997 C CA . TYR A 1 383 ? -12.835 -9.252 2.499 1.00 95.88 383 TYR A CA 1
ATOM 2998 C C . TYR A 1 383 ? -13.667 -9.575 3.752 1.00 95.88 383 TYR A C 1
ATOM 3000 O O . TYR A 1 383 ? -13.329 -10.497 4.496 1.00 95.88 383 TYR A O 1
ATOM 3008 N N . PHE A 1 384 ? -14.752 -8.838 3.998 1.00 94.44 384 PHE A N 1
ATOM 3009 C CA . PHE A 1 384 ? -15.613 -9.030 5.167 1.00 94.44 384 PHE A CA 1
ATOM 3010 C C . PHE A 1 384 ? -16.231 -10.434 5.191 1.00 94.44 384 PHE A C 1
ATOM 3012 O O . PHE A 1 384 ? -16.220 -11.105 6.224 1.00 94.44 384 PHE A O 1
ATOM 3019 N N . GLU A 1 385 ? -16.717 -10.899 4.040 1.00 93.81 385 GLU A N 1
ATOM 3020 C CA . GLU A 1 385 ? -17.261 -12.245 3.860 1.00 93.81 385 GLU A CA 1
ATOM 3021 C C . GLU A 1 385 ? -16.196 -13.324 4.085 1.00 93.81 385 GLU A C 1
ATOM 3023 O O . GLU A 1 385 ? -16.489 -14.350 4.696 1.00 93.81 385 GLU A O 1
ATOM 3028 N N . ALA A 1 386 ? -14.952 -13.087 3.656 1.00 92.94 386 ALA A N 1
ATOM 3029 C CA . ALA A 1 386 ? -13.844 -14.002 3.908 1.00 92.94 386 ALA A CA 1
ATOM 3030 C C . ALA A 1 386 ? -13.420 -14.031 5.388 1.00 92.94 386 ALA A C 1
ATOM 3032 O O . ALA A 1 386 ? -13.170 -15.110 5.918 1.00 92.94 386 ALA A O 1
ATOM 3033 N N . CYS A 1 387 ? -13.389 -12.882 6.073 1.00 90.69 387 CYS A N 1
ATOM 3034 C CA . CYS A 1 387 ? -13.131 -12.793 7.518 1.00 90.69 387 CYS A CA 1
ATOM 3035 C C . CYS A 1 387 ? -14.233 -13.488 8.335 1.00 90.69 387 CYS A C 1
ATOM 3037 O O . CYS A 1 387 ? -13.937 -14.136 9.344 1.00 90.69 387 CYS A O 1
ATOM 3039 N N . ALA A 1 388 ? -15.490 -13.392 7.890 1.00 90.88 388 ALA A N 1
ATOM 3040 C CA . ALA A 1 388 ? -16.654 -14.059 8.473 1.00 90.88 388 ALA A CA 1
ATOM 3041 C C . ALA A 1 388 ? -16.745 -13.906 10.010 1.00 90.88 388 ALA A C 1
ATOM 3043 O O . ALA A 1 388 ? -16.634 -14.902 10.742 1.00 90.88 388 ALA A O 1
ATOM 3044 N N . PRO A 1 389 ? -16.921 -12.680 10.542 1.00 84.00 389 PRO A N 1
ATOM 3045 C CA . PRO A 1 389 ? -17.020 -12.478 11.982 1.00 84.00 389 PRO A CA 1
ATOM 3046 C C . PRO A 1 389 ? -18.253 -13.181 12.556 1.00 84.00 389 PRO A C 1
ATOM 3048 O O . PRO A 1 389 ? -19.381 -12.971 12.111 1.00 84.00 389 PRO A O 1
ATOM 3051 N N . LYS A 1 390 ? -18.055 -14.023 13.577 1.00 78.00 390 LYS A N 1
ATOM 3052 C CA . LYS A 1 390 ? -19.161 -14.758 14.224 1.00 78.00 390 LYS A CA 1
ATOM 3053 C C . LYS A 1 390 ? -19.891 -13.935 15.274 1.00 78.00 390 LYS A C 1
ATOM 3055 O O . LYS A 1 390 ? -21.090 -14.129 15.466 1.00 78.00 390 LYS A O 1
ATOM 3060 N N . VAL A 1 391 ? -19.182 -13.052 15.970 1.00 74.44 391 VAL A N 1
ATOM 3061 C CA . VAL A 1 391 ? -19.725 -12.201 17.035 1.00 74.44 391 VAL A CA 1
ATOM 3062 C C . VAL A 1 391 ? -18.998 -10.861 17.010 1.00 74.44 391 VAL A C 1
ATOM 3064 O O . VAL A 1 391 ? -17.777 -10.839 16.910 1.00 74.44 391 VAL A O 1
ATOM 3067 N N . CYS A 1 392 ? -19.742 -9.765 17.146 1.00 72.44 392 CYS A N 1
ATOM 3068 C CA . CYS A 1 392 ? -19.203 -8.440 17.446 1.00 72.44 392 CYS A CA 1
ATOM 3069 C C . CYS A 1 392 ? -19.623 -7.997 18.851 1.00 72.44 392 CYS A C 1
ATOM 3071 O O . CYS A 1 392 ? -20.763 -8.238 19.257 1.00 72.44 392 CYS A O 1
ATOM 3073 N N . SER A 1 393 ? -18.721 -7.335 19.576 1.00 63.69 393 SER A N 1
ATOM 3074 C CA . SER A 1 393 ? -18.951 -6.821 20.932 1.00 63.69 393 SER A CA 1
ATOM 3075 C C . SER A 1 393 ? -18.223 -5.495 21.167 1.00 63.69 393 SER A C 1
ATOM 3077 O O . SER A 1 393 ? -17.142 -5.294 20.625 1.00 63.69 393 SER A O 1
ATOM 3079 N N . SER A 1 394 ? -18.794 -4.591 21.968 1.00 59.06 394 SER A N 1
ATOM 3080 C CA . SER A 1 394 ? -18.129 -3.356 22.416 1.00 59.06 394 SER A CA 1
ATOM 3081 C C . SER A 1 394 ? -18.412 -3.090 23.907 1.00 59.06 394 SER A C 1
ATOM 3083 O O . SER A 1 394 ? -19.578 -3.152 24.321 1.00 59.06 394 SER A O 1
ATOM 3085 N N . PRO A 1 395 ? -17.379 -2.802 24.728 1.00 49.53 395 PRO A N 1
ATOM 3086 C CA . PRO A 1 395 ? -17.531 -2.392 26.120 1.00 49.53 395 PRO A CA 1
ATOM 3087 C C . PRO A 1 395 ? -17.593 -0.860 26.243 1.00 49.53 395 PRO A C 1
ATOM 3089 O O . PRO A 1 395 ? -16.577 -0.204 26.452 1.00 49.53 395 PRO A O 1
ATOM 3092 N N . LEU A 1 396 ? -18.778 -0.251 26.163 1.00 56.03 396 LEU A N 1
ATOM 3093 C CA . LEU A 1 396 ? -18.943 1.155 26.560 1.00 56.03 396 LEU A CA 1
ATOM 3094 C C . LEU A 1 396 ? -19.989 1.329 27.664 1.00 56.03 396 LEU A C 1
ATOM 3096 O O . LEU A 1 396 ? -21.039 0.684 27.679 1.00 56.03 396 LEU A O 1
ATOM 3100 N N . SER A 1 397 ? -19.708 2.270 28.575 1.00 58.03 397 SER A N 1
ATOM 3101 C CA . SER A 1 397 ? -20.656 2.742 29.589 1.00 58.03 397 SER A CA 1
ATOM 3102 C C . SER A 1 397 ? -21.936 3.227 28.916 1.00 58.03 397 SER A C 1
ATOM 3104 O O . SER A 1 397 ? -21.914 4.196 28.158 1.00 58.03 397 SER A O 1
ATOM 3106 N N . THR A 1 398 ? -23.070 2.601 29.237 1.00 60.56 398 THR A N 1
ATOM 3107 C CA . THR A 1 398 ? -24.384 2.956 28.677 1.00 60.56 398 THR A CA 1
ATOM 3108 C C . THR A 1 398 ? -24.696 4.447 28.846 1.00 60.56 398 THR A C 1
ATOM 3110 O O . THR A 1 398 ? -25.240 5.062 27.935 1.00 60.56 398 THR A O 1
ATOM 3113 N N . LYS A 1 399 ? -24.284 5.052 29.972 1.00 67.81 399 LYS A N 1
ATOM 3114 C CA . LYS A 1 399 ? -24.439 6.492 30.241 1.00 67.81 399 LYS A CA 1
ATOM 3115 C C . LYS A 1 399 ? -23.541 7.342 29.335 1.00 67.81 399 LYS A C 1
ATOM 3117 O O . LYS A 1 399 ? -24.005 8.330 28.780 1.00 67.81 399 LYS A O 1
ATOM 3122 N N . GLY A 1 400 ? -22.278 6.945 29.162 1.00 69.81 400 GLY A N 1
ATOM 3123 C CA . GLY A 1 400 ? -21.337 7.635 28.275 1.00 69.81 400 GLY A CA 1
ATOM 3124 C C . GLY A 1 400 ? -21.795 7.613 26.814 1.00 69.81 400 GLY A C 1
ATOM 3125 O O . GLY A 1 400 ? -21.800 8.652 26.164 1.00 69.81 400 GLY A O 1
ATOM 3126 N N . VAL A 1 401 ? -22.264 6.459 26.324 1.00 70.25 401 VAL A N 1
ATOM 3127 C CA . VAL A 1 401 ? -22.791 6.305 24.953 1.00 70.25 401 VAL A CA 1
ATOM 3128 C C . VAL A 1 401 ? -24.042 7.149 24.739 1.00 70.25 401 VAL A C 1
ATOM 3130 O O . VAL A 1 401 ? -24.126 7.866 23.745 1.00 70.25 401 VAL A O 1
ATOM 3133 N N . GLN A 1 402 ? -24.990 7.109 25.680 1.00 70.12 402 GLN A N 1
ATOM 3134 C CA . GLN A 1 402 ? -26.207 7.923 25.606 1.00 70.12 402 GLN A CA 1
ATOM 3135 C C . GLN A 1 402 ? -25.891 9.420 25.575 1.00 70.12 402 GLN A C 1
ATOM 3137 O O . GLN A 1 402 ? -26.485 10.151 24.785 1.00 70.12 402 GLN A O 1
ATOM 3142 N N . LEU A 1 403 ? -24.934 9.874 26.394 1.00 72.56 403 LEU A N 1
ATOM 3143 C CA . LEU A 1 403 ? -24.473 11.258 26.352 1.00 72.56 403 LEU A CA 1
ATOM 3144 C C . LEU A 1 403 ? -23.818 11.571 25.003 1.00 72.56 403 LEU A C 1
ATOM 3146 O O . LEU A 1 403 ? -24.222 12.536 24.371 1.00 72.56 403 LEU A O 1
ATOM 3150 N N . ARG A 1 404 ? -22.895 10.744 24.498 1.00 77.00 404 ARG A N 1
ATOM 3151 C CA . ARG A 1 404 ? -22.234 10.991 23.203 1.00 77.00 404 ARG A CA 1
ATOM 3152 C C . ARG A 1 404 ? -23.232 11.100 22.048 1.00 77.00 404 ARG A C 1
ATOM 3154 O O . ARG A 1 404 ? -23.148 12.047 21.273 1.00 77.00 404 ARG A O 1
ATOM 3161 N N . GLN A 1 405 ? -24.183 10.169 21.956 1.00 72.94 405 GLN A N 1
ATOM 3162 C CA . GLN A 1 405 ? -25.236 10.202 20.934 1.00 72.94 405 GLN A CA 1
ATOM 3163 C C . GLN A 1 405 ? -26.049 11.495 21.018 1.00 72.94 405 GLN A C 1
ATOM 3165 O O . GLN A 1 405 ? -26.338 12.122 20.002 1.00 72.94 405 GLN A O 1
ATOM 3170 N N . TRP A 1 406 ? -26.391 11.923 22.232 1.00 74.38 406 TRP A N 1
ATOM 3171 C CA . TRP A 1 406 ? -27.125 13.161 22.432 1.00 74.38 406 TRP A CA 1
ATOM 3172 C C . TRP A 1 406 ? -26.307 14.412 22.050 1.00 74.38 406 TRP A C 1
ATOM 3174 O O . TRP A 1 406 ? -26.819 15.254 21.314 1.00 74.38 406 TRP A O 1
ATOM 3184 N N . PHE A 1 407 ? -25.045 14.520 22.485 1.00 73.12 407 PHE A N 1
ATOM 3185 C CA . PHE A 1 407 ? -24.145 15.630 22.133 1.00 73.12 407 PHE A CA 1
ATOM 3186 C C . PHE A 1 407 ? -23.980 15.767 20.616 1.00 73.12 407 PHE A C 1
ATOM 3188 O O . PHE A 1 407 ? -24.071 16.873 20.080 1.00 73.12 407 PHE A O 1
ATOM 3195 N N . GLN A 1 408 ? -23.802 14.643 19.919 1.00 73.88 408 GLN A N 1
ATOM 3196 C CA . GLN A 1 408 ? -23.656 14.643 18.470 1.00 73.88 408 GLN A CA 1
ATOM 3197 C C . GLN A 1 408 ? -24.945 15.094 17.771 1.00 73.88 408 GLN A C 1
ATOM 3199 O O . GLN A 1 408 ? -24.897 15.949 16.892 1.00 73.88 408 GLN A O 1
ATOM 3204 N N . ASN A 1 409 ? -26.097 14.549 18.173 1.00 70.44 409 ASN A N 1
ATOM 3205 C CA . ASN A 1 409 ? -27.364 14.792 17.480 1.00 70.44 409 ASN A CA 1
ATOM 3206 C C . ASN A 1 409 ? -27.943 16.186 17.738 1.00 70.44 409 ASN A C 1
ATOM 3208 O O . ASN A 1 409 ? -28.630 16.728 16.878 1.00 70.44 409 ASN A O 1
ATOM 3212 N N . GLU A 1 410 ? -27.718 16.749 18.926 1.00 74.38 410 GLU A N 1
ATOM 3213 C CA . GLU A 1 410 ? -28.466 17.932 19.373 1.00 74.38 410 GLU A CA 1
ATOM 3214 C C . GLU A 1 410 ? -27.600 19.165 19.592 1.00 74.38 410 GLU A C 1
ATOM 3216 O O . GLU A 1 410 ? -28.122 20.277 19.586 1.00 74.38 410 GLU A O 1
ATOM 3221 N N . LEU A 1 411 ? -26.292 18.976 19.776 1.00 70.50 411 LEU A N 1
ATOM 3222 C CA . LEU A 1 411 ? -25.332 20.068 19.931 1.00 70.50 411 LEU A CA 1
ATOM 3223 C C . LEU A 1 411 ? -24.279 20.106 18.823 1.00 70.50 411 LEU A C 1
ATOM 3225 O O . LEU A 1 411 ? -23.574 21.102 18.712 1.00 70.50 411 LEU A O 1
ATOM 3229 N N . ASN A 1 412 ? -24.176 19.058 17.997 1.00 74.12 412 ASN A N 1
ATOM 3230 C CA . ASN A 1 412 ? -23.093 18.884 17.027 1.00 74.12 412 ASN A CA 1
ATOM 3231 C C . ASN A 1 412 ? -21.695 19.030 17.671 1.00 74.12 412 ASN A C 1
ATOM 3233 O O . ASN A 1 412 ? -20.765 19.573 17.076 1.00 74.12 412 ASN A O 1
ATOM 3237 N N . VAL A 1 413 ? -21.563 18.560 18.915 1.00 72.81 413 VAL A N 1
ATOM 3238 C CA . VAL A 1 413 ? -20.317 18.574 19.690 1.00 72.81 413 VAL A CA 1
ATOM 3239 C C . VAL A 1 413 ? -19.820 17.141 19.839 1.00 72.81 413 VAL A C 1
ATOM 3241 O O . VAL A 1 413 ? -20.578 16.250 20.217 1.00 72.81 413 VAL A O 1
ATOM 3244 N N . SER A 1 414 ? -18.532 16.916 19.586 1.00 73.69 414 SER A N 1
ATOM 3245 C CA . SER A 1 414 ? -17.907 15.614 19.823 1.00 73.69 414 SER A CA 1
ATOM 3246 C C . SER A 1 414 ? -17.658 15.403 21.319 1.00 73.69 414 SER A C 1
ATOM 3248 O O . SER A 1 414 ? -17.018 16.233 21.967 1.00 73.69 414 SER A O 1
ATOM 3250 N N . LEU A 1 415 ? -18.153 14.290 21.872 1.00 79.25 415 LEU A N 1
ATOM 3251 C CA . LEU A 1 415 ? -17.882 13.876 23.252 1.00 79.25 415 LEU A CA 1
ATOM 3252 C C . LEU A 1 415 ? -16.841 12.753 23.284 1.00 79.25 415 LEU A C 1
ATOM 3254 O O . LEU A 1 415 ? -17.113 11.605 22.900 1.00 79.25 415 LEU A O 1
ATOM 3258 N N . ASP A 1 416 ? -15.668 13.068 23.822 1.00 80.88 416 ASP A N 1
ATOM 3259 C CA . ASP A 1 416 ? -14.628 12.080 24.077 1.00 80.88 416 ASP A CA 1
ATOM 3260 C C . ASP A 1 416 ? -14.990 11.183 25.273 1.00 80.88 416 ASP A C 1
ATOM 3262 O O . ASP A 1 416 ? -15.467 11.663 26.300 1.00 80.88 416 ASP A O 1
ATOM 3266 N N . LEU A 1 417 ? -14.770 9.871 25.143 1.00 78.69 417 LEU A N 1
ATOM 3267 C CA . LEU A 1 417 ? -14.972 8.897 26.227 1.00 78.69 417 LEU A CA 1
ATOM 3268 C C . LEU A 1 417 ? -13.704 8.039 26.334 1.00 78.69 417 LEU A C 1
ATOM 3270 O O . LEU A 1 417 ? -13.635 6.994 25.681 1.00 78.69 417 LEU A O 1
ATOM 3274 N N . PRO A 1 418 ? -12.689 8.483 27.094 1.00 76.50 418 PRO A N 1
ATOM 3275 C CA . PRO A 1 418 ? -11.484 7.693 27.311 1.00 76.50 418 PRO A CA 1
ATOM 3276 C C . PRO A 1 418 ? -11.794 6.439 28.141 1.00 76.50 418 PRO A C 1
ATOM 3278 O O . PRO A 1 418 ? -12.557 6.501 29.109 1.00 76.50 418 PRO A O 1
ATOM 3281 N N . ASP A 1 419 ? -11.187 5.308 27.774 1.00 75.12 419 ASP A N 1
ATOM 3282 C CA . ASP A 1 419 ? -11.204 4.099 28.600 1.00 75.12 419 ASP A CA 1
ATOM 3283 C C . ASP A 1 419 ? -10.212 4.267 29.756 1.00 75.12 419 ASP A C 1
ATOM 3285 O O . ASP A 1 419 ? -9.042 4.578 29.545 1.00 75.12 419 ASP A O 1
ATOM 3289 N N . LEU A 1 420 ? -10.683 4.086 30.989 1.00 74.88 420 LEU A N 1
ATOM 3290 C CA . LEU A 1 420 ? -9.861 4.224 32.191 1.00 74.88 420 LEU A CA 1
ATOM 3291 C C . LEU A 1 420 ? -9.269 2.885 32.664 1.00 74.88 420 LEU A C 1
ATOM 3293 O O . LEU A 1 420 ? -8.547 2.864 33.659 1.00 74.88 420 LEU A O 1
ATOM 3297 N N . ASN A 1 421 ? -9.516 1.770 31.969 1.00 70.88 421 ASN A N 1
ATOM 3298 C CA . ASN A 1 421 ? -8.952 0.455 32.296 1.00 70.88 421 ASN A CA 1
ATOM 3299 C C . ASN A 1 421 ? -7.481 0.308 31.847 1.00 70.88 421 ASN A C 1
ATOM 3301 O O . ASN A 1 421 ? -7.136 -0.620 31.120 1.00 70.88 421 ASN A O 1
ATOM 3305 N N . ILE A 1 422 ? -6.599 1.212 32.279 1.00 64.00 422 ILE A N 1
ATOM 3306 C CA . ILE A 1 422 ? -5.211 1.299 31.797 1.00 64.00 422 ILE A CA 1
ATOM 3307 C C . ILE A 1 422 ? -4.219 0.893 32.903 1.00 64.00 422 ILE A C 1
ATOM 3309 O O . ILE A 1 422 ? -4.310 1.432 34.009 1.00 64.00 422 ILE A O 1
ATOM 3313 N N . PRO A 1 423 ? -3.230 0.013 32.623 1.00 55.56 423 PRO A N 1
ATOM 3314 C CA . PRO A 1 423 ? -2.999 -0.706 31.359 1.00 55.56 423 PRO A CA 1
ATOM 3315 C C . PRO A 1 423 ? -3.945 -1.902 31.150 1.00 55.56 423 PRO A C 1
ATOM 3317 O O . PRO A 1 423 ? -4.160 -2.320 30.018 1.00 55.56 423 PRO A O 1
ATOM 3320 N N . CYS A 1 424 ? -4.508 -2.446 32.229 1.00 53.06 424 CYS A N 1
ATOM 3321 C CA . CYS A 1 424 ? -5.601 -3.417 32.231 1.00 53.06 424 CYS A CA 1
ATOM 3322 C C . CYS A 1 424 ? -6.253 -3.430 33.625 1.00 53.06 424 CYS A C 1
ATOM 3324 O O . CYS A 1 424 ? -5.682 -2.885 34.571 1.00 53.06 424 CYS A O 1
ATOM 3326 N N . PHE A 1 425 ? -7.417 -4.072 33.781 1.00 64.56 425 PHE A N 1
ATOM 3327 C CA . PHE A 1 425 ? -8.175 -4.096 35.045 1.00 64.56 425 PHE A CA 1
ATOM 3328 C C . PHE A 1 425 ? -7.346 -4.554 36.261 1.00 64.56 425 PHE A C 1
ATOM 3330 O O . PHE A 1 425 ? -7.444 -3.981 37.346 1.00 64.56 425 PHE A O 1
ATOM 3337 N N . ARG A 1 426 ? -6.453 -5.529 36.060 1.00 71.06 426 ARG A N 1
ATOM 3338 C CA . ARG A 1 426 ? -5.616 -6.097 37.124 1.00 71.06 426 ARG A CA 1
ATOM 3339 C C . ARG A 1 426 ? -4.567 -5.148 37.687 1.00 71.06 426 ARG A C 1
ATOM 3341 O O . ARG A 1 426 ? -4.278 -5.172 38.885 1.00 71.06 426 ARG A O 1
ATOM 3348 N N . GLU A 1 427 ? -3.989 -4.334 36.817 1.00 69.56 427 GLU A N 1
ATOM 3349 C CA . GLU A 1 427 ? -2.883 -3.422 37.123 1.00 69.56 427 GLU A CA 1
ATOM 3350 C C . GLU A 1 427 ? -3.357 -1.970 37.255 1.00 69.56 427 GLU A C 1
ATOM 3352 O O . GLU A 1 427 ? -2.569 -1.037 37.099 1.00 69.56 427 GLU A O 1
ATOM 3357 N N . GLN A 1 428 ? -4.650 -1.765 37.522 1.00 69.56 428 GLN A N 1
ATOM 3358 C CA . GLN A 1 428 ? -5.211 -0.430 37.677 1.00 69.56 428 GLN A CA 1
ATOM 3359 C C . GLN A 1 428 ? -4.514 0.351 38.795 1.00 69.56 428 GLN A C 1
ATOM 3361 O O . GLN A 1 428 ? -4.333 -0.141 39.907 1.00 69.56 428 GLN A O 1
ATOM 3366 N N . CYS A 1 429 ? -4.200 1.610 38.496 1.00 81.19 429 CYS A N 1
ATOM 3367 C CA . CYS A 1 429 ? -3.725 2.619 39.437 1.00 81.19 429 CYS A CA 1
ATOM 3368 C C . CYS A 1 429 ? -4.516 3.906 39.187 1.00 81.19 429 CYS A C 1
ATOM 3370 O O . CYS A 1 429 ? -4.671 4.319 38.034 1.00 81.19 429 CYS A O 1
ATOM 3372 N N . LEU A 1 430 ? -4.975 4.571 40.249 1.00 86.62 430 LEU A N 1
ATOM 3373 C CA . LEU A 1 430 ? -5.600 5.889 40.145 1.00 86.62 430 LEU A CA 1
ATOM 3374 C C . LEU A 1 430 ? -4.655 6.880 39.450 1.00 86.62 430 LEU A C 1
ATOM 3376 O O . LEU A 1 430 ? -5.087 7.609 38.561 1.00 86.62 430 LEU A O 1
ATOM 3380 N N . SER A 1 431 ? -3.362 6.845 39.777 1.00 88.88 431 SER A N 1
ATOM 3381 C CA . SER A 1 431 ? -2.330 7.650 39.122 1.00 88.88 431 SER A CA 1
ATOM 3382 C C . SER A 1 431 ? -2.313 7.446 37.611 1.00 88.88 431 SER A C 1
ATOM 3384 O O . SER A 1 431 ? -2.298 8.419 36.872 1.00 88.88 431 SER A O 1
ATOM 3386 N N . LYS A 1 432 ? -2.413 6.202 37.126 1.00 86.94 432 LYS A N 1
ATOM 3387 C CA . LYS A 1 432 ? -2.416 5.917 35.682 1.00 86.94 432 LYS A CA 1
ATOM 3388 C C . LYS A 1 432 ? -3.669 6.446 34.989 1.00 86.94 432 LYS A C 1
ATOM 3390 O O . LYS A 1 432 ? -3.567 6.951 33.875 1.00 86.94 432 LYS A O 1
ATOM 3395 N N . MET A 1 433 ? -4.827 6.375 35.649 1.00 87.12 433 MET A N 1
ATOM 3396 C CA . MET A 1 433 ? -6.070 6.957 35.133 1.00 87.12 433 MET A CA 1
ATOM 3397 C C . MET A 1 433 ? -5.978 8.484 35.047 1.00 87.12 433 MET A C 1
ATOM 3399 O O . MET A 1 433 ? -6.341 9.064 34.025 1.00 87.12 433 MET A O 1
ATOM 3403 N N . VAL A 1 434 ? -5.470 9.131 36.102 1.00 91.31 434 VAL A N 1
ATOM 3404 C CA . VAL A 1 434 ? -5.270 10.587 36.145 1.00 91.31 434 VAL A CA 1
ATOM 3405 C C . VAL A 1 434 ? -4.266 11.015 35.077 1.00 91.31 434 VAL A C 1
ATOM 3407 O O . VAL A 1 434 ? -4.604 11.872 34.268 1.00 91.31 434 VAL A O 1
ATOM 3410 N N . ASP A 1 435 ? -3.095 10.377 35.009 1.00 91.12 435 ASP A N 1
ATOM 3411 C CA . ASP A 1 435 ? -2.044 10.688 34.034 1.00 91.12 435 ASP A CA 1
ATOM 3412 C C . ASP A 1 435 ? -2.536 10.497 32.588 1.00 91.12 435 ASP A C 1
ATOM 3414 O O . ASP A 1 435 ? -2.192 11.281 31.705 1.00 91.12 435 ASP A O 1
ATOM 3418 N N . HIS A 1 436 ? -3.361 9.474 32.324 1.00 88.69 436 HIS A N 1
ATOM 3419 C CA . HIS A 1 436 ? -3.924 9.231 30.994 1.00 88.69 436 HIS A CA 1
ATOM 3420 C C . HIS A 1 436 ? -4.853 10.364 30.541 1.00 88.69 436 HIS A C 1
ATOM 3422 O O . HIS A 1 436 ? -4.713 10.875 29.428 1.00 88.69 436 HIS A O 1
ATOM 3428 N N . VAL A 1 437 ? -5.787 10.770 31.406 1.00 90.62 437 VAL A N 1
ATOM 3429 C CA . VAL A 1 437 ? -6.718 11.866 31.104 1.00 90.62 437 VAL A CA 1
ATOM 3430 C C . VAL A 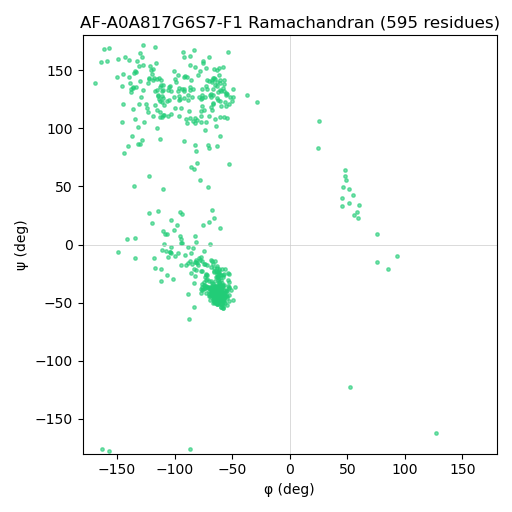1 437 ? -5.971 13.201 31.038 1.00 90.62 437 VAL A C 1
ATOM 3432 O O . VAL A 1 437 ? -6.209 13.986 30.125 1.00 90.62 437 VAL A O 1
ATOM 3435 N N . GLU A 1 438 ? -5.032 13.440 31.956 1.00 92.50 438 GLU A N 1
ATOM 3436 C CA . GLU A 1 438 ? -4.181 14.633 32.001 1.00 92.50 438 GLU A CA 1
ATOM 3437 C C . GLU A 1 438 ? -3.356 14.799 30.720 1.00 92.50 438 GLU A C 1
ATOM 3439 O O . GLU A 1 438 ? -3.398 15.854 30.087 1.00 92.50 438 GLU A O 1
ATOM 3444 N N . LYS A 1 439 ? -2.662 13.743 30.283 1.00 91.50 439 LYS A N 1
ATOM 3445 C CA . LYS A 1 439 ? -1.900 13.750 29.030 1.00 91.50 439 LYS A CA 1
ATOM 3446 C C . LYS A 1 439 ? -2.783 14.150 27.848 1.00 91.50 439 LYS A C 1
ATOM 3448 O O . LYS A 1 439 ? -2.413 15.016 27.060 1.00 91.50 439 LYS A O 1
ATOM 3453 N N . LYS A 1 440 ? -3.974 13.560 27.768 1.00 88.06 440 LYS A N 1
ATOM 3454 C CA . LYS A 1 440 ? -4.914 13.787 26.674 1.00 88.06 440 LYS A CA 1
ATOM 3455 C C . LYS A 1 440 ? -5.423 15.229 26.606 1.00 88.06 440 LYS A C 1
ATOM 3457 O O . LYS A 1 440 ? -5.515 15.789 25.514 1.00 88.06 440 LYS A O 1
ATOM 3462 N N . ILE A 1 441 ? -5.722 15.852 27.749 1.00 88.69 441 ILE A N 1
ATOM 3463 C CA . ILE A 1 441 ? -6.151 17.258 27.757 1.00 88.69 441 ILE A CA 1
ATOM 3464 C C . ILE A 1 441 ? -4.997 18.209 27.411 1.00 88.69 441 ILE A C 1
ATOM 3466 O O . ILE A 1 441 ? -5.218 19.167 26.672 1.00 88.69 441 ILE A O 1
ATOM 3470 N N . ILE A 1 442 ? -3.766 17.923 27.856 1.00 90.19 442 ILE A N 1
ATOM 3471 C CA . ILE A 1 442 ? -2.580 18.745 27.559 1.00 90.19 442 ILE A CA 1
ATOM 3472 C C . ILE A 1 442 ? -2.262 18.726 26.057 1.00 90.19 442 ILE A C 1
ATOM 3474 O O . ILE A 1 442 ? -2.038 19.779 25.463 1.00 90.19 442 ILE A O 1
ATOM 3478 N N . GLU A 1 443 ? -2.285 17.550 25.424 1.00 87.88 443 GLU A N 1
ATOM 3479 C CA . GLU A 1 443 ? -1.944 17.380 24.001 1.00 87.88 443 GLU A CA 1
ATOM 3480 C C . GLU A 1 443 ? -2.885 18.136 23.051 1.00 87.88 443 GLU A C 1
ATOM 3482 O O . GLU A 1 443 ? -2.479 18.546 21.967 1.00 87.88 443 GLU A O 1
ATOM 3487 N N . SER A 1 444 ? -4.134 18.359 23.459 1.00 79.38 444 SER A N 1
ATOM 3488 C CA . SER A 1 444 ? -5.143 19.039 22.636 1.00 79.38 444 SER A CA 1
ATOM 3489 C C . SER A 1 444 ? -4.990 20.564 22.543 1.00 79.38 444 SER A C 1
ATOM 3491 O O . SER A 1 444 ? -5.660 21.194 21.722 1.00 79.38 444 SER A O 1
ATOM 3493 N N . ASN A 1 445 ? -4.175 21.166 23.420 1.00 75.81 445 ASN A N 1
ATOM 3494 C CA . ASN A 1 445 ? -3.994 22.616 23.565 1.00 75.81 445 ASN A CA 1
ATOM 3495 C C . ASN A 1 445 ? -5.313 23.431 23.580 1.00 75.81 445 ASN A C 1
ATOM 3497 O O . ASN A 1 445 ? -5.375 24.547 23.066 1.00 75.81 445 ASN A O 1
ATOM 3501 N N . SER A 1 446 ? -6.378 22.846 24.135 1.00 83.38 446 SER A N 1
ATOM 3502 C CA . SER A 1 446 ? -7.737 23.400 24.185 1.00 83.38 446 SER A CA 1
ATOM 3503 C C . SER A 1 446 ? -8.277 23.383 25.617 1.00 83.38 446 SER A C 1
ATOM 3505 O O . SER A 1 446 ? -7.774 22.649 26.470 1.00 83.38 446 SER A O 1
ATOM 3507 N N . THR A 1 447 ? -9.312 24.178 25.896 1.00 87.06 447 THR A N 1
ATOM 3508 C CA . THR A 1 447 ? -10.040 24.117 27.170 1.00 87.06 447 THR A CA 1
ATOM 3509 C C . THR A 1 447 ? -11.137 23.054 27.121 1.00 87.06 447 THR A C 1
ATOM 3511 O O . THR A 1 447 ? -11.811 22.879 26.108 1.00 87.06 447 THR A O 1
ATOM 3514 N N . TRP A 1 448 ? -11.333 22.344 28.231 1.00 89.12 448 TRP A N 1
ATOM 3515 C CA . TRP A 1 448 ? -12.228 21.191 28.315 1.00 89.12 448 TRP A CA 1
ATOM 3516 C C . TRP A 1 448 ? -13.368 21.401 29.300 1.00 89.12 448 TRP A C 1
ATOM 3518 O O . TRP A 1 448 ? -13.191 21.954 30.387 1.00 89.12 448 TRP A O 1
ATOM 3528 N N . PHE A 1 449 ? -14.534 20.870 28.943 1.00 90.25 449 PHE A N 1
ATOM 3529 C CA . PHE A 1 449 ? -15.612 20.601 29.884 1.00 90.25 449 PHE A CA 1
ATOM 3530 C C . PHE A 1 449 ? -15.535 19.133 30.308 1.00 90.25 449 PHE A C 1
ATOM 3532 O O . PHE A 1 449 ? -15.772 18.236 29.498 1.00 90.25 449 PHE A O 1
ATOM 3539 N N . LEU A 1 450 ? -15.165 18.876 31.565 1.00 93.06 450 LEU A N 1
ATOM 3540 C CA . LEU A 1 450 ? -15.010 17.511 32.065 1.00 93.06 450 LEU A CA 1
ATOM 3541 C C . LEU A 1 450 ? -16.308 17.006 32.695 1.00 93.06 450 LEU A C 1
ATOM 3543 O O . LEU A 1 450 ? -16.902 17.666 33.547 1.00 93.06 450 LEU A O 1
ATOM 3547 N N . ILE A 1 451 ? -16.709 15.795 32.305 1.00 92.69 451 ILE A N 1
ATOM 3548 C CA . ILE A 1 451 ? -17.861 15.088 32.868 1.00 92.69 451 ILE A CA 1
ATOM 3549 C C . ILE A 1 451 ? -17.362 13.790 33.506 1.00 92.69 451 ILE A C 1
ATOM 3551 O O . ILE A 1 451 ? -16.941 12.869 32.808 1.00 92.69 451 ILE A O 1
ATOM 3555 N N . GLY A 1 452 ? -17.409 13.705 34.834 1.00 92.06 452 GLY A N 1
ATOM 3556 C CA . GLY A 1 452 ? -16.943 12.543 35.589 1.00 92.06 452 GLY A CA 1
ATOM 3557 C C . GLY A 1 452 ? -18.087 11.820 36.292 1.00 92.06 452 GLY A C 1
ATOM 3558 O O . GLY A 1 452 ? -18.813 12.430 37.073 1.00 92.06 452 GLY A O 1
ATOM 3559 N N . SER A 1 453 ? -18.248 10.511 36.066 1.00 90.31 453 SER A N 1
ATOM 3560 C CA . SER A 1 453 ? -19.246 9.697 36.781 1.00 90.31 453 SER A CA 1
ATOM 3561 C C . SER A 1 453 ? -18.597 8.687 37.722 1.00 90.31 453 SER A C 1
ATOM 3563 O O . SER A 1 453 ? -17.634 8.026 37.336 1.00 90.31 453 SER A O 1
ATOM 3565 N N . SER A 1 454 ? -19.133 8.536 38.939 1.00 89.56 454 SER A N 1
ATOM 3566 C CA . SER A 1 454 ? -18.630 7.587 39.943 1.00 89.56 454 SER A CA 1
ATOM 3567 C C . SER A 1 454 ? -17.126 7.755 40.183 1.00 89.56 454 SER A C 1
ATOM 3569 O O . SER A 1 454 ? -16.683 8.860 40.509 1.00 89.56 454 SER A O 1
ATOM 3571 N N . PHE A 1 455 ? -16.318 6.710 39.999 1.00 87.44 455 PHE A N 1
ATOM 3572 C CA . PHE A 1 455 ? -14.860 6.792 40.124 1.00 87.44 455 PHE A CA 1
ATOM 3573 C C . PHE A 1 455 ? -14.221 7.760 39.112 1.00 87.44 455 PHE A C 1
ATOM 3575 O O . PHE A 1 455 ? -13.288 8.484 39.452 1.00 87.44 455 PHE A O 1
ATOM 3582 N N . GLY A 1 456 ? -14.797 7.885 37.911 1.00 89.38 456 GLY A N 1
ATOM 3583 C CA . GLY A 1 456 ? -14.413 8.914 36.939 1.00 89.38 456 GLY A CA 1
ATOM 3584 C C . GLY A 1 456 ? -14.657 10.340 37.447 1.00 89.38 456 GLY A C 1
ATOM 3585 O O . GLY A 1 456 ? -13.973 11.264 37.023 1.00 89.38 456 GLY A O 1
ATOM 3586 N N . GLY A 1 457 ? -15.574 10.523 38.405 1.00 92.06 457 GLY A N 1
ATOM 3587 C CA . GLY A 1 457 ? -15.744 11.774 39.145 1.00 92.06 457 GLY A CA 1
ATOM 3588 C C . GLY A 1 457 ? -14.474 12.153 39.904 1.00 92.06 457 GLY A C 1
ATOM 3589 O O . GLY A 1 457 ? -13.924 13.222 39.661 1.00 92.06 457 GLY A O 1
ATOM 3590 N N . LEU A 1 458 ? -13.941 11.240 40.723 1.00 93.00 458 LEU A N 1
ATOM 3591 C CA . LEU A 1 458 ? -12.685 11.448 41.453 1.00 93.00 458 LEU A CA 1
ATOM 3592 C C . LEU A 1 458 ? -11.510 11.734 40.503 1.00 93.00 458 LEU A C 1
ATOM 3594 O O . LEU A 1 458 ? -10.776 12.697 40.719 1.00 93.00 458 LEU A O 1
ATOM 3598 N N . VAL A 1 459 ? -11.373 10.948 39.427 1.00 93.44 459 VAL A N 1
ATOM 3599 C CA . VAL A 1 459 ? -10.333 11.151 38.400 1.00 93.44 459 VAL A CA 1
ATOM 3600 C C . VAL A 1 459 ? -10.454 12.541 37.772 1.00 93.44 459 VAL A C 1
ATOM 3602 O O . VAL A 1 459 ? -9.486 13.296 37.765 1.00 93.44 459 VAL A O 1
ATOM 3605 N N . SER A 1 460 ? -11.647 12.923 37.303 1.00 94.81 460 SER A N 1
ATOM 3606 C CA . SER A 1 460 ? -11.876 14.227 36.666 1.00 94.81 460 SER A CA 1
ATOM 3607 C C . SER A 1 460 ? -11.593 15.402 37.606 1.00 94.81 460 SER A C 1
ATOM 3609 O O . SER A 1 460 ? -11.007 16.398 37.184 1.00 94.81 460 SER A O 1
ATOM 3611 N N . THR A 1 461 ? -11.926 15.279 38.895 1.00 95.75 461 THR A N 1
ATOM 3612 C CA . THR A 1 461 ? -11.605 16.291 39.908 1.00 95.75 461 THR A CA 1
ATOM 3613 C C . THR A 1 461 ? -10.097 16.405 40.135 1.00 95.75 461 THR A C 1
ATOM 3615 O O . THR A 1 461 ? -9.575 17.514 40.205 1.00 95.75 461 THR A O 1
ATOM 3618 N N . LEU A 1 462 ? -9.375 15.282 40.204 1.00 95.88 462 LEU A N 1
ATOM 3619 C CA . LEU A 1 462 ? -7.916 15.276 40.356 1.00 95.88 462 LEU A CA 1
ATOM 3620 C C . LEU A 1 462 ? -7.203 15.895 39.152 1.00 95.88 462 LEU A C 1
ATOM 3622 O O . LEU A 1 462 ? -6.287 16.693 39.334 1.00 95.88 462 LEU A O 1
ATOM 3626 N N . VAL A 1 463 ? -7.656 15.583 37.937 1.00 95.44 463 VAL A N 1
ATOM 3627 C CA . VAL A 1 463 ? -7.141 16.199 36.706 1.00 95.44 463 VAL A CA 1
ATOM 3628 C C . VAL A 1 463 ? -7.420 17.700 36.699 1.00 95.44 463 VAL A C 1
ATOM 3630 O O . VAL A 1 463 ? -6.515 18.482 36.432 1.00 95.44 463 VAL A O 1
ATOM 3633 N N . THR A 1 464 ? -8.635 18.118 37.066 1.00 95.06 464 THR A N 1
ATOM 3634 C CA . THR A 1 464 ? -9.007 19.542 37.169 1.00 95.06 464 THR A CA 1
ATOM 3635 C C . THR A 1 464 ? -8.114 20.281 38.165 1.00 95.06 464 THR A C 1
ATOM 3637 O O . THR A 1 464 ? -7.705 21.410 37.915 1.00 95.06 464 THR A O 1
ATOM 3640 N N . GLN A 1 465 ? -7.764 19.629 39.275 1.00 94.31 465 GLN A N 1
ATOM 3641 C CA . GLN A 1 465 ? -6.848 20.177 40.270 1.00 94.31 465 GLN A CA 1
ATOM 3642 C C . GLN A 1 465 ? -5.403 20.292 39.758 1.00 94.31 465 GLN A C 1
ATOM 3644 O O . GLN A 1 465 ? -4.715 21.252 40.103 1.00 94.31 465 GLN A O 1
ATOM 3649 N N . ARG A 1 466 ? -4.923 19.332 38.957 1.00 94.19 466 ARG A N 1
ATOM 3650 C CA . ARG A 1 466 ? -3.576 19.387 38.361 1.00 94.19 466 ARG A CA 1
ATOM 3651 C C . ARG A 1 466 ? -3.483 20.386 37.207 1.00 94.19 466 ARG A C 1
ATOM 3653 O O . ARG A 1 466 ? -2.456 21.041 37.062 1.00 94.19 466 ARG A O 1
ATOM 3660 N N . GLN A 1 467 ? -4.555 20.523 36.426 1.00 93.88 467 GLN A N 1
ATOM 3661 C CA . GLN A 1 467 ? -4.618 21.339 35.211 1.00 93.88 467 GLN A CA 1
ATOM 3662 C C . GLN A 1 467 ? -5.730 22.407 35.271 1.00 93.88 467 GLN A C 1
ATOM 3664 O O . GLN A 1 467 ? -6.603 22.447 34.400 1.00 93.88 467 GLN A O 1
ATOM 3669 N N . PRO A 1 468 ? -5.704 23.321 36.263 1.00 90.56 468 PRO A N 1
ATOM 3670 C CA . PRO A 1 468 ? -6.786 24.282 36.507 1.00 90.56 468 PRO A CA 1
ATOM 3671 C C . PRO A 1 468 ? -7.047 25.245 35.340 1.00 90.56 468 PRO A C 1
ATOM 3673 O O . PRO A 1 468 ? -8.149 25.767 35.210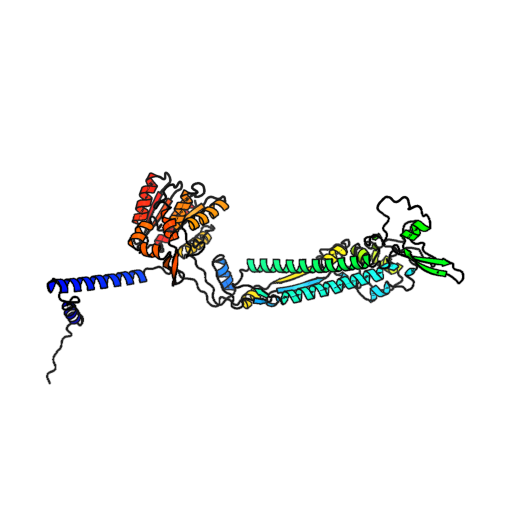 1.00 90.56 468 PRO A O 1
ATOM 3676 N N . GLN A 1 469 ? -6.045 25.481 34.487 1.00 90.06 469 GLN A N 1
ATOM 3677 C CA . GLN A 1 469 ? -6.145 26.382 33.332 1.00 90.06 469 GLN A CA 1
ATOM 3678 C C . GLN A 1 469 ? -6.773 25.717 32.097 1.00 90.06 469 GLN A C 1
ATOM 3680 O O . GLN A 1 469 ? -7.251 26.411 31.204 1.00 90.06 469 GLN A O 1
ATOM 3685 N N . LEU A 1 470 ? -6.764 24.380 32.028 1.00 92.62 470 LEU A N 1
ATOM 3686 C CA . LEU A 1 470 ? -7.254 23.624 30.871 1.00 92.62 470 LEU A CA 1
ATOM 3687 C C . LEU A 1 470 ? -8.692 23.134 31.049 1.00 92.62 470 LEU A C 1
ATOM 3689 O O . LEU A 1 470 ? -9.275 22.611 30.104 1.00 92.62 470 LEU A O 1
ATOM 3693 N N . VAL A 1 471 ? -9.287 23.301 32.232 1.00 93.06 471 VAL A N 1
ATOM 3694 C CA . VAL A 1 471 ? -10.651 22.847 32.523 1.00 93.06 471 VAL A CA 1
ATOM 3695 C C . VAL A 1 471 ? -11.559 24.050 32.743 1.00 93.06 471 VAL A C 1
ATOM 3697 O O . VAL A 1 471 ? -11.465 24.751 33.747 1.00 93.06 471 VAL A O 1
ATOM 3700 N N . HIS A 1 472 ? -12.465 24.284 31.794 1.00 91.19 472 HIS A N 1
ATOM 3701 C CA . HIS A 1 472 ? -13.405 25.401 31.836 1.00 91.19 472 HIS A CA 1
ATOM 3702 C C . HIS A 1 472 ? -14.553 25.165 32.824 1.00 91.19 472 HIS A C 1
ATOM 3704 O O . HIS A 1 472 ? -15.050 26.110 33.430 1.00 91.19 472 HIS A O 1
ATOM 3710 N N . SER A 1 473 ? -15.005 23.920 32.982 1.00 92.69 473 SER A N 1
ATOM 3711 C CA . SER A 1 473 ? -16.092 23.540 33.892 1.00 92.69 473 SER A CA 1
ATOM 3712 C C . SER A 1 473 ? -16.022 22.052 34.231 1.00 92.69 473 SER A C 1
ATOM 3714 O O . SER A 1 473 ? -15.447 21.261 33.478 1.00 92.69 473 SER A O 1
ATOM 3716 N N . LEU A 1 474 ? -16.628 21.670 35.357 1.00 95.31 474 LEU A N 1
ATOM 3717 C CA . LEU A 1 474 ? -16.645 20.293 35.846 1.00 95.31 474 LEU A CA 1
ATOM 3718 C C . LEU A 1 474 ? -18.068 19.860 36.227 1.00 95.31 474 LEU A C 1
ATOM 3720 O O . LEU A 1 474 ? -18.691 20.439 37.118 1.00 95.31 474 LEU A O 1
ATOM 3724 N N . LEU A 1 475 ? -18.570 18.809 35.580 1.00 95.38 475 LEU A N 1
ATOM 3725 C CA . LEU A 1 475 ? -19.832 18.153 35.918 1.00 95.38 475 LEU A CA 1
ATOM 3726 C C . LEU A 1 475 ? -19.561 16.775 36.526 1.00 95.38 475 LEU A C 1
ATOM 3728 O O . LEU A 1 475 ? -18.988 15.895 35.886 1.00 95.38 475 LEU A O 1
ATOM 3732 N N . LEU A 1 476 ? -20.013 16.566 37.758 1.00 96.56 476 LEU A N 1
ATOM 3733 C CA . LEU A 1 476 ? -19.832 15.323 38.498 1.00 96.56 476 LEU A CA 1
ATOM 3734 C C . LEU A 1 476 ? -21.166 14.594 38.664 1.00 96.56 476 LEU A C 1
ATOM 3736 O O . LEU A 1 476 ? -22.147 15.158 39.142 1.00 96.56 476 LEU A O 1
ATOM 3740 N N . LEU A 1 477 ? -21.192 13.317 38.293 1.00 94.56 477 LEU A N 1
ATOM 3741 C CA . LEU A 1 477 ? -22.374 12.458 38.314 1.00 94.56 477 LEU A CA 1
ATOM 3742 C C . LEU A 1 477 ? -22.165 11.321 39.320 1.00 94.56 477 LEU A C 1
ATOM 3744 O O . LEU A 1 477 ? -21.485 10.339 39.008 1.00 94.56 477 LEU A O 1
ATOM 3748 N N . ALA A 1 478 ? -22.748 11.460 40.511 1.00 94.12 478 ALA A N 1
ATOM 3749 C CA . ALA A 1 478 ? -22.554 10.558 41.650 1.00 94.12 478 ALA A CA 1
ATOM 3750 C C . ALA A 1 478 ? -21.062 10.262 41.948 1.00 94.12 478 ALA A C 1
ATOM 3752 O O . ALA A 1 478 ? -20.646 9.104 41.900 1.00 94.12 478 ALA A O 1
ATOM 3753 N N . PRO A 1 479 ? -20.209 11.285 42.169 1.00 95.44 479 PRO A N 1
ATOM 3754 C CA . PRO A 1 479 ? -18.758 11.107 42.263 1.00 95.44 479 PRO A CA 1
ATOM 3755 C C . PRO A 1 479 ? -18.343 10.291 43.494 1.00 95.44 479 PRO A C 1
ATOM 3757 O O . PRO A 1 479 ? -18.771 10.574 44.611 1.00 95.44 479 PRO A O 1
ATOM 3760 N N . ALA A 1 480 ? -17.450 9.319 43.298 1.00 91.12 480 ALA A N 1
ATOM 3761 C CA . ALA A 1 480 ? -16.967 8.415 44.342 1.00 91.12 480 ALA A CA 1
ATOM 3762 C C . ALA A 1 480 ? -15.828 9.038 45.171 1.00 91.12 480 ALA A C 1
ATOM 3764 O O . ALA A 1 480 ? -14.688 8.574 45.124 1.00 91.12 480 ALA A O 1
ATOM 3765 N N . PHE A 1 481 ? -16.126 10.105 45.915 1.00 93.06 481 PHE A N 1
ATOM 3766 C CA . PHE A 1 481 ? -15.160 10.722 46.827 1.00 93.06 481 PHE A CA 1
ATOM 3767 C C . PHE A 1 481 ? -14.912 9.876 48.078 1.00 93.06 481 PHE A C 1
ATOM 3769 O O . PHE A 1 481 ? -15.775 9.118 48.520 1.00 93.06 481 PHE A O 1
ATOM 3776 N N . ASN A 1 482 ? -13.711 10.023 48.644 1.00 88.88 482 ASN A N 1
ATOM 3777 C CA . ASN A 1 482 ? -13.250 9.299 49.830 1.00 88.88 482 ASN A CA 1
ATOM 3778 C C . ASN A 1 482 ? -13.518 7.767 49.813 1.00 88.88 482 ASN A C 1
ATOM 3780 O O . ASN A 1 482 ? -14.037 7.201 50.783 1.00 88.88 482 ASN A O 1
ATOM 3784 N N . PRO A 1 483 ? -13.164 7.056 48.723 1.00 86.44 483 PRO A N 1
ATOM 3785 C CA . PRO A 1 483 ? -13.484 5.635 48.562 1.00 86.44 483 PRO A CA 1
ATOM 3786 C C . PRO A 1 483 ? -12.837 4.740 49.632 1.00 86.44 483 PRO A C 1
ATOM 3788 O O . PRO A 1 483 ? -13.431 3.739 50.033 1.00 86.44 483 PRO A O 1
ATOM 3791 N N . ILE A 1 484 ? -11.661 5.123 50.148 1.00 85.75 484 ILE A N 1
ATOM 3792 C CA . ILE A 1 484 ? -10.901 4.360 51.152 1.00 85.75 484 ILE A CA 1
ATOM 3793 C C . ILE A 1 484 ? -11.719 4.135 52.424 1.00 85.75 484 ILE A C 1
ATOM 3795 O O . ILE A 1 484 ? -11.798 3.004 52.902 1.00 85.75 484 ILE A O 1
ATOM 3799 N N . GLN A 1 485 ? -12.364 5.179 52.956 1.00 84.69 485 GLN A N 1
ATOM 3800 C CA . GLN A 1 485 ? -13.145 5.066 54.191 1.00 84.69 485 GLN A CA 1
ATOM 3801 C C . GLN A 1 485 ? -14.273 4.032 54.056 1.00 84.69 485 GLN A C 1
ATOM 3803 O O . GLN A 1 485 ? -14.569 3.300 55.000 1.00 84.69 485 GLN A O 1
ATOM 3808 N N . ARG A 1 486 ? -14.875 3.932 52.865 1.00 80.88 486 ARG A N 1
ATOM 3809 C CA . ARG A 1 486 ? -15.914 2.942 52.557 1.00 80.88 486 ARG A CA 1
ATOM 3810 C C . ARG A 1 486 ? -15.338 1.543 52.362 1.00 80.88 486 ARG A C 1
ATOM 3812 O O . ARG A 1 486 ? -15.973 0.559 52.720 1.00 80.88 486 ARG A O 1
ATOM 3819 N N . TRP A 1 487 ? -14.174 1.431 51.738 1.00 83.12 487 TRP A N 1
ATOM 3820 C CA . TRP A 1 487 ? -13.578 0.132 51.437 1.00 83.12 487 TRP A CA 1
ATOM 3821 C C . TRP A 1 487 ? -13.010 -0.538 52.680 1.00 83.12 487 TRP A C 1
ATOM 3823 O O . TRP A 1 487 ? -13.192 -1.739 52.830 1.00 83.12 487 TRP A O 1
ATOM 3833 N N . ILE A 1 488 ? -12.441 0.225 53.617 1.00 83.06 488 ILE A N 1
ATOM 3834 C CA . ILE A 1 488 ? -11.976 -0.308 54.907 1.00 83.06 488 ILE A CA 1
ATOM 3835 C C . ILE A 1 488 ? -13.120 -0.973 55.688 1.00 83.06 488 ILE A C 1
ATOM 3837 O O . ILE A 1 488 ? -12.896 -1.975 56.357 1.00 83.06 488 ILE A O 1
ATOM 3841 N N . SER A 1 489 ? -14.348 -0.453 55.596 1.00 76.69 489 SER A N 1
ATOM 3842 C CA . SER A 1 489 ? -15.501 -1.025 56.304 1.00 76.69 489 SER A CA 1
ATOM 3843 C C . SER A 1 489 ? -16.185 -2.181 55.569 1.00 76.69 489 SER A C 1
ATOM 3845 O O . SER A 1 489 ? -16.942 -2.921 56.194 1.00 76.69 489 SER A O 1
ATOM 3847 N N . LYS A 1 490 ? -15.943 -2.348 54.261 1.00 76.56 490 LYS A N 1
ATOM 3848 C CA . LYS A 1 490 ? -16.616 -3.357 53.421 1.00 76.56 490 LYS A CA 1
ATOM 3849 C C . LYS A 1 490 ? -15.705 -4.487 52.932 1.00 76.56 490 LYS A C 1
ATOM 3851 O O . LYS A 1 490 ? -16.222 -5.532 52.550 1.00 76.56 490 LYS A O 1
ATOM 3856 N N . LEU A 1 491 ? -14.387 -4.290 52.900 1.00 82.88 491 LEU A N 1
ATOM 3857 C CA . LEU A 1 491 ? -13.420 -5.217 52.305 1.00 82.88 491 LEU A CA 1
ATOM 3858 C C . LEU A 1 491 ? -12.405 -5.702 53.349 1.00 82.88 491 LEU A C 1
ATOM 3860 O O . LEU A 1 491 ? -12.033 -4.967 54.262 1.00 82.88 491 LEU A O 1
ATOM 3864 N N . ASN A 1 492 ? -11.893 -6.924 53.176 1.00 85.94 492 ASN A N 1
ATOM 3865 C CA . ASN A 1 492 ? -10.795 -7.440 53.994 1.00 85.94 492 ASN A CA 1
ATOM 3866 C C . ASN A 1 492 ? -9.443 -6.929 53.465 1.00 85.94 492 ASN A C 1
ATOM 3868 O O . ASN A 1 492 ? -8.780 -7.583 52.656 1.00 85.94 492 ASN A O 1
ATOM 3872 N N . ILE A 1 493 ? -9.050 -5.733 53.909 1.00 89.12 493 ILE A N 1
ATOM 3873 C CA . ILE A 1 493 ? -7.821 -5.062 53.457 1.00 89.12 493 ILE A CA 1
ATOM 3874 C C . ILE A 1 493 ? -6.561 -5.846 53.849 1.00 89.12 493 ILE A C 1
ATOM 3876 O O . ILE A 1 493 ? -5.612 -5.895 53.069 1.00 89.12 493 ILE A O 1
ATOM 3880 N N . GLU A 1 494 ? -6.543 -6.499 55.016 1.00 87.62 494 GLU A N 1
ATOM 3881 C CA . GLU A 1 494 ? -5.398 -7.319 55.438 1.00 87.62 494 GLU A CA 1
ATOM 3882 C C . GLU A 1 494 ? -5.203 -8.525 54.521 1.00 87.62 494 GLU A C 1
ATOM 3884 O O . GLU A 1 494 ? -4.084 -8.814 54.100 1.00 87.62 494 GLU A O 1
ATOM 3889 N N . GLN A 1 495 ? -6.293 -9.192 54.139 1.00 87.06 495 GLN A N 1
ATOM 3890 C CA . GLN A 1 495 ? -6.238 -10.290 53.179 1.00 87.06 495 GLN A CA 1
ATOM 3891 C C . GLN A 1 495 ? -5.804 -9.810 51.788 1.00 87.06 495 GLN A C 1
ATOM 3893 O O . GLN A 1 495 ? -4.974 -10.463 51.160 1.00 87.06 495 GLN A O 1
ATOM 3898 N N . TRP A 1 496 ? -6.305 -8.659 51.324 1.00 90.81 496 TRP A N 1
ATOM 3899 C CA . TRP A 1 496 ? -5.875 -8.062 50.053 1.00 90.81 496 TRP A CA 1
ATOM 3900 C C . TRP A 1 496 ? -4.372 -7.751 50.060 1.00 90.81 496 TRP A C 1
ATOM 3902 O O . TRP A 1 496 ? -3.658 -8.091 49.116 1.00 90.81 496 TRP A O 1
ATOM 3912 N N . ARG A 1 497 ? -3.872 -7.184 51.164 1.00 90.88 497 ARG A N 1
ATOM 3913 C CA . ARG A 1 497 ? -2.450 -6.898 51.364 1.00 90.88 497 ARG A CA 1
ATOM 3914 C C . ARG A 1 497 ? -1.599 -8.164 51.350 1.00 90.88 497 ARG A C 1
ATOM 3916 O O . ARG A 1 497 ? -0.579 -8.193 50.671 1.00 90.88 497 ARG A O 1
ATOM 3923 N N . ASN A 1 498 ? -2.007 -9.192 52.093 1.00 91.44 498 ASN A N 1
ATOM 3924 C CA . ASN A 1 498 ? -1.236 -10.428 52.237 1.00 91.44 498 ASN A CA 1
ATOM 3925 C C . ASN A 1 498 ? -1.196 -11.242 50.938 1.00 91.44 498 ASN A C 1
ATOM 3927 O O . ASN A 1 498 ? -0.164 -11.819 50.610 1.00 91.44 498 ASN A O 1
ATOM 3931 N N . ASN A 1 499 ? -2.296 -11.257 50.181 1.00 89.88 499 ASN A N 1
ATOM 3932 C CA . ASN A 1 499 ? -2.387 -11.988 48.917 1.00 89.88 499 ASN A CA 1
ATOM 3933 C C . ASN A 1 499 ? -1.777 -11.221 47.732 1.00 89.88 499 ASN A C 1
ATOM 3935 O O . ASN A 1 499 ? -1.576 -11.798 46.666 1.00 89.88 499 ASN A O 1
ATOM 3939 N N . GLY A 1 500 ? -1.522 -9.917 47.880 1.00 89.50 500 GLY A N 1
ATOM 3940 C CA . GLY A 1 500 ? -1.048 -9.031 46.813 1.00 89.50 500 GLY A CA 1
ATOM 3941 C C . GLY A 1 500 ? -2.128 -8.621 45.802 1.00 89.50 500 GLY A C 1
ATOM 3942 O O . GLY A 1 500 ? -1.941 -7.646 45.077 1.00 89.50 500 GLY A O 1
ATOM 3943 N N . PHE A 1 501 ? -3.273 -9.305 45.777 1.00 87.56 501 PHE A N 1
ATOM 3944 C CA . PHE A 1 501 ? -4.440 -8.979 44.960 1.00 87.56 501 PHE A CA 1
ATOM 3945 C C . PHE A 1 501 ? -5.736 -9.407 45.660 1.00 87.56 501 PHE A C 1
ATOM 3947 O O . PHE A 1 501 ? -5.723 -10.252 46.559 1.00 87.56 501 PHE A O 1
ATOM 3954 N N . MET A 1 502 ? -6.862 -8.825 45.253 1.00 84.94 502 MET A N 1
ATOM 3955 C CA . MET A 1 502 ? -8.189 -9.306 45.626 1.00 84.94 502 MET A CA 1
ATOM 3956 C C . MET A 1 502 ? -8.988 -9.608 44.375 1.00 84.94 502 MET A C 1
ATOM 3958 O O . MET A 1 502 ? -8.952 -8.839 43.421 1.00 84.94 502 MET A O 1
ATOM 3962 N N . ASN A 1 503 ? -9.733 -10.701 44.400 1.00 79.50 503 ASN A N 1
ATOM 3963 C CA . ASN A 1 503 ? -10.714 -10.969 43.368 1.00 79.50 503 ASN A CA 1
ATOM 3964 C C . ASN A 1 503 ? -11.907 -10.044 43.589 1.00 79.50 503 ASN A C 1
ATOM 3966 O O . ASN A 1 503 ? -12.564 -10.091 44.630 1.00 79.50 503 ASN A O 1
ATOM 3970 N N . TYR A 1 504 ? -12.128 -9.165 42.625 1.00 71.00 504 TYR A N 1
ATOM 3971 C CA . TYR A 1 504 ? -13.287 -8.304 42.555 1.00 71.00 504 TYR A CA 1
ATOM 3972 C C . TYR A 1 504 ? -14.142 -8.787 41.395 1.00 71.00 504 TYR A C 1
ATOM 3974 O O . TYR A 1 504 ? -13.654 -8.904 40.270 1.00 71.00 504 TYR A O 1
ATOM 3982 N N . PHE A 1 505 ? -15.413 -9.064 41.665 1.00 58.69 505 PHE A N 1
ATOM 3983 C CA . PHE A 1 505 ? -16.348 -9.435 40.616 1.00 58.69 505 PHE A CA 1
ATOM 3984 C C . PHE A 1 505 ? -16.457 -8.286 39.618 1.00 58.69 505 PHE A C 1
ATOM 3986 O O . PHE A 1 505 ? -17.002 -7.234 39.959 1.00 58.69 505 PHE A O 1
ATOM 3993 N N . ASN A 1 506 ? -15.927 -8.475 38.408 1.00 55.56 506 ASN A N 1
ATOM 3994 C CA . ASN A 1 506 ? -16.039 -7.498 37.342 1.00 55.56 506 ASN A CA 1
ATOM 3995 C C . ASN A 1 506 ? -17.359 -7.746 36.593 1.00 55.56 506 ASN A C 1
ATOM 3997 O O . ASN A 1 506 ? -17.473 -8.715 35.834 1.00 55.56 506 ASN A O 1
ATOM 4001 N N . PRO A 1 507 ? -18.369 -6.866 36.733 1.00 42.91 507 PRO A N 1
ATOM 4002 C CA . PRO A 1 507 ? -19.648 -7.050 36.052 1.00 42.91 507 PRO A CA 1
ATOM 4003 C C . PRO A 1 507 ? -19.530 -6.970 34.519 1.00 42.91 507 PRO A C 1
ATOM 4005 O O . PRO A 1 507 ? -20.465 -7.363 33.824 1.00 42.91 507 PRO A O 1
ATOM 4008 N N . MET A 1 508 ? -18.406 -6.467 33.984 1.00 46.91 508 MET A N 1
ATOM 4009 C CA . MET A 1 508 ? -18.126 -6.379 32.545 1.00 46.91 508 MET A CA 1
ATOM 4010 C C . MET A 1 508 ? -17.738 -7.730 31.931 1.00 46.91 508 MET A C 1
ATOM 4012 O O . MET A 1 508 ? -18.128 -8.010 30.800 1.00 46.91 508 MET A O 1
ATOM 4016 N N . THR A 1 509 ? -17.003 -8.570 32.665 1.00 46.19 509 THR A N 1
ATOM 4017 C CA . THR A 1 509 ? -16.560 -9.903 32.209 1.00 46.19 509 THR A CA 1
ATOM 4018 C C . THR A 1 509 ? -17.360 -11.043 32.829 1.00 46.19 509 THR A C 1
ATOM 4020 O O . THR A 1 509 ? -17.202 -12.188 32.414 1.00 46.19 509 THR A O 1
ATOM 4023 N N . GLN A 1 510 ? -18.242 -10.734 33.789 1.00 39.81 510 GLN A N 1
ATOM 4024 C CA . GLN A 1 510 ? -19.008 -11.704 34.583 1.00 39.81 510 GLN A CA 1
ATOM 4025 C C . GLN A 1 510 ? -18.125 -12.720 35.321 1.00 39.81 510 GLN A C 1
ATOM 4027 O O . GLN A 1 510 ? -18.573 -13.814 35.663 1.00 39.81 510 GLN A O 1
ATOM 4032 N N . CYS A 1 511 ? -16.882 -12.339 35.593 1.00 46.38 511 CYS A N 1
ATOM 4033 C CA . CYS A 1 511 ? -15.898 -13.154 36.275 1.00 46.38 511 CYS A CA 1
ATOM 4034 C C . CYS A 1 511 ? -15.250 -12.342 37.394 1.00 46.38 511 CYS A C 1
ATOM 4036 O O . CYS A 1 511 ? -15.165 -11.113 37.346 1.00 46.38 511 CYS A O 1
ATOM 4038 N N . ASP A 1 512 ? -14.768 -13.052 38.404 1.00 59.22 512 ASP A N 1
ATOM 4039 C CA . ASP A 1 512 ? -13.883 -12.477 39.403 1.00 59.22 512 ASP A CA 1
ATOM 4040 C C . ASP A 1 512 ? -12.536 -12.148 38.758 1.00 59.22 512 ASP A C 1
ATOM 4042 O O . ASP A 1 512 ? -11.831 -13.038 38.276 1.00 59.22 512 ASP A O 1
ATOM 4046 N N . GLU A 1 513 ? -12.170 -10.869 38.760 1.00 69.19 513 GLU A N 1
ATOM 4047 C CA . GLU A 1 513 ? -10.883 -10.407 38.258 1.00 69.19 513 GLU A CA 1
ATOM 4048 C C . GLU A 1 513 ? -9.991 -9.921 39.403 1.00 69.19 513 GLU A C 1
ATOM 4050 O O . GLU A 1 513 ? -10.458 -9.227 40.312 1.00 69.19 513 GLU A O 1
ATOM 4055 N N . PRO A 1 514 ? -8.695 -10.269 39.389 1.00 79.94 514 PRO A N 1
ATOM 4056 C CA . PRO A 1 514 ? -7.777 -9.853 40.435 1.00 79.94 514 PRO A CA 1
ATOM 4057 C C . PRO A 1 514 ? -7.456 -8.362 40.290 1.00 79.94 514 PRO A C 1
ATOM 4059 O O . PRO A 1 514 ? -6.979 -7.959 39.241 1.00 79.94 514 PRO A O 1
ATOM 4062 N N . ILE A 1 515 ? -7.629 -7.561 41.341 1.00 81.50 515 ILE A N 1
ATOM 4063 C CA . ILE A 1 515 ? -7.123 -6.184 41.447 1.00 81.50 515 ILE A CA 1
ATOM 4064 C C . ILE A 1 515 ? -5.913 -6.187 42.382 1.00 81.50 515 ILE A C 1
ATOM 4066 O O . ILE A 1 515 ? -6.015 -6.624 43.533 1.00 81.50 515 ILE A O 1
ATOM 4070 N N . ASN A 1 516 ? -4.764 -5.696 41.917 1.00 87.81 516 ASN A N 1
ATOM 4071 C CA . ASN A 1 516 ? -3.543 -5.639 42.725 1.00 87.81 516 ASN A CA 1
ATOM 4072 C C . ASN A 1 516 ? -3.687 -4.689 43.931 1.00 87.81 516 ASN A C 1
ATOM 4074 O O . ASN A 1 516 ? -4.268 -3.611 43.827 1.00 87.81 516 ASN A O 1
ATOM 4078 N N . TYR A 1 517 ? -3.100 -5.053 45.076 1.00 88.88 517 TYR A N 1
ATOM 4079 C CA . TYR A 1 517 ? -3.106 -4.235 46.303 1.00 88.88 517 TYR A CA 1
ATOM 4080 C C . TYR A 1 517 ? -2.414 -2.875 46.122 1.00 88.88 517 TYR A C 1
ATOM 4082 O O . TYR A 1 517 ? -2.721 -1.911 46.826 1.00 88.88 517 TYR A O 1
ATOM 4090 N N . GLU A 1 518 ? -1.520 -2.765 45.138 1.00 89.19 518 GLU A N 1
ATOM 4091 C CA . GLU A 1 518 ? -0.912 -1.491 44.753 1.00 89.19 518 GLU A CA 1
ATOM 4092 C C . GLU A 1 518 ? -1.954 -0.438 44.352 1.00 89.19 518 GLU A C 1
ATOM 4094 O O . GLU A 1 518 ? -1.734 0.736 44.626 1.00 89.19 518 GLU A O 1
ATOM 4099 N N . PHE A 1 519 ? -3.129 -0.827 43.838 1.00 87.62 519 PHE A N 1
ATOM 4100 C CA . PHE A 1 519 ? -4.230 0.110 43.593 1.00 87.62 519 PHE A CA 1
ATOM 4101 C C . PHE A 1 519 ? -4.697 0.802 44.881 1.00 87.62 519 PHE A C 1
ATOM 4103 O O . PHE A 1 519 ? -4.888 2.017 44.913 1.00 87.62 519 PHE A O 1
ATOM 4110 N N . PHE A 1 520 ? -4.845 0.037 45.969 1.00 88.56 520 PHE A N 1
ATOM 4111 C CA . PHE A 1 520 ? -5.228 0.576 47.273 1.00 88.56 520 PHE A CA 1
ATOM 4112 C C . PHE A 1 520 ? -4.148 1.510 47.827 1.00 88.56 520 PHE A C 1
ATOM 4114 O O . PHE A 1 520 ? -4.471 2.582 48.337 1.00 88.56 520 PHE A O 1
ATOM 4121 N N . ARG A 1 521 ? -2.867 1.141 47.687 1.00 89.62 521 ARG A N 1
ATOM 4122 C CA . ARG A 1 521 ? -1.739 1.991 48.102 1.00 89.62 521 ARG A CA 1
ATOM 4123 C C . ARG A 1 521 ? -1.663 3.285 47.301 1.00 89.62 521 ARG A C 1
ATOM 4125 O O . ARG A 1 521 ? -1.467 4.345 47.884 1.00 89.62 521 ARG A O 1
ATOM 4132 N N . ASP A 1 522 ? -1.823 3.198 45.987 1.00 91.31 522 ASP A N 1
ATOM 4133 C CA . ASP A 1 522 ? -1.806 4.343 45.084 1.00 91.31 522 ASP A CA 1
ATOM 4134 C C . ASP A 1 522 ? -2.941 5.317 45.423 1.00 91.31 522 ASP A C 1
ATOM 4136 O O . ASP A 1 522 ? -2.710 6.512 45.598 1.00 91.31 522 ASP A O 1
ATOM 4140 N N . LEU A 1 523 ? -4.147 4.800 45.661 1.00 90.12 523 LEU A N 1
ATOM 4141 C CA . LEU A 1 523 ? -5.304 5.582 46.093 1.00 90.12 523 LEU A CA 1
ATOM 4142 C C . LEU A 1 523 ? -5.055 6.350 47.404 1.00 90.12 523 LEU A C 1
ATOM 4144 O O . LEU A 1 523 ? -5.518 7.481 47.541 1.00 90.12 523 LEU A O 1
ATOM 4148 N N . GLN A 1 524 ? -4.298 5.777 48.350 1.00 90.69 524 GLN A N 1
ATOM 4149 C CA . GLN A 1 524 ? -3.939 6.430 49.620 1.00 90.69 524 GLN A CA 1
ATOM 4150 C C . GLN A 1 524 ? -3.013 7.641 49.453 1.00 90.69 524 GLN A C 1
ATOM 4152 O O . GLN A 1 524 ? -2.898 8.443 50.379 1.00 90.69 524 GLN A O 1
ATOM 4157 N N . THR A 1 525 ? -2.359 7.793 48.299 1.00 92.44 525 THR A N 1
ATOM 4158 C CA . THR A 1 525 ? -1.485 8.945 48.028 1.00 92.44 525 THR A CA 1
ATOM 4159 C C . THR A 1 525 ? -2.260 10.214 47.661 1.00 92.44 525 THR A C 1
ATOM 4161 O O . THR A 1 525 ? -1.695 11.308 47.692 1.00 92.44 525 THR A O 1
ATOM 4164 N N . TYR A 1 526 ? -3.557 10.093 47.354 1.00 91.12 526 TYR A N 1
ATOM 4165 C CA . TYR A 1 526 ? -4.405 11.200 46.921 1.00 91.12 526 TYR A CA 1
ATOM 4166 C C . TYR A 1 526 ? -5.288 11.742 48.050 1.00 91.12 526 TYR A C 1
ATOM 4168 O O . TYR A 1 526 ? -5.726 10.991 48.926 1.00 91.12 526 TYR A O 1
ATOM 4176 N N . PRO A 1 527 ? -5.616 13.050 48.033 1.00 89.88 527 PRO A N 1
ATOM 4177 C CA . PRO A 1 527 ? -6.560 13.603 48.988 1.00 89.88 527 PRO A CA 1
ATOM 4178 C C . PRO A 1 527 ? -7.953 12.986 48.769 1.00 89.88 527 PRO A C 1
ATOM 4180 O O . PRO A 1 527 ? -8.417 12.915 47.629 1.00 89.88 527 PRO A O 1
ATOM 4183 N N . PRO A 1 528 ? -8.679 12.616 49.840 1.00 87.25 528 PRO A N 1
ATOM 4184 C CA . PRO A 1 528 ? -10.018 12.028 49.719 1.00 87.25 528 PRO A CA 1
ATOM 4185 C C . PRO A 1 528 ? -11.043 12.992 49.101 1.00 87.25 528 PRO A C 1
ATOM 4187 O O . PRO A 1 528 ? -12.046 12.554 48.538 1.00 87.25 528 PRO A O 1
ATOM 4190 N N . TYR A 1 529 ? -10.771 14.297 49.202 1.00 92.31 529 TYR A N 1
ATOM 4191 C CA . TYR A 1 529 ? -11.576 15.395 48.679 1.00 92.31 529 TYR A CA 1
ATOM 4192 C C . TYR A 1 529 ? -10.649 16.439 48.025 1.00 92.31 529 TYR A C 1
ATOM 4194 O O . TYR A 1 529 ? -10.118 17.296 48.735 1.00 92.31 529 TYR A O 1
ATOM 4202 N N . PRO A 1 530 ? -10.403 16.374 46.704 1.00 90.88 530 PRO A N 1
ATOM 4203 C CA . PRO A 1 530 ? -9.539 17.331 46.008 1.00 90.88 530 PRO A CA 1
ATOM 4204 C C . PRO A 1 530 ? -10.265 18.667 45.777 1.00 90.88 530 PRO A C 1
ATOM 4206 O O . PRO A 1 530 ? -11.225 18.742 45.009 1.00 90.88 530 PRO A O 1
ATOM 4209 N N . ILE A 1 531 ? -9.841 19.717 46.481 1.00 89.62 531 ILE A N 1
ATOM 4210 C CA . ILE A 1 531 ? -10.570 20.998 46.579 1.00 89.62 531 ILE A CA 1
ATOM 4211 C C . ILE A 1 531 ? -9.887 22.174 45.874 1.00 89.62 531 ILE A C 1
ATOM 4213 O O . ILE A 1 531 ? -10.455 23.263 45.829 1.00 89.62 531 ILE A O 1
ATOM 4217 N N . VAL A 1 532 ? -8.686 21.989 45.321 1.00 89.81 532 VAL A N 1
ATOM 4218 C CA . VAL A 1 532 ? -8.001 23.054 44.576 1.00 89.81 532 VAL A CA 1
ATOM 4219 C C . VAL A 1 532 ? -8.581 23.088 43.163 1.00 89.81 532 VAL A C 1
ATOM 4221 O O . VAL A 1 532 ? -8.038 22.495 42.242 1.00 89.81 532 VAL A O 1
ATOM 4224 N N . ILE A 1 533 ? -9.740 23.732 43.019 1.00 92.38 533 ILE A N 1
ATOM 4225 C CA . ILE A 1 533 ? -10.508 23.831 41.772 1.00 92.38 533 ILE A CA 1
ATOM 4226 C C . ILE A 1 533 ? -10.802 25.305 41.492 1.00 92.38 533 ILE A C 1
ATOM 4228 O O . ILE A 1 533 ? -11.247 26.029 42.381 1.00 92.38 533 ILE A O 1
ATOM 4232 N N . THR A 1 534 ? -10.573 25.743 40.254 1.00 89.94 534 THR A N 1
ATOM 4233 C CA . THR A 1 534 ? -10.722 27.146 39.818 1.00 89.94 534 THR A CA 1
ATOM 4234 C C . THR A 1 534 ? -11.710 27.299 38.662 1.00 89.94 534 THR A C 1
ATOM 4236 O O . THR A 1 534 ? -11.599 28.215 37.854 1.00 89.94 534 THR A O 1
ATOM 4239 N N . CYS A 1 535 ? -12.669 26.384 38.559 1.00 92.88 535 CYS A N 1
ATOM 4240 C CA . CYS A 1 535 ? -13.736 26.422 37.568 1.00 92.88 535 CYS A CA 1
ATOM 4241 C C . CYS A 1 535 ? -15.099 26.215 38.248 1.00 92.88 535 CYS A C 1
ATOM 4243 O O . CYS A 1 535 ? -15.157 25.768 39.403 1.00 92.88 535 CYS A O 1
ATOM 4245 N N . PRO A 1 536 ? -16.214 26.525 37.566 1.00 94.62 536 PRO A N 1
ATOM 4246 C CA . PRO A 1 536 ? -17.533 26.120 38.021 1.00 94.62 536 PRO A CA 1
ATOM 4247 C C . PRO A 1 536 ? -17.629 24.599 38.193 1.00 94.62 536 PRO A C 1
ATOM 4249 O O . PRO A 1 536 ? -17.099 23.839 37.377 1.00 94.62 536 PRO A O 1
ATOM 4252 N N . VAL A 1 537 ? -18.333 24.162 39.239 1.00 95.81 537 VAL A N 1
ATOM 4253 C CA . VAL A 1 537 ? -18.568 22.737 39.518 1.00 95.81 537 VAL A CA 1
ATOM 4254 C C . VAL A 1 537 ? -20.051 22.491 39.742 1.00 95.81 537 VAL A C 1
ATOM 4256 O O . VAL A 1 537 ? -20.658 23.114 40.612 1.00 95.81 537 VAL A O 1
ATOM 4259 N N . THR A 1 538 ? -20.625 21.542 39.008 1.00 97.00 538 THR A N 1
ATOM 4260 C CA . THR A 1 538 ? -21.968 21.024 39.287 1.00 97.00 538 THR A CA 1
ATOM 4261 C C . THR A 1 538 ? -21.890 19.557 39.676 1.00 97.00 538 THR A C 1
ATOM 4263 O O . THR A 1 538 ? -21.246 18.768 38.993 1.00 97.00 538 THR A O 1
ATOM 4266 N N . ILE A 1 539 ? -22.570 19.176 40.755 1.00 97.69 539 ILE A N 1
ATOM 4267 C CA . ILE A 1 539 ? -22.733 17.783 41.169 1.00 97.69 539 ILE A CA 1
ATOM 4268 C C . ILE A 1 539 ? -24.200 17.396 41.054 1.00 97.69 539 ILE A C 1
ATOM 4270 O O . ILE A 1 539 ? -25.064 18.072 41.607 1.00 97.69 539 ILE A O 1
ATOM 4274 N N . ILE A 1 540 ? -24.469 16.287 40.370 1.00 97.19 540 ILE A N 1
ATOM 4275 C CA . ILE A 1 540 ? -25.776 15.631 40.336 1.00 97.19 540 ILE A CA 1
ATOM 4276 C C . ILE A 1 540 ? -25.637 14.291 41.056 1.00 97.19 540 ILE A C 1
ATOM 4278 O O . ILE A 1 540 ? -24.785 13.480 40.689 1.00 97.19 540 ILE A O 1
ATOM 4282 N N . HIS A 1 541 ? -26.455 14.057 42.081 1.00 97.56 541 HIS A N 1
ATOM 4283 C CA . HIS A 1 541 ? -26.369 12.854 42.913 1.00 97.56 541 HIS A CA 1
ATOM 4284 C C . HIS A 1 541 ? -27.758 12.293 43.241 1.00 97.56 541 HIS A C 1
ATOM 4286 O O . HIS A 1 541 ? -28.690 13.051 43.515 1.00 97.56 541 HIS A O 1
ATOM 4292 N N . GLY A 1 542 ? -27.891 10.967 43.202 1.00 95.88 542 GLY A N 1
ATOM 4293 C CA . GLY A 1 542 ? -29.132 10.260 43.498 1.00 95.88 542 GLY A CA 1
ATOM 4294 C C . GLY A 1 542 ? -29.416 10.206 44.998 1.00 95.88 542 GLY A C 1
ATOM 4295 O O . GLY A 1 542 ? -28.539 9.877 45.790 1.00 95.88 542 GLY A O 1
ATOM 4296 N N . LEU A 1 543 ? -30.649 10.497 45.405 1.00 95.19 543 LEU A N 1
ATOM 4297 C CA . LEU A 1 543 ? -31.110 10.356 46.792 1.00 95.19 543 LEU A CA 1
ATOM 4298 C C . LEU A 1 543 ? -31.127 8.895 47.262 1.00 95.19 543 LEU A C 1
ATOM 4300 O O . LEU A 1 543 ? -31.140 8.639 48.464 1.00 95.19 543 LEU A O 1
ATOM 4304 N N . HIS A 1 544 ? -31.139 7.948 46.323 1.00 91.94 544 HIS A N 1
ATOM 4305 C CA . HIS A 1 544 ? -31.192 6.511 46.575 1.00 91.94 544 HIS A CA 1
ATOM 4306 C C . HIS A 1 544 ? -29.908 5.804 46.115 1.00 91.94 544 HIS A C 1
ATOM 4308 O O . HIS A 1 544 ? -29.950 4.641 45.724 1.00 91.94 544 HIS A O 1
ATOM 4314 N N . ASP A 1 545 ? -28.774 6.511 46.124 1.00 89.25 545 ASP A N 1
ATOM 4315 C CA . ASP A 1 545 ? -27.466 5.942 45.801 1.00 89.25 545 ASP A CA 1
ATOM 4316 C C . ASP A 1 545 ? -26.973 5.021 46.935 1.00 89.25 545 ASP A C 1
ATOM 4318 O O . ASP A 1 545 ? -26.572 5.467 48.012 1.00 89.25 545 ASP A O 1
ATOM 4322 N N . ASP A 1 546 ? -27.039 3.711 46.701 1.00 82.25 546 ASP A N 1
ATOM 4323 C CA . ASP A 1 546 ? -26.591 2.656 47.617 1.00 82.25 546 ASP A CA 1
ATOM 4324 C C . ASP A 1 546 ? -25.122 2.248 47.393 1.00 82.25 546 ASP A C 1
ATOM 4326 O O . ASP A 1 546 ? -24.522 1.530 48.208 1.00 82.25 546 ASP A O 1
ATOM 4330 N N . VAL A 1 547 ? -24.513 2.742 46.312 1.00 82.06 547 VAL A N 1
ATOM 4331 C CA . VAL A 1 547 ? -23.116 2.501 45.973 1.00 82.06 547 VAL A CA 1
ATOM 4332 C C . VAL A 1 547 ? -22.262 3.560 46.658 1.00 82.06 547 VAL A C 1
ATOM 4334 O O . VAL A 1 547 ? -21.442 3.229 47.521 1.00 82.06 547 VAL A O 1
ATOM 4337 N N . VAL A 1 548 ? -22.442 4.829 46.298 1.00 86.56 548 VAL A N 1
ATOM 4338 C CA . VAL A 1 548 ? -21.740 6.000 46.831 1.00 86.56 548 VAL A CA 1
ATOM 4339 C C . VAL A 1 548 ? -22.724 6.830 47.664 1.00 86.56 548 VAL A C 1
ATOM 4341 O O . VAL A 1 548 ? -23.609 7.453 47.100 1.00 86.56 548 VAL A O 1
ATOM 4344 N N . PRO A 1 549 ? -22.566 6.909 48.996 1.00 90.44 549 PRO A N 1
ATOM 4345 C CA . PRO A 1 549 ? -23.460 7.718 49.818 1.00 90.44 549 PRO A CA 1
ATOM 4346 C C . PRO A 1 549 ? -23.421 9.197 49.414 1.00 90.44 549 PRO A C 1
ATOM 4348 O O . PRO A 1 549 ? -22.337 9.785 49.293 1.00 90.44 549 PRO A O 1
ATOM 4351 N N . ILE A 1 550 ? -24.594 9.815 49.267 1.00 94.31 550 ILE A N 1
ATOM 4352 C CA . ILE A 1 550 ? -24.743 11.226 48.878 1.00 94.31 550 ILE A CA 1
ATOM 4353 C C . ILE A 1 550 ? -24.031 12.186 49.843 1.00 94.31 550 ILE A C 1
ATOM 4355 O O . ILE A 1 550 ? -23.583 13.265 49.446 1.00 94.31 550 ILE A O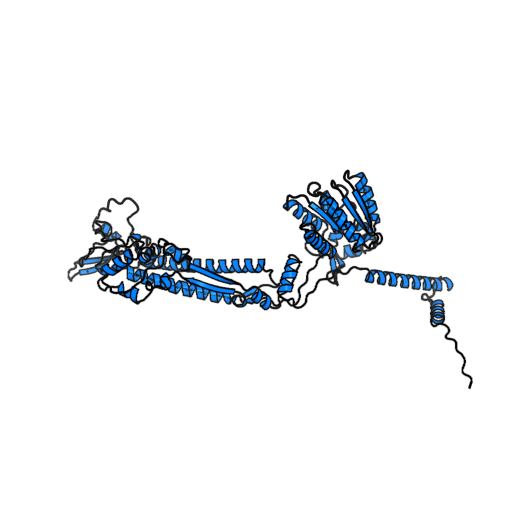 1
ATOM 4359 N N . GLU A 1 551 ? -23.850 11.779 51.101 1.00 94.50 551 GLU A N 1
ATOM 4360 C CA . GLU A 1 551 ? -23.106 12.500 52.134 1.00 94.50 551 GLU A CA 1
ATOM 4361 C C . GLU A 1 551 ? -21.687 12.850 51.677 1.00 94.50 551 GLU A C 1
ATOM 4363 O O . GLU A 1 551 ? -21.215 13.945 51.968 1.00 94.50 551 GLU A O 1
ATOM 4368 N N . THR A 1 552 ? -21.036 11.980 50.897 1.00 93.94 552 THR A N 1
ATOM 4369 C CA . THR A 1 552 ? -19.694 12.244 50.350 1.00 93.94 552 THR A CA 1
ATOM 4370 C C . THR A 1 552 ? -19.689 13.454 49.415 1.00 93.94 552 THR A C 1
ATOM 4372 O O . THR A 1 552 ? -18.789 14.291 49.466 1.00 93.94 552 THR A O 1
ATOM 4375 N N . SER A 1 553 ? -20.732 13.606 48.595 1.00 96.38 553 SER A N 1
ATOM 4376 C CA . SER A 1 553 ? -20.897 14.769 47.722 1.00 96.38 553 SER A CA 1
ATOM 4377 C C . SER A 1 553 ? -21.306 16.017 48.495 1.00 96.38 553 SER A C 1
ATOM 4379 O O . SER A 1 553 ? -20.801 17.099 48.202 1.00 96.38 553 SER A O 1
ATOM 4381 N N . ARG A 1 554 ? -22.158 15.888 49.521 1.00 96.38 554 ARG A N 1
ATOM 4382 C CA . ARG A 1 554 ? -22.510 17.007 50.414 1.00 96.38 554 ARG A CA 1
ATOM 4383 C C . ARG A 1 554 ? -21.285 17.537 51.164 1.00 96.38 554 ARG A C 1
ATOM 4385 O O . ARG A 1 554 ? -21.069 18.749 51.191 1.00 96.38 554 ARG A O 1
ATOM 4392 N N . GLU A 1 555 ? -20.457 16.647 51.713 1.00 95.19 555 GLU A N 1
ATOM 4393 C CA . GLU A 1 555 ? -19.207 16.997 52.397 1.00 95.19 555 GLU A CA 1
ATOM 4394 C C . GLU A 1 555 ? -18.218 17.660 51.431 1.00 95.19 555 GLU A C 1
ATOM 4396 O O . GLU A 1 555 ? -17.646 18.708 51.742 1.00 95.19 555 GLU A O 1
ATOM 4401 N N . TYR A 1 556 ? -18.053 17.096 50.231 1.00 95.56 556 TYR A N 1
ATOM 4402 C CA . TYR A 1 556 ? -17.213 17.694 49.200 1.00 95.56 556 TYR A CA 1
ATOM 4403 C C . TYR A 1 556 ? -17.676 19.110 48.836 1.00 95.56 556 TYR A C 1
ATOM 4405 O O . TYR A 1 556 ? -16.870 20.037 48.847 1.00 95.56 556 TYR A O 1
ATOM 4413 N N . MET A 1 557 ? -18.977 19.309 48.598 1.00 94.44 557 MET A N 1
ATOM 4414 C CA . MET A 1 557 ? -19.548 20.623 48.281 1.00 94.44 557 MET A CA 1
ATOM 4415 C C . MET A 1 557 ? -19.361 21.633 49.412 1.00 94.44 557 MET A C 1
ATOM 4417 O O . MET A 1 557 ? -19.109 22.807 49.144 1.00 94.44 557 MET A O 1
ATOM 4421 N N . GLN A 1 558 ? -19.452 21.202 50.673 1.00 94.06 558 GLN A N 1
ATOM 4422 C CA . GLN A 1 558 ? -19.177 22.066 51.820 1.00 94.06 558 GLN A CA 1
ATOM 4423 C C . GLN A 1 558 ? -17.723 22.557 51.812 1.00 94.06 558 GLN A C 1
ATOM 4425 O O . GLN A 1 558 ? -17.484 23.752 51.973 1.00 94.06 558 GLN A O 1
ATOM 4430 N N . LYS A 1 559 ? -16.756 21.661 51.578 1.00 93.69 559 LYS A N 1
ATOM 4431 C CA . LYS A 1 559 ? -15.327 22.018 51.503 1.00 93.69 559 LYS A CA 1
ATOM 4432 C C . LYS A 1 559 ? -15.009 22.867 50.271 1.00 93.69 559 LYS A C 1
ATOM 4434 O O . LYS A 1 559 ? -14.248 23.833 50.359 1.00 93.69 559 LYS A O 1
ATOM 4439 N N . LEU A 1 560 ? -15.614 22.536 49.133 1.00 93.19 560 LEU A N 1
ATOM 4440 C CA . LEU A 1 560 ? -15.408 23.239 47.873 1.00 93.19 560 LEU A CA 1
ATOM 4441 C C . LEU A 1 560 ? -15.927 24.679 47.944 1.00 93.19 560 LEU A C 1
ATOM 4443 O O . LEU A 1 560 ? -15.233 25.590 47.520 1.00 93.19 560 LEU A O 1
ATOM 4447 N N . ARG A 1 561 ? -17.095 24.921 48.552 1.00 93.19 561 ARG A N 1
ATOM 4448 C CA . ARG A 1 561 ? -17.653 26.279 48.724 1.00 93.19 561 ARG A CA 1
ATOM 4449 C C . ARG A 1 561 ? -16.771 27.216 49.549 1.00 93.19 561 ARG A C 1
ATOM 4451 O O . ARG A 1 561 ? -16.860 28.426 49.386 1.00 93.19 561 ARG A O 1
ATOM 4458 N N . LEU A 1 562 ? -15.942 26.671 50.439 1.00 90.31 562 LEU A N 1
ATOM 4459 C CA . LEU A 1 562 ? -15.004 27.455 51.247 1.00 90.31 562 LEU A CA 1
ATOM 4460 C C . LEU A 1 562 ? -13.712 27.800 50.491 1.00 90.31 562 LEU A C 1
ATOM 4462 O O . LEU A 1 562 ? -13.022 28.742 50.870 1.00 90.31 562 LEU A O 1
ATOM 4466 N N . SER A 1 563 ? -13.370 27.033 49.455 1.00 87.94 563 SER A N 1
ATOM 4467 C CA . SER A 1 563 ? -12.081 27.109 48.751 1.00 87.94 563 SER A CA 1
ATOM 4468 C C . SER A 1 563 ? -12.193 27.645 47.320 1.00 87.94 563 SER A C 1
ATOM 4470 O O . SER A 1 563 ? -11.280 28.324 46.852 1.00 87.94 563 SER A O 1
ATOM 4472 N N . ASN A 1 564 ? -13.312 27.398 46.638 1.00 88.44 564 ASN A N 1
ATOM 4473 C CA . ASN A 1 564 ? -13.559 27.786 45.256 1.00 88.44 564 ASN A CA 1
ATOM 4474 C C . ASN A 1 564 ? -14.426 29.053 45.185 1.00 88.44 564 ASN A C 1
ATOM 4476 O O . ASN A 1 564 ? -15.513 29.115 45.757 1.00 88.44 564 ASN A O 1
ATOM 4480 N N . LYS A 1 565 ? -13.952 30.063 44.447 1.00 88.38 565 LYS A N 1
ATOM 4481 C CA . LYS A 1 565 ? -14.667 31.333 44.221 1.00 88.38 565 LYS A CA 1
ATOM 4482 C C . LYS A 1 565 ? -15.656 31.276 43.049 1.00 88.38 565 LYS A C 1
ATOM 4484 O O . LYS A 1 565 ? -16.389 32.238 42.833 1.00 88.38 565 LYS A O 1
ATOM 4489 N N . HIS A 1 566 ? -15.665 30.184 42.286 1.00 90.69 566 HIS A N 1
ATOM 4490 C CA . HIS A 1 566 ? -16.563 29.983 41.151 1.00 90.69 566 HIS A CA 1
ATOM 4491 C C . HIS A 1 566 ? -17.913 29.381 41.582 1.00 90.69 566 HIS A C 1
ATOM 4493 O O . HIS A 1 566 ? -18.021 28.814 42.673 1.00 90.69 566 HIS A O 1
ATOM 4499 N N . PRO A 1 567 ? -18.957 29.476 40.735 1.00 90.81 567 PRO A N 1
ATOM 4500 C CA . PRO A 1 567 ? -20.256 28.874 41.015 1.00 90.81 567 PRO A CA 1
ATOM 4501 C C . PRO A 1 567 ? -20.155 27.373 41.305 1.00 90.81 567 PRO A C 1
ATOM 4503 O O . PRO A 1 567 ? -19.585 26.609 40.525 1.00 90.81 567 PRO A O 1
ATOM 4506 N N . THR A 1 568 ? -20.739 26.949 42.427 1.00 93.38 568 THR A N 1
ATOM 4507 C CA . THR A 1 568 ? -20.808 25.541 42.830 1.00 93.38 568 THR A CA 1
ATOM 4508 C C . THR A 1 568 ? -22.260 25.132 43.068 1.00 93.38 568 THR A C 1
ATOM 4510 O O . THR A 1 568 ? -22.937 25.657 43.958 1.00 93.38 568 THR A O 1
ATOM 4513 N N . LEU A 1 569 ? -22.752 24.177 42.280 1.00 95.25 569 LEU A N 1
ATOM 4514 C CA . LEU A 1 569 ? -24.143 23.727 42.300 1.00 95.25 569 LEU A CA 1
ATOM 4515 C C . LEU A 1 569 ? -24.236 22.255 42.719 1.00 95.25 569 LEU A C 1
ATOM 4517 O O . LEU A 1 569 ? -23.520 21.407 42.200 1.00 95.25 569 LEU A O 1
ATOM 4521 N N . MET A 1 570 ? -25.131 21.951 43.659 1.00 96.00 570 MET A N 1
ATOM 4522 C CA . MET A 1 570 ? -25.481 20.581 44.048 1.00 96.00 570 MET A CA 1
ATOM 4523 C C . MET A 1 570 ? -26.936 20.341 43.666 1.00 96.00 570 MET A C 1
ATOM 4525 O O . MET A 1 570 ? -27.804 21.124 44.053 1.00 96.00 570 MET A O 1
ATOM 4529 N N . ILE A 1 571 ? -27.197 19.266 42.931 1.00 96.94 571 ILE A N 1
ATOM 4530 C CA . ILE A 1 571 ? -28.527 18.855 42.499 1.00 96.94 571 ILE A CA 1
ATOM 4531 C C . ILE A 1 571 ? -28.760 17.436 42.996 1.00 96.94 571 ILE A C 1
ATOM 4533 O O . ILE A 1 571 ? -28.110 16.485 42.563 1.00 96.94 571 ILE A O 1
ATOM 4537 N N . GLU A 1 572 ? -29.712 17.300 43.906 1.00 97.31 572 GLU A N 1
ATOM 4538 C CA . GLU A 1 572 ? -30.137 16.004 44.416 1.00 97.31 572 GLU A CA 1
ATOM 4539 C C . GLU A 1 572 ? -31.360 15.547 43.623 1.00 97.31 572 GLU A C 1
ATOM 4541 O O . GLU A 1 572 ? -32.344 16.281 43.495 1.00 97.31 572 GLU A O 1
ATOM 4546 N N . VAL A 1 573 ? -31.286 14.353 43.044 1.00 96.00 573 VAL A N 1
ATOM 4547 C CA . VAL A 1 573 ? -32.353 13.788 42.213 1.00 96.00 573 VAL A CA 1
ATOM 4548 C C . VAL A 1 573 ? -32.918 12.539 42.872 1.00 96.00 573 VAL A C 1
ATOM 4550 O O . VAL A 1 573 ? -32.182 11.750 43.451 1.00 96.00 573 VAL A O 1
ATOM 4553 N N . ASP A 1 574 ? -34.229 12.333 42.774 1.00 95.06 574 ASP A N 1
ATOM 4554 C CA . ASP A 1 574 ? -34.850 11.054 43.130 1.00 95.06 574 ASP A CA 1
ATOM 4555 C C . ASP A 1 574 ? -34.444 10.001 42.088 1.00 95.06 574 ASP A C 1
ATOM 4557 O O . ASP A 1 574 ? -35.161 9.768 41.116 1.00 95.06 574 ASP A O 1
ATOM 4561 N N . ASP A 1 575 ? -33.266 9.406 42.255 1.00 89.56 575 ASP A N 1
ATOM 4562 C CA . ASP A 1 575 ? -32.673 8.387 41.388 1.00 89.56 575 ASP A CA 1
ATOM 4563 C C . ASP A 1 575 ? -31.639 7.548 42.160 1.00 89.56 575 ASP A C 1
ATOM 4565 O O . ASP A 1 575 ? -31.271 7.893 43.286 1.00 89.56 575 ASP A O 1
ATOM 4569 N N . ASP A 1 576 ? -31.196 6.450 41.550 1.00 86.94 576 ASP A N 1
ATOM 4570 C CA . ASP A 1 576 ? -30.138 5.569 42.058 1.00 86.94 576 ASP A CA 1
ATOM 4571 C C . ASP A 1 576 ? -28.727 6.048 41.641 1.00 86.94 576 ASP A C 1
ATOM 4573 O O . ASP A 1 576 ? -28.568 7.087 40.988 1.00 86.94 576 ASP A O 1
ATOM 4577 N N . HIS A 1 577 ? -27.687 5.268 41.973 1.00 84.69 577 HIS A N 1
ATOM 4578 C CA . HIS A 1 577 ? -26.294 5.537 41.573 1.00 84.69 577 HIS A CA 1
ATOM 4579 C C . HIS A 1 577 ? -26.119 5.743 40.060 1.00 84.69 577 HIS A C 1
ATOM 4581 O O . HIS A 1 577 ? -25.249 6.480 39.577 1.00 84.69 577 HIS A O 1
ATOM 4587 N N . HIS A 1 578 ? -26.943 5.066 39.265 1.00 78.50 578 HIS A N 1
ATOM 4588 C CA . HIS A 1 578 ? -26.814 5.067 37.823 1.00 78.50 578 HIS A CA 1
ATOM 4589 C C . HIS A 1 578 ? -27.398 6.322 37.186 1.00 78.50 578 HIS A C 1
ATOM 4591 O O . HIS A 1 578 ? -26.986 6.623 36.067 1.00 78.50 578 HIS A O 1
ATOM 4597 N N . LEU A 1 579 ? -28.245 7.099 37.871 1.00 83.50 579 LEU A N 1
ATOM 4598 C CA . LEU A 1 579 ? -28.766 8.389 37.391 1.00 83.50 579 LE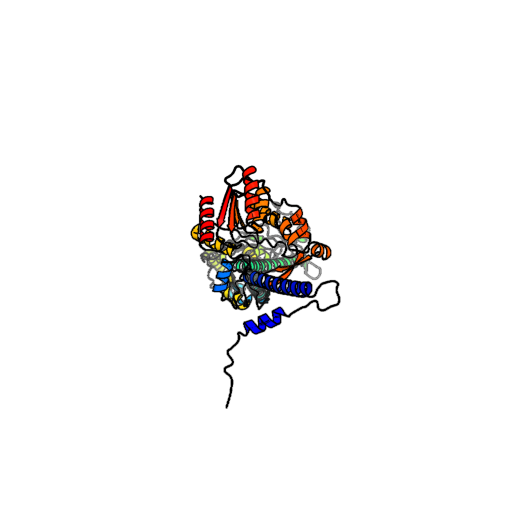U A CA 1
ATOM 4599 C C . LEU A 1 579 ? -29.448 8.289 36.010 1.00 83.50 579 LEU A C 1
ATOM 4601 O O . LEU A 1 579 ? -29.199 9.105 35.118 1.00 83.50 579 LEU A O 1
ATOM 4605 N N . ARG A 1 580 ? -30.246 7.236 35.791 1.00 78.69 580 ARG A N 1
ATOM 4606 C CA . ARG A 1 580 ? -30.820 6.892 34.472 1.00 78.69 580 ARG A CA 1
ATOM 4607 C C . ARG A 1 580 ? -32.288 7.265 34.306 1.00 78.69 580 ARG A C 1
ATOM 4609 O O . ARG A 1 580 ? -32.817 7.115 33.203 1.00 78.69 580 ARG A O 1
ATOM 4616 N N . LYS A 1 581 ? -32.986 7.723 35.349 1.00 81.38 581 LYS A N 1
ATOM 4617 C CA . LYS A 1 581 ? -34.392 8.118 35.195 1.00 81.38 581 LYS A CA 1
ATOM 4618 C C . LYS A 1 581 ? -34.485 9.263 34.188 1.00 81.38 581 LYS A C 1
ATOM 4620 O O . LYS A 1 581 ? -33.677 10.188 34.185 1.00 81.38 581 LYS A O 1
ATOM 4625 N N . LYS A 1 582 ? -35.527 9.241 33.351 1.00 77.50 582 LYS A N 1
ATOM 4626 C CA . LYS A 1 582 ? -35.747 10.242 32.289 1.00 77.50 582 LYS A CA 1
ATOM 4627 C C . LYS A 1 582 ? -35.666 11.685 32.805 1.00 77.50 582 LYS A C 1
ATOM 4629 O O . LYS A 1 582 ? -35.104 12.547 32.141 1.00 77.50 582 LYS A O 1
ATOM 4634 N N . LYS A 1 583 ? -36.206 11.942 34.001 1.00 83.00 583 LYS A N 1
ATOM 4635 C CA . LYS A 1 583 ? -36.147 13.258 34.650 1.00 83.00 583 LYS A CA 1
ATOM 4636 C C . LYS A 1 583 ? -34.703 13.667 34.970 1.00 83.00 583 LYS A C 1
ATOM 4638 O O . LYS A 1 583 ? -34.321 14.780 34.639 1.00 83.00 583 LYS A O 1
ATOM 4643 N N . THR A 1 584 ? -33.908 12.757 35.529 1.00 87.19 584 THR A N 1
ATOM 4644 C CA . THR A 1 584 ? -32.480 12.953 35.814 1.00 87.19 584 THR A CA 1
ATOM 4645 C C . THR A 1 584 ? -31.678 13.215 34.545 1.00 87.19 584 THR A C 1
ATOM 4647 O O . THR A 1 584 ? -30.913 14.173 34.494 1.00 87.19 584 THR A O 1
ATOM 4650 N N . LEU A 1 585 ? -31.893 12.419 33.493 1.00 82.69 585 LEU A N 1
ATOM 4651 C CA . LEU A 1 585 ? -31.228 12.612 32.201 1.00 82.69 585 LEU A CA 1
ATOM 4652 C C . LEU A 1 585 ? -31.566 13.976 31.585 1.00 82.69 585 LEU A C 1
ATOM 4654 O O . LEU A 1 585 ? -30.676 14.655 31.080 1.00 82.69 585 LEU A O 1
ATOM 4658 N N . ASN A 1 586 ? -32.823 14.417 31.686 1.00 82.94 586 ASN A N 1
ATOM 4659 C CA . ASN A 1 586 ? -33.220 15.758 31.259 1.00 82.94 586 ASN A CA 1
ATOM 4660 C C . ASN A 1 586 ? -32.520 16.849 32.080 1.00 82.94 586 ASN A C 1
ATOM 4662 O O . ASN A 1 586 ? -32.081 17.840 31.510 1.00 82.94 586 ASN A O 1
ATOM 4666 N N . THR A 1 587 ? -32.374 16.668 33.395 1.00 88.69 587 THR A N 1
ATOM 4667 C CA . THR A 1 587 ? -31.615 17.597 34.243 1.00 88.69 587 THR A CA 1
ATOM 4668 C C . THR A 1 587 ? -30.144 17.662 33.834 1.00 88.69 587 THR A C 1
ATOM 4670 O O . THR A 1 587 ? -29.619 18.759 33.672 1.00 88.69 587 THR A O 1
ATOM 4673 N N . ILE A 1 588 ? -29.496 16.514 33.607 1.00 87.75 588 ILE A N 1
ATOM 4674 C CA . ILE A 1 588 ? -28.114 16.446 33.106 1.00 87.75 588 ILE A CA 1
ATOM 4675 C C . ILE A 1 588 ? -28.000 17.205 31.775 1.00 87.75 588 ILE A C 1
ATOM 4677 O O . ILE A 1 588 ? -27.122 18.051 31.629 1.00 87.75 588 ILE A O 1
ATOM 4681 N N . LYS A 1 589 ? -28.930 16.964 30.841 1.00 82.75 589 LYS A N 1
ATOM 4682 C CA . LYS A 1 589 ? -29.013 17.659 29.548 1.00 82.75 589 LYS A CA 1
ATOM 4683 C C . LYS A 1 589 ? -29.115 19.178 29.716 1.00 82.75 589 LYS A C 1
ATOM 4685 O O . LYS A 1 589 ? -28.340 19.898 29.096 1.00 82.75 589 LYS A O 1
ATOM 4690 N N . THR A 1 590 ? -30.025 19.669 30.559 1.00 85.19 590 THR A N 1
ATOM 4691 C CA . THR A 1 590 ? -30.192 21.113 30.797 1.00 85.19 590 THR A CA 1
ATOM 4692 C C . THR A 1 590 ? -28.916 21.751 31.338 1.00 85.19 590 THR A C 1
ATOM 4694 O O . THR A 1 590 ? -28.495 22.782 30.829 1.00 85.19 590 THR A O 1
ATOM 4697 N N . ILE A 1 591 ? -28.263 21.115 32.313 1.00 86.69 591 ILE A N 1
ATOM 4698 C CA . ILE A 1 591 ? -27.018 21.633 32.892 1.00 86.69 591 ILE A CA 1
ATOM 4699 C C . ILE A 1 591 ? -25.912 21.719 31.844 1.00 86.69 591 ILE A C 1
ATOM 4701 O O . ILE A 1 591 ? -25.221 22.728 31.758 1.00 86.69 591 ILE A O 1
ATOM 4705 N N . ILE A 1 592 ? -25.762 20.687 31.017 1.00 82.94 592 ILE A N 1
ATOM 4706 C CA . ILE A 1 592 ? -24.760 20.686 29.950 1.00 82.94 592 ILE A CA 1
ATOM 4707 C C . ILE A 1 592 ? -25.027 21.808 28.935 1.00 82.94 592 ILE A C 1
ATOM 4709 O O . ILE A 1 592 ? -24.087 22.477 28.518 1.00 82.94 592 ILE A O 1
ATOM 4713 N N . LEU A 1 593 ? -26.292 22.044 28.568 1.00 80.94 593 LEU A N 1
ATOM 4714 C CA . LEU A 1 593 ? -26.672 23.140 27.669 1.00 80.94 593 LEU A CA 1
ATOM 4715 C C . LEU A 1 593 ? -26.344 24.518 28.247 1.00 80.94 593 LEU A C 1
ATOM 4717 O O . LEU A 1 593 ? -25.970 25.414 27.496 1.00 80.94 593 LEU A O 1
ATOM 4721 N N . ASP A 1 594 ? -26.482 24.693 29.559 1.00 79.56 594 ASP A N 1
ATOM 4722 C CA . ASP A 1 594 ? -26.170 25.961 30.217 1.00 79.56 594 ASP A CA 1
ATOM 4723 C C . ASP A 1 594 ? -24.661 26.221 30.315 1.00 79.56 594 ASP A C 1
ATOM 4725 O O . ASP A 1 594 ? -24.257 27.377 30.281 1.00 79.56 594 ASP A O 1
ATOM 4729 N N . TYR A 1 595 ? -23.832 25.173 30.365 1.00 73.44 595 TYR A N 1
ATOM 4730 C CA . TYR A 1 595 ? -22.367 25.288 30.299 1.00 73.44 595 TYR A CA 1
ATOM 4731 C C . TYR A 1 595 ? -21.808 25.424 28.876 1.00 73.44 595 TYR A C 1
ATOM 4733 O O . TYR A 1 595 ? -20.635 25.751 28.718 1.00 73.44 595 TYR A O 1
ATOM 4741 N N . HIS A 1 596 ? -22.608 25.122 27.849 1.00 65.88 596 HIS A N 1
ATOM 4742 C CA . HIS A 1 596 ? -22.188 25.205 26.448 1.00 65.88 596 HIS A CA 1
ATOM 4743 C C . HIS A 1 596 ? -22.445 26.582 25.807 1.00 65.88 596 HIS A C 1
ATOM 4745 O O . HIS A 1 596 ? -21.865 26.879 24.764 1.00 65.88 596 HIS A O 1
ATOM 4751 N N . LYS A 1 597 ? -23.314 27.404 26.406 1.00 56.47 597 LYS A N 1
ATOM 4752 C CA . LYS A 1 597 ? -23.532 28.808 26.018 1.00 56.47 597 LYS A CA 1
ATOM 4753 C C . LYS A 1 597 ? -22.409 29.687 26.546 1.00 56.47 597 LYS A C 1
ATOM 4755 O O . LYS A 1 597 ? -22.058 30.643 25.819 1.00 56.47 597 LYS A O 1
#

pLDDT: mean 81.41, std 14.98, range [33.69, 98.31]

Foldseek 3Di:
DDDDDDDPPDPVVVVVVVLQPDFPPPDDDPDDPVVRSVVSVVVVVVVVVVVVVVVVVVVPDDFPDWPKDFQDDPVRVLVCCVLFVPFKFFFFPDQWAFQLLFKDWDFAFAVCLVFCLLPPVNLVLLDDPQLVQFALLACSLQVSVLSPVVNVLSVVLVVLLVVLVVVRRRGIDGHRGQDHPVRVVVVVVVVVVVSQLVSLVVQVVVVVVVVVVCLVVQPQFSNNQQWDWDWDQDPVGTDIDIDGNVVLCVVVVPPPPPDPPPQPDGSNVDFLDKDFHAHAPGGDPDDDRRPCSVPPHRDGPDTQAFFIRTRHSNNRLQSGFQLLLQDPVSVVVVCVSSVDPDDGDGDHQPPVQFPDHRNDGVNVCSSSSSTRDMDMGGGSSSVCVNSRGRMMTGDDDPVQSVVQVCCCPPVVDGDDDDDQQPPHVAEHALVSSLVVVLVVLVVVVAADAEEAAACRQVSSLVSCLVCVPRYAEYEYQLYQFQVLVVCVVPDDLVVLVVVQWDFDQDSRVNGGDTHGNVNVVNVVVDDSARQNHAHEYEYEYEPAEPPHDCVSVVVNLVSNVVNYPYHYYYHYDNDYSSLPPPVSVVVVVVVVVVSVD

Radius of gyration: 44.81 Å; Cα contacts (8 Å, |Δi|>4): 842; chains: 1; bounding box: 126×74×130 Å